Protein AF-A0A1Q6T6I7-F1 (afdb_monomer_lite)

Radius of gyration: 31.26 Å; chains: 1; bounding box: 84×66×82 Å

Foldseek 3Di:
DQPQDPCSVVLVLLLVQLQVVQVVDPPDDPVVSVVLNVVCRPQVQQDFDDLVSLVSSVVSQCCCCPPVVHHSVLCRVLNVDCSPDPDGSNVRVVVRSPDDVVVVVVVVVVVVPPDDDDDDDPVVVVVVVPDDPDDQDEPDDDDCPPPPPVVCCVVFDDDDDDDDDDDDDGDEADQEQYEAQEEAQDLAEHPHEYENDLYEDQEEYEHHLYEALEEYAPHLYEAQYAYYQENYHDLAEYHLDNYEYNHAEHENEYPDDDCVSNDPLQDHEYENHLYAYNHEYEYHLAEDGQEYAPDNYEHEEAYAQYNYADHQEYHYDDYHYDVVRYDPQLRRLVRVLVNCVNHPPVRRNVVSVVVNVVSVVVDPPPFDDDPVSFKDFLVNLCVLQVHDSVVVVVCCVVPVPQWPWDDDDPGIITTNVSSVVSCVVPPRDDD

Sequence (431 aa):
MIQDTPYHREILILQSILTKLAAQNPNEDLNLTYKLSQKLVSNAFSDYFEDYEKQKIKEAVTYLKDKEQLELPNIQNDLIQMLNSVAPAKDYFERNIINREHRKRRIDFIEQKFAKTPKMTNSELMAIAKEQKNTPIQITDKDFTDVFLENIKLLFGKSKYRENHNEYQYRDIIFANCIFNNLNLSNMHFNSNVSFKECLFKGNTDFRNSVFKQNVSFNRSNFNGTTHFEDTNFLKNANFEYIKTSGYAFLFNQHKLDNSQNDDCFRYLWSFKGAEFNSNVAFFKRIFPERVNFSYVKFNNTFYFTDCKFPLKIEAKCFDFSPANIPDFETSIRTLRVALEQCYCNYAKDELLIWENKAHELSTKTIIDDEKGELLSPRATAAILGYSEASLRTMRCQYPDKIKFVKRGNRVYYYKSSIDEFIKLTPPKKK

Secondary structure (DSSP, 8-state):
--TT-TTHHHHHHHHHHHHHHHHH-TTS-HHHHHHHHHHHHHHTT-SPPPHHHHHHHHHHHHHHHHTS----TTTHHHHHHHTT-SS-THHHHHHHHTTSHHHHHHHHHHHTTSS------HHHHHHHTTT------EE----HHHHHHHHHHHHSS-----SSSS--PPPPEE--S-EESSEE-TT-EE-S-EE-TT-EE-S-EE-TT-EESS-EE-TT-EE-S-EE-TT-EE-S-EE-TT-EE-SSEEE---SS---TT---TTS-EEE-TT-EE-SEEEEESPBPPSEEE-TT-EE-S-EEEES-B--S--B----EE-GGG-TTHHHHHHHHHHHTTTSS-HHHHHHHHHHHHHHHHT--TTSB-STTS-EE-HHHHHHHHT--HHHHHHHHHH-TTTS-EEEETTEEEEEHHHHHHHHHHSPPPP-

pLDDT: mean 70.68, std 18.92, range [27.27, 98.5]

Structure (mmCIF, N/CA/C/O backbone):
data_AF-A0A1Q6T6I7-F1
#
_entry.id   AF-A0A1Q6T6I7-F1
#
loop_
_atom_site.group_PDB
_atom_site.id
_atom_site.type_symbol
_atom_site.label_atom_id
_atom_site.label_alt_id
_atom_site.label_comp_id
_atom_site.label_asym_id
_atom_site.label_entity_id
_atom_site.label_seq_id
_atom_site.pdbx_PDB_ins_code
_atom_site.Cartn_x
_atom_site.Cartn_y
_atom_site.Cartn_z
_atom_site.occupancy
_atom_site.B_iso_or_equiv
_atom_site.auth_seq_id
_atom_site.auth_comp_id
_atom_site.auth_asym_id
_atom_site.auth_atom_id
_atom_site.pdbx_PDB_model_num
ATOM 1 N N . MET A 1 1 ? 32.527 13.537 30.471 1.00 47.47 1 MET A N 1
ATOM 2 C CA . MET A 1 1 ? 31.742 13.801 29.246 1.00 47.47 1 MET A CA 1
ATOM 3 C C . MET A 1 1 ? 30.371 13.153 29.424 1.00 47.47 1 MET A C 1
ATOM 5 O O . MET A 1 1 ? 30.275 11.957 29.219 1.00 47.47 1 MET A O 1
ATOM 9 N N . ILE A 1 2 ? 29.360 13.876 29.929 1.00 43.56 2 ILE A N 1
ATOM 10 C CA . ILE A 1 2 ? 28.045 13.280 30.297 1.00 43.56 2 ILE A CA 1
ATOM 11 C C . ILE A 1 2 ? 26.856 14.079 29.698 1.00 43.56 2 ILE A C 1
ATOM 13 O O . ILE A 1 2 ? 25.705 13.659 29.780 1.00 43.56 2 ILE A O 1
ATOM 17 N N . GLN A 1 3 ? 27.113 15.220 29.044 1.00 41.69 3 GLN A N 1
ATOM 18 C CA . GLN A 1 3 ? 26.079 16.204 28.681 1.00 41.69 3 GLN A CA 1
ATOM 19 C C . GLN A 1 3 ? 25.081 15.767 27.586 1.00 41.69 3 GLN A C 1
ATOM 21 O O . GLN A 1 3 ? 24.059 16.430 27.43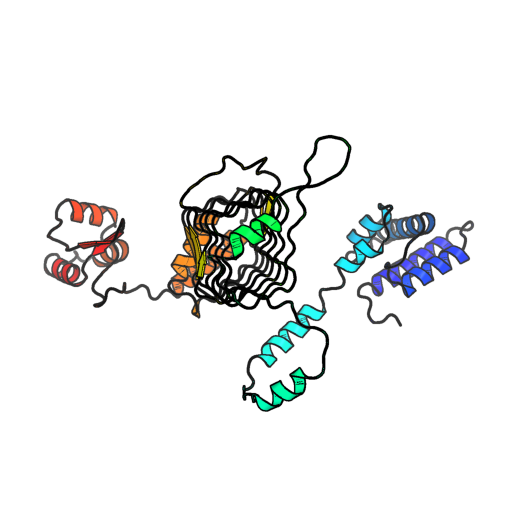9 1.00 41.69 3 GLN A O 1
ATOM 26 N N . ASP A 1 4 ? 25.312 14.650 26.885 1.00 52.62 4 ASP A N 1
ATOM 27 C CA . ASP A 1 4 ? 24.504 14.228 25.725 1.00 52.62 4 ASP A CA 1
ATOM 28 C C . ASP A 1 4 ? 23.615 12.984 25.952 1.00 52.62 4 ASP A C 1
ATOM 30 O O . ASP A 1 4 ? 22.979 12.499 25.015 1.00 52.62 4 ASP A O 1
ATOM 34 N N . THR A 1 5 ? 23.511 12.457 27.181 1.00 54.19 5 THR A N 1
ATOM 35 C CA . THR A 1 5 ? 22.606 11.319 27.460 1.00 54.19 5 THR A CA 1
ATOM 36 C C . THR A 1 5 ? 21.197 11.799 27.850 1.00 54.19 5 THR A C 1
ATOM 38 O O . THR A 1 5 ? 21.055 12.625 28.755 1.00 54.19 5 THR A O 1
ATOM 41 N N . PRO A 1 6 ? 20.109 11.289 27.230 1.00 53.41 6 PRO A N 1
ATOM 42 C CA . PRO A 1 6 ? 18.748 11.742 27.540 1.00 53.41 6 PRO A CA 1
ATOM 43 C C . PRO A 1 6 ? 18.247 11.289 28.920 1.00 53.41 6 PRO A C 1
ATOM 45 O O . PRO A 1 6 ? 17.226 11.800 29.372 1.00 53.41 6 PRO A O 1
ATOM 48 N N . TYR A 1 7 ? 18.967 10.371 29.572 1.00 62.09 7 TYR A N 1
ATOM 49 C CA . TYR A 1 7 ? 18.653 9.781 30.878 1.00 62.09 7 TYR A CA 1
ATOM 50 C C . TYR A 1 7 ? 19.562 10.292 32.005 1.00 62.09 7 TYR A C 1
ATOM 52 O O . TYR A 1 7 ? 19.626 9.686 33.072 1.00 62.09 7 TYR A O 1
ATOM 60 N N . HIS A 1 8 ? 20.315 11.375 31.776 1.00 70.25 8 HIS A N 1
ATOM 61 C CA . HIS A 1 8 ? 21.316 11.868 32.726 1.00 70.25 8 HIS A CA 1
ATOM 62 C C . HIS A 1 8 ? 20.745 12.090 34.138 1.00 70.25 8 HIS A C 1
ATOM 64 O O . HIS A 1 8 ? 21.381 11.725 35.127 1.00 70.25 8 HIS A O 1
ATOM 70 N N . ARG A 1 9 ? 19.525 12.635 34.237 1.00 74.12 9 ARG A N 1
ATOM 71 C CA . ARG A 1 9 ? 18.838 12.875 35.514 1.00 74.12 9 ARG A CA 1
ATOM 72 C C . ARG A 1 9 ? 18.510 11.562 36.225 1.00 74.12 9 ARG A C 1
ATOM 74 O O . ARG A 1 9 ? 18.773 11.431 37.414 1.00 74.12 9 ARG A O 1
ATOM 81 N N . GLU A 1 10 ? 17.946 10.601 35.508 1.00 76.38 10 GLU A N 1
ATOM 82 C CA . GLU A 1 10 ? 17.541 9.299 36.029 1.00 76.38 10 GLU A CA 1
ATOM 83 C C . GLU A 1 10 ? 18.752 8.442 36.439 1.00 76.38 10 GLU A C 1
ATOM 85 O O . GLU A 1 10 ? 18.707 7.778 37.474 1.00 76.38 10 GLU A O 1
ATOM 90 N N . ILE A 1 11 ? 19.864 8.530 35.696 1.00 76.88 11 ILE A N 1
ATOM 91 C CA . ILE A 1 11 ? 21.156 7.922 36.056 1.00 76.88 11 ILE A CA 1
ATOM 92 C C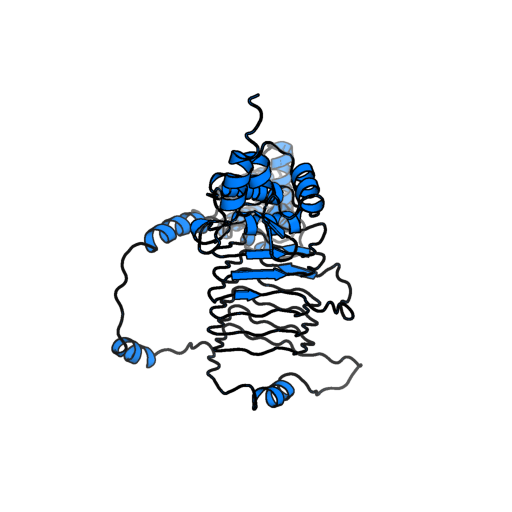 . ILE A 1 11 ? 21.675 8.504 37.378 1.00 76.88 11 ILE A C 1
ATOM 94 O O . ILE A 1 11 ? 22.024 7.740 38.274 1.00 76.88 11 ILE A O 1
ATOM 98 N N . LEU A 1 12 ? 21.678 9.834 37.541 1.00 77.62 12 LEU A N 1
ATOM 99 C CA . LEU A 1 12 ? 22.108 10.485 38.789 1.00 77.62 12 LEU A CA 1
ATOM 100 C C . LEU A 1 12 ? 21.209 10.124 39.985 1.00 77.62 12 LEU A C 1
ATOM 102 O O . LEU A 1 12 ? 21.709 9.932 41.094 1.00 77.62 12 LEU A O 1
ATOM 106 N N . ILE A 1 13 ? 19.895 9.994 39.771 1.00 79.81 13 ILE A N 1
ATOM 107 C CA . ILE A 1 13 ? 18.951 9.549 40.808 1.00 79.81 13 ILE A CA 1
ATOM 108 C C . ILE A 1 13 ? 19.280 8.114 41.245 1.00 79.81 13 ILE A C 1
ATOM 110 O O . ILE A 1 13 ? 19.451 7.865 42.438 1.00 79.81 13 ILE A O 1
ATOM 114 N N . LEU A 1 14 ? 19.444 7.180 40.301 1.00 80.31 14 LEU A N 1
ATOM 115 C CA . LEU A 1 14 ? 19.820 5.796 40.613 1.00 80.31 14 LEU A CA 1
ATOM 116 C C . LEU A 1 14 ? 21.190 5.710 41.297 1.00 80.31 14 LEU A C 1
ATOM 118 O O . LEU A 1 14 ? 21.339 4.972 42.269 1.00 80.31 14 LEU A O 1
ATOM 122 N N . GLN A 1 15 ? 22.165 6.507 40.857 1.00 84.00 15 GLN A N 1
ATOM 123 C CA . GLN A 1 15 ? 23.490 6.594 41.471 1.00 84.00 15 GLN A CA 1
ATOM 124 C C . GLN A 1 15 ? 23.418 7.043 42.940 1.00 84.00 15 GLN A C 1
ATOM 126 O O . GLN A 1 15 ? 24.062 6.452 43.813 1.00 84.00 15 GLN A O 1
ATOM 131 N N . SER A 1 16 ? 22.602 8.063 43.224 1.00 81.25 16 SER A N 1
ATOM 132 C CA . SER A 1 16 ? 22.376 8.570 44.579 1.00 81.25 16 SER A CA 1
ATOM 133 C C . SER A 1 16 ? 21.727 7.510 45.473 1.00 81.25 16 SER A C 1
ATOM 135 O O . SER A 1 16 ? 22.194 7.284 46.590 1.00 81.25 16 SER A O 1
ATOM 137 N N . ILE A 1 17 ? 20.715 6.795 44.970 1.00 84.44 17 ILE A N 1
ATOM 138 C CA . ILE A 1 17 ? 19.998 5.766 45.739 1.00 84.44 17 ILE A CA 1
ATOM 139 C C . ILE A 1 17 ? 20.845 4.514 45.974 1.00 84.44 17 ILE A C 1
ATOM 141 O O . ILE A 1 17 ? 20.860 4.019 47.096 1.00 84.44 17 ILE A O 1
ATOM 145 N N . LEU A 1 18 ? 21.605 4.035 44.983 1.00 85.25 18 LEU A N 1
ATOM 146 C CA . LEU A 1 18 ? 22.561 2.935 45.176 1.00 85.25 18 LEU A CA 1
ATOM 147 C C . LEU A 1 18 ? 23.579 3.273 46.275 1.00 85.25 18 LEU A C 1
ATOM 149 O O . LEU A 1 18 ? 23.827 2.462 47.165 1.00 85.25 18 LEU A O 1
ATOM 153 N N . THR A 1 19 ? 24.101 4.503 46.269 1.00 82.25 19 THR A N 1
ATOM 154 C CA . THR A 1 19 ? 25.025 4.989 47.306 1.00 82.25 19 THR A CA 1
ATOM 155 C C . THR A 1 19 ? 24.344 5.083 48.681 1.00 82.25 19 THR A C 1
ATOM 157 O O . THR A 1 19 ? 24.924 4.669 49.684 1.00 82.25 19 THR A O 1
ATOM 160 N N . LYS A 1 20 ? 23.094 5.570 48.740 1.00 82.44 20 LYS A N 1
ATOM 161 C CA . LYS A 1 20 ? 22.277 5.662 49.966 1.00 82.44 20 LYS A CA 1
ATOM 162 C C . LYS A 1 20 ? 21.988 4.284 50.570 1.00 82.44 20 LYS A C 1
ATOM 164 O O . LYS A 1 20 ? 22.133 4.119 51.776 1.00 82.44 20 LYS A O 1
ATOM 169 N N . LEU A 1 21 ? 21.611 3.304 49.747 1.00 83.94 21 LEU A N 1
ATOM 170 C CA . LEU A 1 21 ? 21.315 1.937 50.184 1.00 83.94 21 LEU A CA 1
ATOM 171 C C . LEU A 1 21 ? 22.571 1.212 50.676 1.00 83.94 21 LEU A C 1
ATOM 173 O O . LEU A 1 21 ? 22.536 0.597 51.739 1.00 83.94 21 LEU A O 1
ATOM 177 N N . ALA A 1 22 ? 23.698 1.348 49.972 1.00 84.00 22 ALA A N 1
ATOM 178 C CA . ALA A 1 22 ? 24.961 0.759 50.410 1.00 84.00 22 ALA A CA 1
ATOM 179 C C . ALA A 1 22 ? 25.474 1.363 51.727 1.00 84.00 22 ALA A C 1
ATOM 181 O O . ALA A 1 22 ? 25.947 0.634 52.590 1.00 84.00 22 ALA A O 1
ATOM 182 N N . ALA A 1 23 ? 25.299 2.672 51.942 1.00 80.75 23 ALA A N 1
ATOM 183 C CA . ALA A 1 23 ? 25.615 3.312 53.222 1.00 80.75 23 ALA A CA 1
ATOM 184 C C . ALA A 1 23 ? 24.693 2.876 54.384 1.00 80.75 23 ALA A C 1
ATOM 186 O O . ALA A 1 23 ? 25.037 3.084 55.546 1.00 80.75 23 ALA A O 1
ATOM 187 N N . GLN A 1 24 ? 23.526 2.291 54.091 1.00 80.81 24 GLN A N 1
ATOM 188 C CA . GLN A 1 24 ? 22.565 1.792 55.085 1.00 80.81 24 GLN A CA 1
ATOM 189 C C . GLN A 1 24 ? 22.722 0.294 55.390 1.00 80.81 24 GLN A C 1
ATOM 191 O O . GLN A 1 24 ? 22.179 -0.175 56.391 1.00 80.81 24 GLN A O 1
ATOM 196 N N . ASN A 1 25 ? 23.460 -0.457 54.566 1.00 80.88 25 ASN A N 1
ATOM 197 C CA . ASN A 1 25 ? 23.706 -1.883 54.757 1.00 80.88 25 ASN A CA 1
ATOM 198 C C . ASN A 1 25 ? 25.154 -2.126 55.237 1.00 80.88 25 ASN A C 1
ATOM 200 O O . ASN A 1 25 ? 26.077 -2.073 54.426 1.00 80.88 25 ASN A O 1
ATOM 204 N N . PRO A 1 26 ? 25.389 -2.448 56.526 1.00 74.19 26 PRO A N 1
ATOM 205 C CA . PRO A 1 26 ? 26.742 -2.624 57.068 1.00 74.19 26 PRO A CA 1
ATOM 206 C C . PRO A 1 26 ? 27.495 -3.845 56.509 1.00 74.19 26 PRO A C 1
ATOM 208 O O . PRO A 1 26 ? 28.689 -3.979 56.762 1.00 74.19 26 PRO A O 1
ATOM 211 N N . ASN A 1 27 ? 26.819 -4.719 55.753 1.00 76.31 27 ASN A N 1
ATOM 212 C CA . ASN A 1 27 ? 27.408 -5.884 55.088 1.00 76.31 27 ASN A CA 1
ATOM 213 C C . ASN A 1 27 ? 27.627 -5.669 53.572 1.00 76.31 27 ASN A C 1
ATOM 215 O O . ASN A 1 27 ? 27.890 -6.633 52.856 1.00 76.31 27 ASN A O 1
ATOM 219 N N . GLU A 1 28 ? 27.458 -4.447 53.053 1.00 79.50 28 GLU A N 1
ATOM 220 C CA . GLU A 1 28 ? 27.603 -4.156 51.620 1.00 79.50 28 GLU A CA 1
ATOM 221 C C . GLU A 1 28 ? 29.068 -3.935 51.212 1.00 79.50 28 GLU A C 1
ATOM 223 O O . GLU A 1 28 ? 29.815 -3.209 51.872 1.00 79.50 28 GLU A O 1
ATOM 228 N N . ASP A 1 29 ? 29.468 -4.478 50.059 1.00 82.00 29 ASP A N 1
ATOM 229 C CA . ASP A 1 29 ? 30.732 -4.098 49.431 1.00 82.00 29 ASP A CA 1
ATOM 230 C C . ASP A 1 29 ? 30.587 -2.714 48.764 1.00 82.00 29 ASP A C 1
ATOM 232 O O . ASP A 1 29 ? 30.063 -2.545 47.653 1.00 82.00 29 ASP A O 1
ATOM 236 N N . LEU A 1 30 ? 31.080 -1.697 49.473 1.00 80.25 30 LEU A N 1
ATOM 237 C CA . LEU A 1 30 ? 31.126 -0.309 49.013 1.00 80.25 30 LEU A CA 1
ATOM 238 C C . LEU A 1 30 ? 31.952 -0.134 47.725 1.00 80.25 30 LEU A C 1
ATOM 240 O O . LEU A 1 30 ? 31.654 0.760 46.935 1.00 80.25 30 LEU A O 1
ATOM 244 N N . ASN A 1 31 ? 32.962 -0.973 47.476 1.00 79.81 31 ASN A N 1
ATOM 245 C CA . ASN A 1 31 ? 33.810 -0.910 46.284 1.00 79.81 31 ASN A CA 1
ATOM 246 C C . ASN A 1 31 ? 33.078 -1.480 45.056 1.00 79.81 31 ASN A C 1
ATOM 248 O O . ASN A 1 31 ? 33.114 -0.874 43.984 1.00 79.81 31 ASN A O 1
ATOM 252 N N . LEU A 1 32 ? 32.345 -2.589 45.208 1.00 81.81 32 LEU A N 1
ATOM 253 C CA . LEU A 1 32 ? 31.459 -3.102 44.154 1.00 81.81 32 LEU A CA 1
ATOM 254 C C . LEU A 1 32 ? 30.327 -2.116 43.839 1.00 81.81 32 LEU A C 1
ATOM 256 O O . LEU A 1 32 ? 30.095 -1.811 42.667 1.00 81.81 32 LEU A O 1
ATOM 260 N N . THR A 1 33 ? 29.689 -1.532 44.858 1.00 80.94 33 THR A N 1
ATOM 261 C CA . THR A 1 33 ? 28.656 -0.505 44.635 1.00 80.94 33 THR A CA 1
ATOM 262 C C . THR A 1 33 ? 29.233 0.742 43.956 1.00 80.94 33 THR A C 1
ATOM 264 O O . THR A 1 33 ? 28.614 1.295 43.046 1.00 80.94 33 THR A O 1
ATOM 267 N N . TYR A 1 34 ? 30.440 1.179 44.335 1.00 81.56 34 TYR A N 1
ATOM 268 C CA . TYR A 1 34 ? 31.117 2.303 43.687 1.00 81.56 34 TYR A CA 1
ATOM 269 C C . TYR A 1 34 ? 31.452 2.012 42.215 1.00 81.56 34 TYR A C 1
ATOM 271 O O . TYR A 1 34 ? 31.227 2.866 41.357 1.00 81.56 34 TYR A O 1
ATOM 279 N N . LYS A 1 35 ? 31.914 0.799 41.884 1.00 83.38 35 LYS A N 1
ATOM 280 C CA . LYS A 1 35 ? 32.137 0.375 40.490 1.00 83.38 35 LYS A CA 1
ATOM 281 C C . LYS A 1 35 ? 30.844 0.389 39.673 1.00 83.38 35 LYS A C 1
ATOM 283 O O . LYS A 1 35 ? 30.839 0.956 38.584 1.00 83.38 35 LYS A O 1
ATOM 288 N N . LEU A 1 36 ? 29.747 -0.147 40.213 1.00 83.81 36 LEU A N 1
ATOM 289 C CA . LEU A 1 36 ? 28.425 -0.105 39.577 1.00 83.81 36 LEU A CA 1
ATOM 290 C C . LEU A 1 36 ? 27.945 1.341 39.352 1.00 83.81 36 LEU A C 1
ATOM 292 O O . LEU A 1 36 ? 27.505 1.697 38.261 1.00 83.81 36 LEU A O 1
ATOM 296 N N . SER A 1 37 ? 28.102 2.194 40.365 1.00 81.12 37 SER A N 1
ATOM 297 C CA . SER A 1 37 ? 27.823 3.635 40.315 1.00 81.12 37 SER A CA 1
ATOM 298 C C . SER A 1 37 ? 28.591 4.341 39.186 1.00 81.12 37 SER A C 1
ATOM 300 O O . SER A 1 37 ? 27.996 5.105 38.427 1.00 81.12 37 SER A O 1
ATOM 302 N N . GLN A 1 38 ? 29.882 4.039 39.002 1.00 80.56 38 GLN A N 1
ATOM 303 C CA . GLN A 1 38 ? 30.674 4.576 37.886 1.00 80.56 38 GLN A CA 1
ATOM 304 C C . GLN A 1 38 ? 30.249 3.998 36.526 1.00 80.56 38 GLN A C 1
ATOM 306 O O . GLN A 1 38 ? 30.130 4.748 35.561 1.00 80.56 38 GLN A O 1
ATOM 311 N N . LYS A 1 39 ? 29.956 2.694 36.449 1.00 79.69 39 LYS A N 1
ATOM 312 C CA . LYS A 1 39 ? 29.535 1.982 35.227 1.00 79.69 39 LYS A CA 1
ATOM 313 C C . LYS A 1 39 ? 28.211 2.504 34.653 1.00 79.69 39 LYS A C 1
ATOM 315 O O . LYS A 1 39 ? 28.061 2.637 33.438 1.00 79.69 39 LYS A O 1
ATOM 320 N N . LEU A 1 40 ? 27.269 2.867 35.527 1.00 76.88 40 LEU A N 1
ATOM 321 C CA . LEU A 1 40 ? 26.023 3.543 35.148 1.00 76.88 40 LEU A CA 1
ATOM 322 C C . LEU A 1 40 ? 26.276 4.911 34.494 1.00 76.88 40 LEU A C 1
ATOM 324 O O . LEU A 1 40 ? 25.588 5.272 33.539 1.00 76.88 40 LEU A O 1
ATOM 328 N N . VAL A 1 41 ? 27.271 5.655 34.985 1.00 72.75 41 VAL A N 1
ATOM 329 C CA . VAL A 1 41 ? 27.615 6.999 34.497 1.00 72.75 41 VAL A CA 1
ATOM 330 C C . VAL A 1 41 ? 28.477 6.961 33.233 1.00 72.75 41 VAL A C 1
ATOM 332 O O . VAL A 1 41 ? 28.274 7.795 32.352 1.00 72.75 41 VAL A O 1
ATOM 335 N N . SER A 1 42 ? 29.417 6.018 33.115 1.00 69.06 42 SER A N 1
ATOM 336 C CA . SER A 1 42 ? 30.330 5.939 31.967 1.00 69.06 42 SER A CA 1
ATOM 337 C C . SER A 1 42 ? 29.618 5.531 30.683 1.00 69.06 42 SER A C 1
ATOM 339 O O . SER A 1 42 ? 29.877 6.122 29.638 1.00 69.06 42 SER A O 1
ATOM 341 N N . ASN A 1 43 ? 28.719 4.544 30.769 1.00 64.25 43 ASN A N 1
ATOM 342 C CA . ASN A 1 43 ? 28.167 3.862 29.598 1.00 64.25 43 ASN A CA 1
ATOM 343 C C . ASN A 1 43 ? 26.629 3.890 29.519 1.00 64.25 43 ASN A C 1
ATOM 345 O O . ASN A 1 43 ? 26.071 3.276 28.614 1.00 64.25 43 ASN A O 1
ATOM 349 N N . ALA A 1 44 ? 25.928 4.609 30.407 1.00 64.06 44 ALA A N 1
ATOM 350 C CA . ALA A 1 44 ? 24.499 4.944 30.275 1.00 64.06 44 ALA A CA 1
ATOM 351 C C . ALA A 1 44 ? 23.582 3.755 29.891 1.00 64.06 44 ALA A C 1
ATOM 353 O O . ALA A 1 44 ? 22.764 3.851 28.977 1.00 64.06 44 ALA A O 1
ATOM 354 N N . PHE A 1 45 ? 23.745 2.629 30.595 1.00 63.94 45 PHE A N 1
ATOM 355 C CA . PHE A 1 45 ? 23.065 1.338 30.375 1.00 63.94 45 PHE A CA 1
ATOM 356 C C . PHE A 1 45 ? 23.396 0.570 29.074 1.00 63.94 45 PHE A C 1
ATOM 358 O O . PHE A 1 45 ? 22.763 -0.446 28.799 1.00 63.94 45 PHE A O 1
ATOM 365 N N . SER A 1 46 ? 24.393 0.987 28.288 1.00 56.81 46 SER A N 1
ATOM 366 C CA . SER A 1 46 ? 24.809 0.276 27.060 1.00 56.81 46 SER A CA 1
ATOM 367 C C . SER A 1 46 ? 25.742 -0.928 27.286 1.00 56.81 46 SER A C 1
ATOM 369 O O . SER A 1 46 ? 25.955 -1.717 26.364 1.00 56.81 46 SER A O 1
ATOM 371 N N . ASP A 1 47 ? 26.252 -1.101 28.509 1.00 59.81 47 ASP A N 1
ATOM 372 C CA . ASP A 1 47 ? 27.153 -2.190 28.908 1.00 59.81 47 ASP A CA 1
ATOM 373 C C . ASP A 1 47 ? 26.422 -3.433 29.447 1.00 59.81 47 ASP A C 1
ATOM 375 O O . ASP A 1 47 ? 25.257 -3.397 29.848 1.00 59.81 47 ASP A O 1
ATOM 379 N N . TYR A 1 48 ? 27.145 -4.555 29.504 1.00 66.94 48 TYR A N 1
ATOM 380 C CA . TYR A 1 48 ? 26.690 -5.771 30.179 1.00 66.94 48 TYR A CA 1
ATOM 381 C C . TYR A 1 48 ? 26.697 -5.599 31.705 1.00 66.94 48 TYR A C 1
ATOM 383 O O . TYR A 1 48 ? 27.734 -5.265 32.282 1.00 66.94 48 TYR A O 1
ATOM 391 N N . PHE A 1 49 ? 25.569 -5.889 32.359 1.00 74.62 49 PHE A N 1
ATOM 392 C CA . PHE A 1 49 ? 25.465 -5.957 33.818 1.00 74.62 49 PHE A CA 1
ATOM 393 C C . PHE A 1 49 ? 25.421 -7.409 34.293 1.00 74.62 49 PHE A C 1
ATOM 395 O O . PHE A 1 49 ? 24.643 -8.212 33.773 1.00 74.62 49 PHE A O 1
ATOM 402 N N . GLU A 1 50 ? 26.230 -7.722 35.299 1.00 78.12 50 GLU A N 1
ATOM 403 C CA . GLU A 1 50 ? 26.219 -9.001 36.007 1.00 78.12 50 GLU A CA 1
ATOM 404 C C . GLU A 1 50 ? 24.958 -9.132 36.874 1.00 78.12 50 GLU A C 1
ATOM 406 O O . GLU A 1 50 ? 24.315 -8.140 37.223 1.00 78.12 50 GLU A O 1
ATOM 411 N N . ASP A 1 51 ? 24.581 -10.354 37.252 1.00 74.38 51 ASP A N 1
ATOM 412 C CA . ASP A 1 51 ? 23.303 -10.581 37.942 1.00 74.38 51 ASP A CA 1
ATOM 413 C C . ASP A 1 51 ? 23.240 -9.916 39.330 1.00 74.38 51 ASP A C 1
ATOM 415 O O . ASP A 1 51 ? 22.186 -9.411 39.720 1.00 74.38 51 ASP A O 1
ATOM 419 N N . TYR A 1 52 ? 24.378 -9.795 40.027 1.00 80.38 52 TYR A N 1
ATOM 420 C CA . TYR A 1 52 ? 24.498 -8.993 41.253 1.00 80.38 52 TYR A CA 1
ATOM 421 C C . TYR A 1 52 ? 24.243 -7.495 40.993 1.00 80.38 52 TYR A C 1
ATOM 423 O O . TYR A 1 52 ? 23.500 -6.850 41.734 1.00 80.38 52 TYR A O 1
ATOM 431 N N . GLU A 1 53 ? 24.785 -6.939 39.905 1.00 82.75 53 GLU A N 1
ATOM 432 C CA . GLU A 1 53 ? 24.563 -5.538 39.527 1.00 82.75 53 GLU A CA 1
ATOM 433 C C . GLU A 1 53 ? 23.096 -5.283 39.151 1.00 82.75 53 GLU A C 1
ATOM 435 O O . GLU A 1 53 ? 22.502 -4.297 39.594 1.00 82.75 53 GLU A O 1
ATOM 440 N N . LYS A 1 54 ? 22.476 -6.201 38.392 1.00 80.25 54 LYS A N 1
ATOM 441 C CA . LYS A 1 54 ? 21.036 -6.165 38.092 1.00 80.25 54 LYS A CA 1
ATOM 442 C C . LYS A 1 54 ? 20.208 -6.212 39.377 1.00 80.25 54 LYS A C 1
ATOM 444 O O . LYS A 1 54 ? 19.277 -5.421 39.522 1.00 80.25 54 LYS A O 1
ATOM 449 N N . GLN A 1 55 ? 20.546 -7.088 40.325 1.00 81.19 55 GLN A N 1
ATOM 450 C CA . GLN A 1 55 ? 19.846 -7.168 41.607 1.00 81.19 55 GLN A CA 1
ATOM 451 C C . GLN A 1 55 ? 19.935 -5.843 42.381 1.00 81.19 55 GLN A C 1
ATOM 453 O O . GLN A 1 55 ? 18.906 -5.343 42.833 1.00 81.19 55 GLN A O 1
ATOM 458 N N . LYS A 1 56 ? 21.115 -5.217 42.458 1.00 83.94 56 LYS A N 1
ATOM 459 C CA . LYS A 1 56 ? 21.293 -3.916 43.130 1.00 83.94 56 LYS A CA 1
ATOM 460 C C . LYS A 1 56 ? 20.504 -2.788 42.459 1.00 83.94 56 LYS A C 1
ATOM 462 O O . LYS A 1 56 ? 19.861 -1.996 43.146 1.00 83.94 56 LYS A O 1
ATOM 467 N N . ILE A 1 57 ? 20.469 -2.743 41.124 1.00 83.94 57 ILE A N 1
ATOM 468 C CA . ILE A 1 57 ? 19.619 -1.792 40.384 1.00 83.94 57 ILE A CA 1
ATOM 469 C C . ILE A 1 57 ? 18.129 -2.053 40.678 1.00 83.94 57 ILE A C 1
ATOM 471 O O . ILE A 1 57 ? 17.370 -1.104 40.869 1.00 83.94 57 ILE A O 1
ATOM 475 N N . LYS A 1 58 ? 17.702 -3.320 40.772 1.00 83.25 58 LYS A N 1
ATOM 476 C CA . LYS A 1 58 ? 16.321 -3.700 41.116 1.00 83.25 58 LYS A CA 1
ATOM 477 C C . LYS A 1 58 ? 15.940 -3.254 42.532 1.00 83.25 58 LYS A C 1
ATOM 479 O O . LYS A 1 58 ? 14.885 -2.652 42.697 1.00 83.25 58 LYS A O 1
ATOM 484 N N . GLU A 1 59 ? 16.816 -3.463 43.516 1.00 83.44 59 GLU A N 1
ATOM 485 C CA . GLU A 1 59 ? 16.657 -2.973 44.896 1.00 83.44 59 GLU A CA 1
ATOM 486 C C . GLU A 1 59 ? 16.496 -1.438 44.932 1.00 83.44 59 GLU A C 1
ATOM 488 O O . GLU A 1 59 ? 15.561 -0.928 45.553 1.00 83.44 59 GLU A O 1
ATOM 493 N N . ALA A 1 60 ? 17.332 -0.697 44.192 1.00 84.06 60 ALA A N 1
ATOM 494 C CA . ALA A 1 60 ? 17.253 0.764 44.095 1.00 84.06 60 ALA A CA 1
ATOM 495 C C . ALA A 1 60 ? 15.957 1.272 43.431 1.00 84.06 60 ALA A C 1
ATOM 497 O O . ALA A 1 60 ? 15.344 2.221 43.923 1.00 84.06 60 ALA A O 1
ATOM 498 N N . VAL A 1 61 ? 15.508 0.636 42.342 1.00 82.50 61 VAL A N 1
ATOM 499 C CA . VAL A 1 61 ? 14.246 0.979 41.655 1.00 82.50 61 VAL A CA 1
ATOM 500 C C . VAL A 1 61 ? 13.031 0.683 42.540 1.00 82.50 61 VAL A C 1
ATOM 502 O O . VAL A 1 61 ? 12.111 1.499 42.607 1.00 82.50 61 VAL A O 1
ATOM 505 N N . THR A 1 62 ? 13.026 -0.444 43.258 1.00 80.94 62 THR A N 1
ATOM 506 C CA . THR A 1 62 ? 11.957 -0.779 44.210 1.00 80.94 62 THR A CA 1
ATOM 507 C C . THR A 1 62 ? 11.916 0.215 45.372 1.00 80.94 62 THR A C 1
ATOM 509 O O . THR A 1 62 ? 10.842 0.702 45.713 1.00 80.94 62 THR A O 1
ATOM 512 N N . TYR A 1 63 ? 13.069 0.602 45.931 1.00 82.69 63 TYR A N 1
ATOM 513 C CA . TYR A 1 63 ? 13.135 1.626 46.978 1.00 82.69 63 TYR A CA 1
ATOM 514 C C . TYR A 1 63 ? 12.597 2.987 46.504 1.00 82.69 63 TYR A C 1
ATOM 516 O O . TYR A 1 63 ? 11.794 3.610 47.199 1.00 82.69 63 TYR A O 1
ATOM 524 N N . LEU A 1 64 ? 12.987 3.432 45.304 1.00 80.38 64 LEU A N 1
ATOM 525 C CA . LEU A 1 64 ? 12.485 4.671 44.701 1.00 80.38 64 LEU A CA 1
ATOM 526 C C . LEU A 1 64 ? 10.959 4.682 44.579 1.00 80.38 64 LEU A C 1
ATOM 528 O O . LEU A 1 64 ? 10.314 5.654 44.973 1.00 80.38 64 LEU A O 1
ATOM 532 N N . LYS A 1 65 ? 10.382 3.581 44.094 1.00 78.25 65 LYS A N 1
ATOM 533 C CA . LYS A 1 65 ? 8.936 3.451 43.925 1.00 78.25 65 LYS A CA 1
ATOM 534 C C . LYS A 1 65 ? 8.189 3.380 45.261 1.00 78.25 65 LYS A C 1
ATOM 536 O O . LYS A 1 65 ? 7.228 4.118 45.463 1.00 78.25 65 LYS A O 1
ATOM 541 N N . ASP A 1 66 ? 8.634 2.518 46.172 1.00 81.62 66 ASP A N 1
ATOM 542 C CA . ASP A 1 66 ? 7.854 2.138 47.356 1.00 81.62 66 ASP A CA 1
ATOM 543 C C . ASP A 1 66 ? 8.129 3.024 48.586 1.00 81.62 66 ASP A C 1
ATOM 545 O O . ASP A 1 66 ? 7.317 3.056 49.515 1.00 81.62 66 ASP A O 1
ATOM 549 N N . LYS A 1 67 ? 9.272 3.728 48.631 1.00 82.12 67 LYS A N 1
ATOM 550 C CA . LYS A 1 67 ? 9.668 4.602 49.756 1.00 82.12 67 LYS A CA 1
ATOM 551 C C . LYS A 1 67 ? 9.732 6.080 49.392 1.00 82.12 67 LYS A C 1
ATOM 553 O O . LYS A 1 67 ? 9.256 6.893 50.176 1.00 82.12 67 LYS A O 1
ATOM 558 N N . GLU A 1 68 ? 10.277 6.423 48.227 1.00 78.75 68 GLU A N 1
ATOM 559 C CA . GLU A 1 68 ? 10.404 7.822 47.777 1.00 78.75 68 GLU A CA 1
ATOM 560 C C . GLU A 1 68 ? 9.217 8.273 46.893 1.00 78.75 68 GLU A C 1
ATOM 562 O O . GLU A 1 68 ? 9.142 9.440 46.518 1.00 78.75 68 GLU A O 1
ATOM 567 N N . GLN A 1 69 ? 8.292 7.360 46.550 1.00 77.31 69 GLN A N 1
ATOM 568 C CA . GLN A 1 69 ? 7.161 7.575 45.624 1.00 77.31 69 GLN A CA 1
ATOM 569 C C . GLN A 1 69 ? 7.574 8.177 44.266 1.00 77.31 69 GLN A C 1
ATOM 571 O O . GLN A 1 69 ? 6.791 8.860 43.603 1.00 77.31 69 GLN A O 1
ATOM 576 N N . LEU A 1 70 ? 8.815 7.925 43.842 1.00 71.56 70 LEU A N 1
ATOM 577 C CA . LEU A 1 70 ? 9.424 8.544 42.674 1.00 71.56 70 LEU A CA 1
ATOM 578 C C . LEU A 1 70 ? 9.622 7.509 41.568 1.00 71.56 70 LEU A C 1
ATOM 580 O O . LEU A 1 70 ? 10.493 6.645 41.634 1.00 71.56 70 LEU A O 1
ATOM 584 N N . GLU A 1 71 ? 8.806 7.621 40.526 1.00 67.38 71 GLU A N 1
ATOM 585 C CA . GLU A 1 71 ? 8.935 6.811 39.317 1.00 67.38 71 GLU A CA 1
ATOM 586 C C . GLU A 1 71 ? 10.008 7.375 38.368 1.00 67.38 71 GLU A C 1
ATOM 588 O O . GLU A 1 71 ? 10.319 8.570 38.375 1.00 67.38 71 GLU A O 1
ATOM 593 N N . LEU A 1 72 ? 10.565 6.511 37.515 1.00 69.88 72 LEU A N 1
ATOM 594 C CA . LEU A 1 72 ? 11.592 6.847 36.520 1.00 69.88 72 LEU A CA 1
ATOM 595 C C . LEU A 1 72 ? 11.018 6.694 35.097 1.00 69.88 72 LEU A C 1
ATOM 597 O O . LEU A 1 72 ? 11.540 5.904 34.305 1.00 69.88 72 LEU A O 1
ATOM 601 N N . PRO A 1 73 ? 9.933 7.412 34.740 1.00 55.94 73 PRO A N 1
ATOM 602 C CA . PRO A 1 73 ? 9.052 7.066 33.618 1.00 55.94 73 PRO A CA 1
ATOM 603 C C . PRO A 1 73 ? 9.759 6.993 32.258 1.00 55.94 73 PRO A C 1
ATOM 605 O O . PRO A 1 73 ? 9.355 6.209 31.404 1.00 55.94 73 PRO A O 1
ATOM 608 N N . ASN A 1 74 ? 10.837 7.760 32.071 1.00 56.50 74 ASN A N 1
ATOM 609 C CA . ASN A 1 74 ? 11.613 7.795 30.829 1.00 56.50 74 ASN A CA 1
ATOM 610 C C . ASN A 1 74 ? 12.484 6.546 30.599 1.00 56.50 74 ASN A C 1
ATOM 612 O O . ASN A 1 74 ? 12.919 6.331 29.473 1.00 56.50 74 ASN A O 1
ATOM 616 N N . ILE A 1 75 ? 12.740 5.741 31.639 1.00 61.41 75 ILE A N 1
ATOM 617 C CA . ILE A 1 75 ? 13.524 4.494 31.564 1.00 61.41 75 ILE A CA 1
ATOM 618 C C . ILE A 1 75 ? 12.814 3.280 32.180 1.00 61.41 75 ILE A C 1
ATOM 620 O O . ILE A 1 75 ? 13.338 2.173 32.119 1.00 61.41 75 ILE A O 1
ATOM 624 N N . GLN A 1 76 ? 11.624 3.448 32.763 1.00 65.19 76 GLN A N 1
ATOM 625 C CA . GLN A 1 76 ? 10.967 2.422 33.582 1.00 65.19 76 GLN A CA 1
ATOM 626 C C . GLN A 1 76 ? 10.676 1.125 32.812 1.00 65.19 76 GLN A C 1
ATOM 628 O O . GLN A 1 76 ? 10.956 0.039 33.315 1.00 65.19 76 GLN A O 1
ATOM 633 N N . ASN A 1 77 ? 10.174 1.223 31.578 1.00 60.22 77 ASN A N 1
ATOM 634 C CA . ASN A 1 77 ? 9.884 0.049 30.746 1.00 60.22 77 ASN A CA 1
ATOM 635 C C . ASN A 1 77 ? 11.162 -0.678 30.299 1.00 60.22 77 ASN A C 1
ATOM 637 O O . ASN A 1 77 ? 11.206 -1.908 30.321 1.00 60.22 77 ASN A O 1
ATOM 641 N N . ASP A 1 78 ? 12.204 0.075 29.949 1.00 62.00 78 ASP A N 1
ATOM 642 C CA . ASP A 1 78 ? 13.477 -0.464 29.464 1.00 62.00 78 ASP A CA 1
ATOM 643 C C . ASP A 1 78 ? 14.271 -1.107 30.619 1.00 62.00 78 ASP A C 1
ATOM 645 O O . ASP A 1 78 ? 14.796 -2.211 30.471 1.00 62.00 78 ASP A O 1
ATOM 649 N N . LEU A 1 79 ? 14.250 -0.498 31.816 1.00 67.38 79 LEU A N 1
ATOM 650 C CA . LEU A 1 79 ? 14.746 -1.094 33.064 1.00 67.38 79 LEU A CA 1
ATOM 651 C C . LEU A 1 79 ? 14.009 -2.393 33.404 1.00 67.38 79 LEU A C 1
ATOM 653 O O . LEU A 1 79 ? 14.651 -3.389 33.724 1.00 67.38 79 LEU A O 1
ATOM 657 N N . ILE A 1 80 ? 12.673 -2.416 33.331 1.00 65.19 80 ILE A N 1
ATOM 658 C CA . ILE A 1 80 ? 11.881 -3.623 33.622 1.00 65.19 80 ILE A CA 1
ATOM 659 C C . ILE A 1 80 ? 12.219 -4.755 32.641 1.00 65.19 80 ILE A C 1
ATOM 661 O O . ILE A 1 80 ? 12.256 -5.916 33.050 1.00 65.19 80 ILE A O 1
ATOM 665 N N . GLN A 1 81 ? 12.503 -4.452 31.372 1.00 61.97 81 GLN A N 1
ATOM 666 C CA . GLN A 1 81 ? 12.937 -5.465 30.405 1.00 61.97 81 GLN A CA 1
ATOM 667 C C . GLN A 1 81 ? 14.381 -5.924 30.664 1.00 61.97 81 GLN A C 1
ATOM 669 O O . GLN A 1 81 ? 14.625 -7.128 30.713 1.00 61.97 81 GLN A O 1
ATOM 674 N N . MET A 1 82 ? 15.312 -5.002 30.929 1.00 69.06 82 MET A N 1
ATOM 675 C CA . MET A 1 82 ? 16.708 -5.311 31.273 1.00 69.06 82 MET A CA 1
ATOM 676 C C . MET A 1 82 ? 16.827 -6.188 32.533 1.00 69.06 82 MET A C 1
ATOM 678 O O . MET A 1 82 ? 17.553 -7.179 32.539 1.00 69.06 82 MET A O 1
ATOM 682 N N . LEU A 1 83 ? 16.102 -5.844 33.602 1.00 65.75 83 LEU A N 1
ATOM 683 C CA . LEU A 1 83 ? 16.184 -6.508 34.911 1.00 65.75 83 LEU A CA 1
ATOM 684 C C . LEU A 1 83 ? 15.555 -7.907 34.949 1.00 65.75 83 LEU A C 1
ATOM 686 O O . LEU A 1 83 ? 15.771 -8.641 35.912 1.00 65.75 83 LEU A O 1
ATOM 690 N N . ASN A 1 84 ? 14.764 -8.269 33.937 1.00 62.94 84 ASN A N 1
ATOM 691 C CA . ASN A 1 84 ? 14.119 -9.579 33.826 1.00 62.94 84 ASN A CA 1
ATOM 692 C C . ASN A 1 84 ? 14.620 -10.375 32.600 1.00 62.94 84 ASN A C 1
ATOM 694 O O . ASN A 1 84 ? 14.007 -11.374 32.229 1.00 62.94 84 ASN A O 1
ATOM 698 N N . SER A 1 85 ? 15.722 -9.942 31.971 1.00 57.25 85 SER A N 1
ATOM 699 C CA . SER A 1 85 ? 16.311 -10.562 30.779 1.00 57.25 85 SER A CA 1
ATOM 700 C C . SER A 1 85 ? 17.722 -11.103 31.034 1.00 57.25 85 SER A C 1
ATOM 702 O O . SER A 1 85 ? 18.539 -10.514 31.751 1.00 57.25 85 SER A O 1
ATOM 704 N N . VAL A 1 86 ? 18.019 -12.237 30.396 1.00 52.94 86 VAL A N 1
ATOM 705 C CA . VAL A 1 86 ? 19.365 -12.836 30.343 1.00 52.94 86 VAL A CA 1
ATOM 706 C C . VAL A 1 86 ? 20.226 -12.156 29.260 1.00 52.94 86 VAL A C 1
ATOM 708 O O . VAL A 1 86 ? 21.450 -12.211 29.319 1.00 52.94 86 VAL A O 1
ATOM 711 N N . ALA A 1 87 ? 19.605 -11.477 28.287 1.00 47.06 87 ALA A N 1
ATOM 712 C CA . ALA A 1 87 ? 20.301 -10.787 27.200 1.00 47.06 87 ALA A CA 1
ATOM 713 C C . ALA A 1 87 ? 20.885 -9.418 27.637 1.00 47.06 87 ALA A C 1
ATOM 715 O O . ALA A 1 87 ? 20.381 -8.817 28.591 1.00 47.06 87 ALA A O 1
ATOM 716 N N . PRO A 1 88 ? 21.927 -8.894 26.955 1.00 47.72 88 PRO A N 1
ATOM 717 C CA . PRO A 1 88 ? 22.575 -7.630 27.323 1.00 47.72 88 PRO A CA 1
ATOM 718 C C . PRO A 1 88 ? 21.651 -6.401 27.250 1.00 47.72 88 PRO A C 1
ATOM 720 O O . PRO A 1 88 ? 20.788 -6.303 26.380 1.00 47.72 88 PRO A O 1
ATOM 723 N N . ALA A 1 89 ? 21.891 -5.413 28.120 1.00 49.97 89 ALA A N 1
ATOM 724 C CA . ALA A 1 89 ? 21.065 -4.204 28.261 1.00 49.97 89 ALA A CA 1
ATOM 725 C C . ALA A 1 89 ? 20.979 -3.325 26.992 1.00 49.97 89 ALA A C 1
ATOM 727 O O . ALA A 1 89 ? 19.988 -2.619 26.781 1.00 49.97 89 ALA A O 1
ATOM 728 N N . LYS A 1 90 ? 21.998 -3.407 26.130 1.00 44.22 90 LYS A N 1
ATOM 729 C CA . LYS A 1 90 ? 22.174 -2.595 24.920 1.00 44.22 90 LYS A CA 1
ATOM 730 C C . LYS A 1 90 ? 20.972 -2.613 23.960 1.00 44.22 90 LYS A C 1
ATOM 732 O O . LYS A 1 90 ? 20.556 -1.557 23.490 1.00 44.22 90 LYS A O 1
ATOM 737 N N . ASP A 1 91 ? 20.357 -3.778 23.743 1.00 42.94 91 ASP A N 1
ATOM 738 C CA . ASP A 1 91 ? 19.236 -3.964 22.798 1.00 42.94 91 ASP A CA 1
ATOM 739 C C . ASP A 1 91 ? 17.923 -3.267 23.216 1.00 42.94 91 ASP A C 1
ATOM 741 O O . ASP A 1 91 ? 16.992 -3.131 22.404 1.00 42.94 91 ASP A O 1
ATOM 745 N N . TYR A 1 92 ? 17.833 -2.847 24.482 1.00 51.41 92 TYR A N 1
ATOM 746 C CA . TYR A 1 92 ? 16.646 -2.230 25.069 1.00 51.41 92 TYR A CA 1
ATOM 747 C C . TYR A 1 92 ? 16.735 -0.698 25.022 1.00 51.41 92 TYR A C 1
ATOM 749 O O . TYR A 1 92 ? 15.863 -0.052 24.439 1.00 51.41 92 TYR A O 1
ATOM 757 N N . PHE A 1 93 ? 17.823 -0.111 25.534 1.00 47.25 93 PHE A N 1
ATOM 758 C CA . PHE A 1 93 ? 17.960 1.347 25.652 1.00 47.25 93 PHE A CA 1
ATOM 759 C C . PHE A 1 93 ? 18.279 2.077 24.335 1.00 47.25 93 PHE A C 1
ATOM 761 O O . PHE A 1 93 ? 17.910 3.247 24.187 1.00 47.25 93 PHE A O 1
ATOM 768 N N . GLU A 1 94 ? 18.879 1.412 23.338 1.00 45.81 94 GLU A N 1
ATOM 769 C CA . GLU A 1 94 ? 19.148 2.027 22.024 1.00 45.81 94 GLU A CA 1
ATOM 770 C C . GLU A 1 94 ? 17.864 2.390 21.244 1.00 45.81 94 GLU A C 1
ATOM 772 O O . GLU A 1 94 ? 17.899 3.227 20.338 1.00 45.81 94 GLU A O 1
ATOM 777 N N . ARG A 1 95 ? 16.697 1.841 21.618 1.00 44.56 95 ARG A N 1
ATOM 778 C CA . ARG A 1 95 ? 15.421 2.090 20.919 1.00 44.56 95 ARG A CA 1
ATOM 779 C C . ARG A 1 95 ? 14.815 3.471 21.177 1.00 44.56 95 ARG A C 1
ATOM 781 O O . ARG A 1 95 ? 14.050 3.946 20.340 1.00 44.56 95 ARG A O 1
ATOM 788 N N . ASN A 1 96 ? 15.151 4.120 22.295 1.00 43.78 96 ASN A N 1
ATOM 789 C CA . ASN A 1 96 ? 14.462 5.331 22.767 1.00 43.78 96 ASN A CA 1
ATOM 790 C C . ASN A 1 96 ? 15.281 6.636 22.653 1.00 43.78 96 ASN A C 1
ATOM 792 O O . ASN A 1 96 ? 14.743 7.721 22.876 1.00 43.78 96 ASN A O 1
ATOM 796 N N . ILE A 1 97 ? 16.548 6.577 22.221 1.00 43.00 97 ILE A N 1
ATOM 797 C CA . ILE A 1 97 ? 17.397 7.776 22.041 1.00 43.00 97 ILE A CA 1
ATOM 798 C C . ILE A 1 97 ? 17.189 8.442 20.661 1.00 43.00 97 ILE A C 1
ATOM 800 O O . ILE A 1 97 ? 17.280 9.666 20.527 1.00 43.00 97 ILE A O 1
ATOM 804 N N . ILE A 1 98 ? 16.832 7.673 19.624 1.00 36.97 98 ILE A N 1
ATOM 805 C CA . ILE A 1 98 ? 16.764 8.142 18.224 1.00 36.97 98 ILE A CA 1
ATOM 806 C C . ILE A 1 98 ? 15.427 8.848 17.910 1.00 36.97 98 ILE A C 1
ATOM 808 O O . ILE A 1 98 ? 14.693 8.462 17.002 1.00 36.97 98 ILE A O 1
ATOM 812 N N . ASN A 1 99 ? 15.081 9.907 18.654 1.00 46.91 99 ASN A N 1
ATOM 813 C CA . ASN A 1 99 ? 13.902 10.729 18.331 1.00 46.91 99 ASN A CA 1
ATOM 814 C C . ASN A 1 99 ? 14.010 12.232 18.669 1.00 46.91 99 ASN A C 1
ATOM 816 O O . ASN A 1 99 ? 12.998 12.908 18.856 1.00 46.91 99 ASN A O 1
ATOM 820 N N . ARG A 1 100 ? 15.229 12.793 18.740 1.00 40.09 100 ARG A N 1
ATOM 821 C CA . ARG A 1 100 ? 15.434 14.251 18.927 1.00 40.09 100 ARG A CA 1
ATOM 822 C C . ARG A 1 100 ? 16.024 14.982 17.714 1.00 40.09 100 ARG A C 1
ATOM 824 O O . ARG A 1 100 ? 15.635 16.121 17.468 1.00 40.09 100 ARG A O 1
ATOM 831 N N . GLU A 1 101 ? 16.828 14.330 16.868 1.00 39.41 101 GLU A N 1
ATOM 832 C CA . GLU A 1 101 ? 17.302 14.946 15.611 1.00 39.41 101 GLU A CA 1
ATOM 833 C C . GLU A 1 101 ? 16.173 15.212 14.600 1.00 39.41 101 GLU A C 1
ATOM 835 O O . GLU A 1 101 ? 16.221 16.188 13.847 1.00 39.41 101 GLU A O 1
ATOM 840 N N . HIS A 1 102 ? 15.130 14.372 14.594 1.00 44.22 102 HIS A N 1
ATOM 841 C CA . HIS A 1 102 ? 14.037 14.449 13.621 1.00 44.22 102 HIS A CA 1
ATOM 842 C C . HIS A 1 102 ? 13.287 15.785 13.634 1.00 44.22 102 HIS A C 1
ATOM 844 O O . HIS A 1 102 ? 12.777 16.185 12.591 1.00 44.22 102 HIS A O 1
ATOM 850 N N . ARG A 1 103 ? 13.225 16.488 14.775 1.00 41.16 103 ARG A N 1
ATOM 851 C CA . ARG A 1 103 ? 12.484 17.754 14.896 1.00 41.16 103 ARG A CA 1
ATOM 852 C C . ARG A 1 103 ? 13.280 18.965 14.400 1.00 41.16 103 ARG A C 1
ATOM 854 O O . ARG A 1 103 ? 12.671 19.878 13.858 1.00 41.16 103 ARG A O 1
ATOM 861 N N . LYS A 1 104 ? 14.615 18.945 14.521 1.00 40.19 104 LYS A N 1
ATOM 862 C CA . LYS A 1 104 ? 15.498 20.002 13.992 1.00 40.19 104 LYS A CA 1
ATOM 863 C C . LYS A 1 104 ? 15.695 19.842 12.480 1.00 40.19 104 LYS A C 1
ATOM 865 O O . LYS A 1 104 ? 15.345 20.746 11.730 1.00 40.19 104 LYS A O 1
ATOM 870 N N . ARG A 1 105 ? 16.022 18.622 12.024 1.00 46.66 105 ARG A N 1
ATOM 871 C CA . ARG A 1 105 ? 16.130 18.284 10.589 1.00 46.66 105 ARG A CA 1
ATOM 872 C C . ARG A 1 105 ? 14.851 18.559 9.787 1.00 46.66 105 ARG A C 1
ATOM 874 O O . ARG A 1 105 ? 14.933 18.760 8.582 1.00 46.66 105 ARG A O 1
ATOM 881 N N . ARG A 1 106 ? 13.663 18.558 10.413 1.00 41.44 106 ARG A N 1
ATOM 882 C CA . ARG A 1 106 ? 12.393 18.899 9.739 1.00 41.44 106 ARG A CA 1
ATOM 883 C C . ARG A 1 106 ? 12.296 20.387 9.385 1.00 41.44 106 ARG A C 1
ATOM 885 O O . ARG A 1 106 ? 11.640 20.699 8.402 1.00 41.44 106 ARG A O 1
ATOM 892 N N . ILE A 1 107 ? 12.927 21.266 10.166 1.00 41.78 107 ILE A N 1
ATOM 893 C CA . ILE A 1 107 ? 12.967 22.716 9.929 1.00 41.78 107 ILE A CA 1
ATOM 894 C C . ILE A 1 107 ? 14.009 23.009 8.840 1.00 41.78 107 ILE A C 1
ATOM 896 O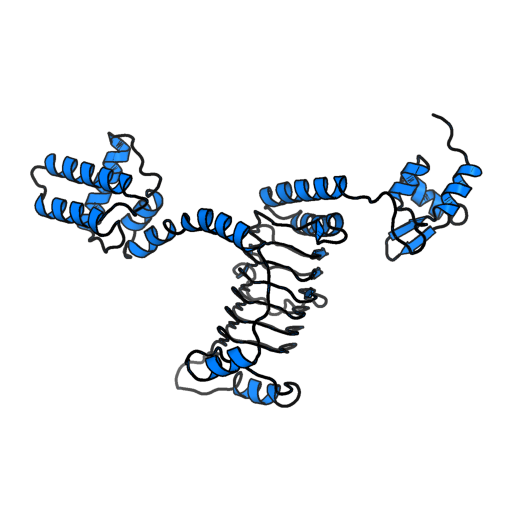 O . ILE A 1 107 ? 13.663 23.595 7.818 1.00 41.78 107 ILE A O 1
ATOM 900 N N . ASP A 1 108 ? 15.216 22.444 8.964 1.00 44.88 108 ASP A N 1
ATOM 901 C CA . ASP A 1 108 ? 16.281 22.565 7.951 1.00 44.88 108 ASP A CA 1
ATOM 902 C C . ASP A 1 108 ? 15.836 22.032 6.561 1.00 44.88 108 ASP A C 1
ATOM 904 O O . ASP A 1 108 ? 16.156 22.601 5.517 1.00 44.88 108 ASP A O 1
ATOM 908 N N . PHE A 1 109 ? 15.031 20.959 6.534 1.00 44.09 109 PHE A N 1
ATOM 909 C CA . PHE A 1 109 ? 14.435 20.375 5.318 1.00 44.09 109 PHE A CA 1
ATOM 910 C C . PHE A 1 109 ? 13.372 21.265 4.647 1.00 44.09 109 PHE A C 1
ATOM 912 O O . PHE A 1 109 ? 13.136 21.134 3.444 1.00 44.09 109 PHE A O 1
ATOM 919 N N . ILE A 1 110 ? 12.712 22.150 5.401 1.00 40.31 110 ILE A N 1
ATOM 920 C CA . ILE A 1 110 ? 11.709 23.083 4.865 1.00 40.31 110 ILE A CA 1
ATOM 921 C C . ILE A 1 110 ? 12.402 24.272 4.186 1.00 40.31 110 ILE A C 1
ATOM 923 O O . ILE A 1 110 ? 11.974 24.684 3.107 1.00 40.31 110 ILE A O 1
ATOM 927 N N . GLU A 1 111 ? 13.511 24.761 4.744 1.00 39.28 111 GLU A N 1
ATOM 928 C CA . GLU A 1 111 ? 14.270 25.884 4.174 1.00 39.28 111 GLU A CA 1
ATOM 929 C C . GLU A 1 111 ? 15.100 25.480 2.940 1.00 39.28 111 GLU A C 1
ATOM 931 O O . GLU A 1 111 ? 15.157 26.228 1.962 1.00 39.28 111 GLU A O 1
ATOM 936 N N . GLN A 1 112 ? 15.652 24.258 2.896 1.00 43.34 112 GLN A N 1
ATOM 937 C CA . GLN A 1 112 ? 16.409 23.765 1.730 1.00 43.34 112 GLN A CA 1
ATOM 938 C C . GLN A 1 112 ? 15.585 23.596 0.438 1.00 43.34 112 GLN A C 1
ATOM 940 O O . GLN A 1 112 ? 16.167 23.438 -0.636 1.00 43.34 112 GLN A O 1
ATOM 945 N N . LYS A 1 113 ? 14.244 23.619 0.491 1.00 45.06 113 LYS A N 1
ATOM 946 C CA . LYS A 1 113 ? 13.401 23.330 -0.685 1.00 45.06 113 LYS A CA 1
ATOM 947 C C . LYS A 1 113 ? 13.086 24.520 -1.601 1.00 45.06 113 LYS A C 1
ATOM 949 O O . LYS A 1 113 ? 12.488 24.296 -2.652 1.00 45.06 113 LYS A O 1
ATOM 954 N N . PHE A 1 114 ? 13.475 25.749 -1.246 1.00 41.94 114 PHE A N 1
ATOM 955 C CA . PHE A 1 114 ? 13.010 26.967 -1.934 1.00 41.94 114 PHE A CA 1
ATOM 956 C C . PHE A 1 114 ? 14.110 27.936 -2.419 1.00 41.94 114 PHE A C 1
ATOM 958 O O . PHE A 1 114 ? 13.835 29.111 -2.655 1.00 41.94 114 PHE A O 1
ATOM 965 N N . ALA A 1 115 ? 15.341 27.460 -2.659 1.00 31.64 115 ALA A N 1
ATOM 966 C CA . ALA A 1 115 ? 16.432 28.296 -3.181 1.00 31.64 115 ALA A CA 1
ATOM 967 C C . ALA A 1 115 ? 17.186 27.692 -4.391 1.00 31.64 115 ALA A C 1
ATOM 969 O O . ALA A 1 115 ? 18.223 27.060 -4.243 1.00 31.64 115 ALA A O 1
ATOM 970 N N . LYS A 1 116 ? 16.680 28.010 -5.595 1.00 33.38 116 LYS A N 1
ATOM 971 C CA . LYS A 1 116 ? 17.390 28.134 -6.895 1.00 33.38 116 LYS A CA 1
ATOM 972 C C . LYS A 1 116 ? 18.230 26.952 -7.422 1.00 33.38 116 LYS A C 1
ATOM 974 O O . LYS A 1 116 ? 19.359 26.720 -7.010 1.00 33.38 116 LYS A O 1
ATOM 979 N N . THR A 1 117 ? 17.758 26.366 -8.523 1.00 27.27 117 THR A N 1
ATOM 980 C CA . THR A 1 117 ? 18.546 25.514 -9.432 1.00 27.27 117 THR A CA 1
ATOM 981 C C . THR A 1 117 ? 19.365 26.345 -10.433 1.00 27.27 117 THR A C 1
ATOM 983 O O . THR A 1 117 ? 18.792 27.162 -11.156 1.00 27.27 117 THR A O 1
ATOM 986 N N . PRO A 1 118 ? 20.668 26.059 -10.585 1.00 32.84 118 PRO A N 1
ATOM 987 C CA . PRO A 1 118 ? 21.337 26.054 -11.889 1.00 32.84 118 PRO A CA 1
ATOM 988 C C . PRO A 1 118 ? 21.962 24.674 -12.194 1.00 32.84 118 PRO A C 1
ATOM 990 O O . PRO A 1 118 ? 22.186 23.864 -11.298 1.00 32.84 118 PRO A O 1
ATOM 993 N N . LYS A 1 119 ? 22.199 24.371 -13.478 1.00 34.59 119 LYS A N 1
ATOM 994 C CA . LYS A 1 119 ? 22.684 23.054 -13.947 1.00 34.59 119 LYS A CA 1
ATOM 995 C C . LYS A 1 119 ? 24.210 22.906 -13.829 1.00 34.59 119 LYS A C 1
ATOM 997 O O . LYS A 1 119 ? 24.928 23.868 -14.073 1.00 34.59 119 LYS A O 1
ATOM 1002 N N . MET A 1 120 ? 24.672 21.675 -13.593 1.00 31.55 120 MET A N 1
ATOM 1003 C CA . MET A 1 120 ? 26.059 21.230 -13.814 1.00 31.55 120 MET A CA 1
ATOM 1004 C C . MET A 1 120 ? 26.209 20.628 -15.227 1.00 31.55 120 MET A C 1
ATOM 1006 O O . MET A 1 120 ? 25.215 20.182 -15.809 1.00 31.55 120 MET A O 1
ATOM 1010 N N . THR A 1 121 ? 27.416 20.623 -15.798 1.00 44.38 121 THR A N 1
ATOM 1011 C CA . THR A 1 121 ? 27.669 20.246 -17.203 1.00 44.38 121 THR A CA 1
ATOM 1012 C C . THR A 1 121 ? 28.378 18.894 -17.371 1.00 44.38 121 THR A C 1
ATOM 1014 O O . THR A 1 121 ? 29.108 18.430 -16.497 1.00 44.38 121 THR A O 1
ATOM 1017 N N . ASN A 1 122 ? 28.187 18.239 -18.527 1.00 38.69 122 ASN A N 1
ATOM 1018 C CA . ASN A 1 122 ? 28.713 16.886 -18.794 1.00 38.69 122 ASN A CA 1
ATOM 1019 C C . ASN A 1 122 ? 30.250 16.768 -18.727 1.00 38.69 122 ASN A C 1
ATOM 1021 O O . ASN A 1 122 ? 30.764 15.672 -18.519 1.00 38.69 122 ASN A O 1
ATOM 1025 N N . SER A 1 123 ? 30.987 17.869 -18.880 1.00 42.97 123 SER A N 1
ATOM 1026 C CA . SER A 1 123 ? 32.446 17.920 -18.713 1.00 42.97 123 SER A CA 1
ATOM 1027 C C . SER A 1 123 ? 32.894 17.657 -17.272 1.00 42.97 123 SER A C 1
ATOM 1029 O O . SER A 1 123 ? 33.912 17.006 -17.059 1.00 42.97 123 SER A O 1
ATOM 1031 N N . GLU A 1 124 ? 32.119 18.102 -16.281 1.00 40.66 124 GLU A N 1
ATOM 1032 C CA . GLU A 1 124 ? 32.437 17.930 -14.856 1.00 40.66 124 GLU A CA 1
ATOM 1033 C C . GLU A 1 124 ? 32.171 16.478 -14.411 1.00 40.66 124 GLU A C 1
ATOM 1035 O O . GLU A 1 124 ? 32.954 15.888 -13.666 1.00 40.66 124 GLU A O 1
ATOM 1040 N N . LEU A 1 125 ? 31.132 15.846 -14.973 1.00 36.53 125 LEU A N 1
ATOM 1041 C CA . LEU A 1 125 ? 30.840 14.416 -14.798 1.00 36.53 125 LEU A CA 1
ATOM 1042 C C . LEU A 1 125 ? 31.963 13.503 -15.327 1.00 36.53 125 LEU A C 1
ATOM 1044 O O . LEU A 1 125 ? 32.262 12.481 -14.708 1.00 36.53 125 LEU A O 1
ATOM 1048 N N . MET A 1 126 ? 32.613 13.874 -16.436 1.00 36.91 126 MET A N 1
ATOM 1049 C CA . MET A 1 126 ? 33.713 13.094 -17.026 1.00 36.91 126 MET A CA 1
ATOM 1050 C C . MET A 1 126 ? 34.995 13.100 -16.177 1.00 36.91 126 MET A C 1
ATOM 1052 O O . MET A 1 126 ? 35.790 12.166 -16.280 1.00 36.91 126 MET A O 1
ATOM 1056 N N . ALA A 1 127 ? 35.197 14.111 -15.325 1.00 39.59 127 ALA A N 1
ATOM 1057 C CA . ALA A 1 127 ? 36.315 14.141 -14.380 1.00 39.59 127 ALA A CA 1
ATOM 1058 C C . ALA A 1 127 ? 36.075 13.194 -13.189 1.00 39.59 127 ALA A C 1
ATOM 1060 O O . ALA A 1 127 ? 36.951 12.409 -12.831 1.00 39.59 127 ALA A O 1
ATOM 1061 N N . ILE A 1 128 ? 34.859 13.205 -12.629 1.00 36.53 128 ILE A N 1
ATOM 1062 C CA . ILE A 1 128 ? 34.468 12.376 -11.473 1.00 36.53 128 ILE A CA 1
ATOM 1063 C C . ILE A 1 128 ? 34.486 10.876 -11.821 1.00 36.53 128 ILE A C 1
ATOM 1065 O O . ILE A 1 128 ? 34.862 10.043 -10.996 1.00 36.53 128 ILE A O 1
ATOM 1069 N N . ALA A 1 129 ? 34.138 10.521 -13.062 1.00 35.31 129 ALA A N 1
ATOM 1070 C CA . ALA A 1 129 ? 34.080 9.138 -13.538 1.00 35.31 129 ALA A CA 1
ATOM 1071 C C . ALA A 1 129 ? 35.425 8.375 -13.508 1.00 35.31 129 ALA A C 1
ATOM 1073 O O . ALA A 1 129 ? 35.430 7.162 -13.714 1.00 35.31 129 ALA A O 1
ATOM 1074 N N . LYS A 1 130 ? 36.560 9.048 -13.261 1.00 37.75 130 LYS A N 1
ATOM 1075 C CA . LYS A 1 130 ? 37.892 8.422 -13.260 1.00 37.75 130 LYS A CA 1
ATOM 1076 C C . LYS A 1 130 ? 38.382 7.879 -11.912 1.00 37.75 130 LYS A C 1
ATOM 1078 O O . LYS A 1 130 ? 39.368 7.147 -11.939 1.00 37.75 130 LYS A O 1
ATOM 1083 N N . GLU A 1 131 ? 37.753 8.191 -10.769 1.00 44.16 131 GLU A N 1
ATOM 1084 C CA . GLU A 1 131 ? 38.455 8.041 -9.473 1.00 44.16 131 GLU A CA 1
ATOM 1085 C C . GLU A 1 131 ? 37.834 7.203 -8.338 1.00 44.16 131 GLU A C 1
ATOM 1087 O O . GLU A 1 131 ? 38.579 6.894 -7.408 1.00 44.16 131 GLU A O 1
ATOM 1092 N N . GLN A 1 132 ? 36.557 6.775 -8.341 1.00 37.44 132 GLN A N 1
ATOM 1093 C CA . GLN A 1 132 ? 35.995 6.101 -7.143 1.00 37.44 132 GLN A CA 1
ATOM 1094 C C . GLN A 1 132 ? 35.312 4.734 -7.327 1.00 37.44 132 GLN A C 1
ATOM 1096 O O . GLN A 1 132 ? 34.323 4.556 -8.037 1.00 37.44 132 GLN A O 1
ATOM 1101 N N . LYS A 1 133 ? 35.825 3.772 -6.544 1.00 49.25 133 LYS A N 1
ATOM 1102 C CA . LYS A 1 133 ? 35.254 2.452 -6.250 1.00 49.25 133 LYS A CA 1
ATOM 1103 C C . LYS A 1 133 ? 34.058 2.580 -5.292 1.00 49.25 133 LYS A C 1
ATOM 1105 O O . LYS A 1 133 ? 34.264 2.605 -4.084 1.00 49.25 133 LYS A O 1
ATOM 1110 N N . ASN A 1 134 ? 32.836 2.644 -5.820 1.00 40.75 134 ASN A N 1
ATOM 1111 C CA . ASN A 1 134 ? 31.594 2.178 -5.171 1.00 40.75 134 ASN A CA 1
ATOM 1112 C C . ASN A 1 134 ? 30.410 2.446 -6.111 1.00 40.75 134 ASN A C 1
ATOM 1114 O O . ASN A 1 134 ? 29.681 3.426 -5.973 1.00 40.75 134 ASN A O 1
ATOM 1118 N N . THR A 1 135 ? 30.234 1.583 -7.109 1.00 32.91 135 THR A N 1
ATOM 1119 C CA . THR A 1 135 ? 29.116 1.670 -8.052 1.00 32.91 135 THR A CA 1
ATOM 1120 C C . THR A 1 135 ? 27.987 0.724 -7.626 1.00 32.91 135 THR A C 1
ATOM 1122 O O . THR A 1 135 ? 28.249 -0.457 -7.388 1.00 32.91 135 THR A O 1
ATOM 1125 N N . PRO A 1 136 ? 26.721 1.185 -7.538 1.00 34.78 136 PRO A N 1
ATOM 1126 C CA . PRO A 1 136 ? 25.592 0.266 -7.433 1.00 34.78 136 PRO A CA 1
ATOM 1127 C C . PRO A 1 136 ? 25.561 -0.625 -8.679 1.00 34.78 136 PRO A C 1
ATOM 1129 O O . PRO A 1 136 ? 25.870 -0.158 -9.780 1.00 34.78 136 PRO A O 1
ATOM 1132 N N . ILE A 1 137 ? 25.180 -1.896 -8.520 1.00 34.53 137 ILE A N 1
ATOM 1133 C CA . ILE A 1 137 ? 25.111 -2.844 -9.637 1.00 34.53 137 ILE A CA 1
ATOM 1134 C C . ILE A 1 137 ? 23.984 -2.396 -10.576 1.00 34.53 137 ILE A C 1
ATOM 1136 O O . ILE A 1 137 ? 22.799 -2.629 -10.323 1.00 34.53 137 ILE A O 1
ATOM 1140 N N . GLN A 1 138 ? 24.368 -1.711 -11.652 1.00 31.17 138 GLN A N 1
ATOM 1141 C CA . GLN A 1 138 ? 23.471 -1.337 -12.734 1.00 31.17 138 GLN A CA 1
ATOM 1142 C C . GLN A 1 138 ? 23.276 -2.546 -13.645 1.00 31.17 138 GLN A C 1
ATOM 1144 O O . GLN A 1 138 ? 24.211 -2.987 -14.311 1.00 31.17 138 GLN A O 1
ATOM 1149 N N . ILE A 1 139 ? 22.052 -3.066 -13.693 1.00 42.00 139 ILE A N 1
ATOM 1150 C CA . ILE A 1 139 ? 21.661 -4.073 -14.679 1.00 42.00 139 ILE A CA 1
ATOM 1151 C C . ILE A 1 139 ? 21.139 -3.304 -15.898 1.00 42.00 139 ILE A C 1
ATOM 1153 O O . ILE A 1 139 ? 19.939 -3.092 -16.061 1.00 42.00 139 ILE A O 1
ATOM 1157 N N . THR A 1 140 ? 22.068 -2.800 -16.713 1.00 30.52 140 THR A N 1
ATOM 1158 C CA . THR A 1 140 ? 21.758 -2.063 -17.945 1.00 30.52 140 THR A CA 1
ATOM 1159 C C . THR A 1 140 ? 21.388 -3.016 -19.077 1.00 30.52 140 THR A C 1
ATOM 1161 O O . THR A 1 140 ? 22.253 -3.696 -19.626 1.00 30.52 140 THR A O 1
ATOM 1164 N N . ASP A 1 141 ? 20.096 -3.023 -19.394 1.00 32.28 141 ASP A N 1
ATOM 1165 C CA . ASP A 1 141 ? 19.464 -3.324 -20.683 1.00 32.28 141 ASP A CA 1
ATOM 1166 C C . ASP A 1 141 ? 20.145 -4.358 -21.599 1.00 32.28 141 ASP A C 1
ATOM 1168 O O . ASP A 1 141 ? 20.997 -4.050 -22.434 1.00 32.28 141 ASP A O 1
ATOM 1172 N N . LYS A 1 142 ? 19.599 -5.575 -21.572 1.00 33.19 142 LYS A N 1
ATOM 1173 C CA . LYS A 1 142 ? 19.300 -6.306 -22.807 1.00 33.19 142 LYS A CA 1
ATOM 1174 C C . LYS A 1 142 ? 17.836 -6.706 -22.776 1.00 33.19 142 LYS A C 1
ATOM 1176 O O . LYS A 1 142 ? 17.301 -6.942 -21.698 1.00 33.19 142 LYS A O 1
ATOM 1181 N N . ASP A 1 143 ? 17.217 -6.759 -23.951 1.00 37.88 143 ASP A N 1
ATOM 1182 C CA . ASP A 1 143 ? 15.829 -7.180 -24.116 1.00 37.88 143 ASP A CA 1
ATOM 1183 C C . ASP A 1 143 ? 15.593 -8.513 -23.388 1.00 37.88 143 ASP A C 1
ATOM 1185 O O . ASP A 1 143 ? 16.171 -9.553 -23.721 1.00 37.88 143 ASP A O 1
ATOM 1189 N N . PHE A 1 144 ? 14.797 -8.452 -22.322 1.00 41.25 144 PHE A N 1
ATOM 1190 C CA . PHE A 1 144 ? 14.582 -9.580 -21.425 1.00 41.25 144 PHE A CA 1
ATOM 1191 C C . PHE A 1 144 ? 13.560 -10.584 -21.977 1.00 41.25 144 PHE A C 1
ATOM 1193 O O . PHE A 1 144 ? 13.300 -11.602 -21.336 1.00 41.25 144 PHE A O 1
ATOM 1200 N N . THR A 1 145 ? 13.005 -10.337 -23.164 1.00 37.34 145 THR A N 1
ATOM 1201 C CA . THR A 1 145 ? 11.993 -11.204 -23.773 1.00 37.34 145 THR A CA 1
ATOM 1202 C C . THR A 1 145 ? 12.592 -12.550 -24.206 1.00 37.34 145 THR A C 1
ATOM 1204 O O . THR A 1 145 ? 12.030 -13.591 -23.867 1.00 37.34 145 THR A O 1
ATOM 1207 N N . ASP A 1 146 ? 13.779 -12.547 -24.830 1.00 33.62 146 ASP A N 1
ATOM 1208 C CA . ASP A 1 146 ? 14.385 -13.765 -25.404 1.00 33.62 146 ASP A CA 1
ATOM 1209 C C . ASP A 1 146 ? 15.484 -14.407 -24.535 1.00 33.62 146 ASP A C 1
ATOM 1211 O O . ASP A 1 146 ? 15.640 -15.625 -24.527 1.00 33.62 146 ASP A O 1
ATOM 1215 N N . VAL A 1 147 ? 16.258 -13.622 -23.771 1.00 34.09 147 VAL A N 1
ATOM 1216 C CA . VAL A 1 147 ? 17.430 -14.140 -23.019 1.00 34.09 147 VAL A CA 1
ATOM 1217 C C . VAL A 1 147 ? 17.114 -14.454 -21.551 1.00 34.09 147 VAL A C 1
ATOM 1219 O O . VAL A 1 147 ? 17.807 -15.255 -20.910 1.00 34.09 147 VAL A O 1
ATOM 1222 N N . PHE A 1 148 ? 16.089 -13.816 -20.979 1.00 37.12 148 PHE A N 1
ATOM 1223 C CA . PHE A 1 148 ? 15.916 -13.785 -19.526 1.00 37.12 148 PHE A CA 1
ATOM 1224 C C . PHE A 1 148 ? 15.278 -15.059 -18.985 1.00 37.12 148 PHE A C 1
ATOM 1226 O O . PHE A 1 148 ? 15.744 -15.548 -17.967 1.00 37.12 148 PHE A O 1
ATOM 1233 N N . LEU A 1 149 ? 14.283 -15.654 -19.652 1.00 40.12 149 LEU A N 1
ATOM 1234 C CA . LEU A 1 149 ? 13.558 -16.808 -19.100 1.00 40.12 149 LEU A CA 1
ATOM 1235 C C . LEU A 1 149 ? 14.407 -18.084 -18.988 1.00 40.12 149 LEU A C 1
ATOM 1237 O O . LEU A 1 149 ? 14.211 -18.854 -18.047 1.00 40.12 149 LEU A O 1
ATOM 1241 N N . GLU A 1 150 ? 15.365 -18.313 -19.888 1.00 32.56 150 GLU A N 1
ATOM 1242 C CA . GLU A 1 150 ? 16.248 -19.486 -19.809 1.00 32.56 150 GLU A CA 1
ATOM 1243 C C . GLU A 1 150 ? 17.341 -19.309 -18.741 1.00 32.56 150 GLU A C 1
ATOM 1245 O O . GLU A 1 150 ? 17.568 -20.198 -17.918 1.00 32.56 150 GLU A O 1
ATOM 1250 N N . ASN A 1 151 ? 17.935 -18.115 -18.653 1.00 33.34 151 ASN A N 1
ATOM 1251 C CA . ASN A 1 151 ? 18.973 -17.815 -17.664 1.00 33.34 151 ASN A CA 1
ATOM 1252 C C . ASN A 1 151 ? 18.411 -17.542 -16.253 1.00 33.34 151 ASN A C 1
ATOM 1254 O O . ASN A 1 151 ? 19.052 -17.892 -15.263 1.00 33.34 151 ASN A O 1
ATOM 1258 N N . ILE A 1 152 ? 17.185 -17.019 -16.129 1.00 37.28 152 ILE A N 1
ATOM 1259 C CA . ILE A 1 152 ? 16.444 -16.979 -14.858 1.00 37.28 152 ILE A CA 1
ATOM 1260 C C . ILE A 1 152 ? 15.987 -18.375 -14.446 1.00 37.28 152 ILE A C 1
ATOM 1262 O O . ILE A 1 152 ? 16.051 -18.668 -13.261 1.00 37.28 152 ILE A O 1
ATOM 1266 N N . LYS A 1 153 ? 15.627 -19.290 -15.358 1.00 32.75 153 LYS A N 1
ATOM 1267 C CA . LYS A 1 153 ? 15.438 -20.705 -14.975 1.00 32.75 153 LYS A CA 1
ATOM 1268 C C . LYS A 1 153 ? 16.726 -21.338 -14.433 1.00 32.75 153 LYS A C 1
ATOM 1270 O O . LYS A 1 153 ? 16.649 -22.149 -13.515 1.00 32.75 153 LYS A O 1
ATOM 1275 N N . LEU A 1 154 ? 17.897 -20.956 -14.946 1.00 35.25 154 LEU A N 1
ATOM 1276 C CA . LEU A 1 154 ? 19.189 -21.448 -14.450 1.00 35.25 154 LEU A CA 1
ATOM 1277 C C . LEU A 1 154 ? 19.588 -20.844 -13.089 1.00 35.25 154 LEU A C 1
ATOM 1279 O O . LEU A 1 154 ? 20.014 -21.588 -12.208 1.00 35.25 154 LEU A O 1
ATOM 1283 N N . LEU A 1 155 ? 19.389 -19.539 -12.869 1.00 37.28 155 LEU A N 1
ATOM 1284 C CA . LEU A 1 155 ? 19.615 -18.893 -11.563 1.00 37.28 155 LEU A CA 1
ATOM 1285 C C . LEU A 1 155 ? 18.544 -19.250 -10.516 1.00 37.28 155 LEU A C 1
ATOM 1287 O O . LEU A 1 155 ? 18.841 -19.351 -9.327 1.00 37.28 155 LEU A O 1
ATOM 1291 N N . PHE A 1 156 ? 17.304 -19.464 -10.957 1.00 40.25 156 PHE A N 1
ATOM 1292 C CA . PHE A 1 156 ? 16.114 -19.622 -10.121 1.00 40.25 156 PHE A CA 1
ATOM 1293 C C . PHE A 1 156 ? 15.333 -20.905 -10.445 1.00 40.25 156 PHE A C 1
ATOM 1295 O O . PHE A 1 156 ? 14.102 -20.910 -10.468 1.00 40.25 156 PHE A O 1
ATOM 1302 N N . GLY A 1 157 ? 16.041 -22.026 -10.633 1.00 36.28 157 GLY A N 1
ATOM 1303 C CA . GLY A 1 157 ? 15.427 -23.353 -10.531 1.00 36.28 157 GLY A CA 1
ATOM 1304 C C . GLY A 1 157 ? 15.968 -24.479 -11.415 1.00 36.28 157 GLY A C 1
ATOM 1305 O O . GLY A 1 157 ? 15.251 -24.92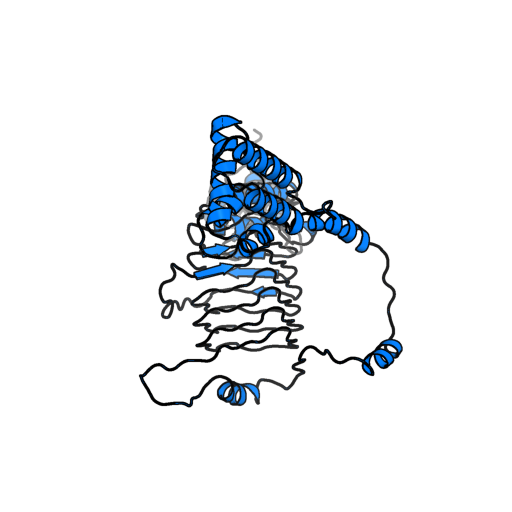4 -12.310 1.00 36.28 157 GLY A O 1
ATOM 1306 N N . LYS A 1 158 ? 17.093 -25.101 -11.009 1.00 30.42 158 LYS A N 1
ATOM 1307 C CA . LYS A 1 158 ? 17.108 -26.531 -10.588 1.00 30.42 158 LYS A CA 1
ATOM 1308 C C . LYS A 1 158 ? 18.448 -27.021 -9.983 1.00 30.42 158 LYS A C 1
ATOM 1310 O O . LYS A 1 158 ? 19.424 -27.212 -10.690 1.00 30.42 158 LYS A O 1
ATOM 1315 N N . SER A 1 159 ? 18.394 -27.367 -8.688 1.00 38.78 159 SER A N 1
ATOM 1316 C CA . SER A 1 15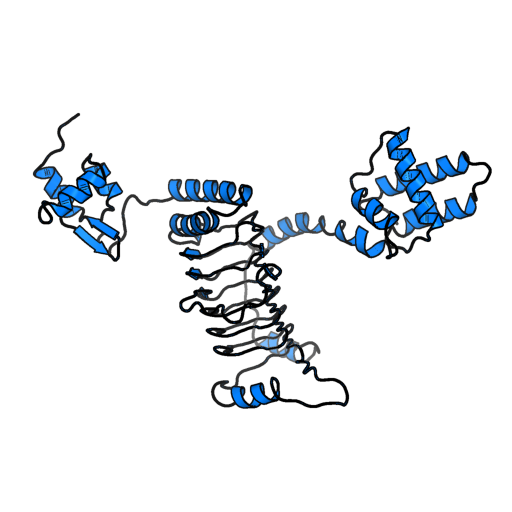9 ? 19.063 -28.491 -7.976 1.00 38.78 159 SER A CA 1
ATOM 1317 C C . SER A 1 159 ? 20.586 -28.763 -8.022 1.00 38.78 159 SER A C 1
ATOM 1319 O O . SER A 1 159 ? 21.137 -28.987 -9.097 1.00 38.78 159 SER A O 1
ATOM 1321 N N . LYS A 1 160 ? 21.151 -29.006 -6.812 1.00 43.78 160 LYS A N 1
ATOM 1322 C CA . LYS A 1 160 ? 22.054 -30.110 -6.327 1.00 43.78 160 LYS A CA 1
ATOM 1323 C C . LYS A 1 160 ? 23.077 -29.570 -5.297 1.00 43.78 160 LYS A C 1
ATOM 1325 O O . LYS A 1 160 ? 23.523 -28.444 -5.464 1.00 43.78 160 LYS A O 1
ATOM 1330 N N . TYR A 1 161 ? 23.535 -30.273 -4.248 1.00 36.97 161 TYR A N 1
ATOM 1331 C CA . TYR A 1 161 ? 23.053 -31.442 -3.462 1.00 36.97 161 TYR A CA 1
ATOM 1332 C C . TYR A 1 161 ? 23.591 -31.259 -1.994 1.00 36.97 161 TYR A C 1
ATOM 1334 O O . TYR A 1 161 ? 24.150 -30.197 -1.729 1.00 36.97 161 TYR A O 1
ATOM 1342 N N . ARG A 1 162 ? 23.420 -32.117 -0.967 1.00 38.16 162 ARG A N 1
ATOM 1343 C CA . ARG A 1 162 ? 23.997 -33.469 -0.777 1.00 38.16 162 ARG A CA 1
ATOM 1344 C C . ARG A 1 162 ? 23.366 -34.209 0.432 1.00 38.16 162 ARG A C 1
ATOM 1346 O O . ARG A 1 162 ? 23.146 -33.594 1.464 1.00 38.16 162 ARG A O 1
ATOM 1353 N N . GLU A 1 163 ? 23.125 -35.514 0.272 1.00 41.66 163 GLU A N 1
ATOM 1354 C CA . GLU A 1 163 ? 23.103 -36.599 1.289 1.00 41.66 163 GLU A CA 1
ATOM 1355 C C . GLU A 1 163 ? 22.729 -36.257 2.754 1.00 41.66 163 GLU A C 1
ATOM 1357 O O . GLU A 1 163 ? 23.585 -36.269 3.636 1.00 41.66 163 GLU A O 1
ATOM 1362 N N . ASN A 1 164 ? 21.435 -36.035 3.032 1.00 44.81 164 ASN A N 1
ATOM 1363 C CA . ASN A 1 164 ? 20.587 -36.895 3.893 1.00 44.81 164 ASN A CA 1
ATOM 1364 C C . ASN A 1 164 ? 19.262 -36.183 4.262 1.00 44.81 164 ASN A C 1
ATOM 1366 O O . ASN A 1 164 ? 19.263 -35.016 4.630 1.00 44.81 164 ASN A O 1
ATOM 1370 N N . HIS A 1 165 ? 18.142 -36.917 4.192 1.00 50.47 165 HIS A N 1
ATOM 1371 C CA . HIS A 1 165 ? 16.765 -36.501 4.549 1.00 50.47 165 HIS A CA 1
ATOM 1372 C C . HIS A 1 165 ? 16.075 -35.411 3.685 1.00 50.47 165 HIS A C 1
ATOM 1374 O O . HIS A 1 165 ? 16.016 -34.244 4.042 1.00 50.47 165 HIS A O 1
ATOM 1380 N N . ASN A 1 166 ? 15.456 -35.862 2.584 1.00 46.31 166 ASN A N 1
ATOM 1381 C CA . ASN A 1 166 ? 14.154 -35.479 1.983 1.00 46.31 166 ASN A CA 1
ATOM 1382 C C . ASN A 1 166 ? 13.615 -34.025 1.874 1.00 46.31 166 ASN A C 1
ATOM 1384 O O . ASN A 1 166 ? 12.555 -33.878 1.266 1.00 46.31 166 ASN A O 1
ATOM 1388 N N . GLU A 1 167 ? 14.272 -32.956 2.332 1.00 48.94 167 GLU A N 1
ATOM 1389 C CA . GLU A 1 167 ? 13.777 -31.578 2.128 1.00 48.94 167 GLU A CA 1
ATOM 1390 C C . GLU A 1 167 ? 14.566 -30.782 1.073 1.00 48.94 167 GLU A C 1
ATOM 1392 O O . GLU A 1 167 ? 15.779 -30.587 1.157 1.00 48.94 167 GLU A O 1
ATOM 1397 N N . TYR A 1 168 ? 13.851 -30.265 0.067 1.00 51.44 168 TYR A N 1
ATOM 1398 C CA . TYR A 1 168 ? 14.404 -29.370 -0.951 1.00 51.44 168 TYR A CA 1
ATOM 1399 C C . TYR A 1 168 ? 14.386 -27.913 -0.465 1.00 51.44 168 TYR A C 1
ATOM 1401 O O . TYR A 1 168 ? 13.344 -27.259 -0.482 1.00 51.44 168 TYR A O 1
ATOM 1409 N N . GLN A 1 169 ? 15.548 -27.369 -0.100 1.00 50.19 169 GLN A N 1
ATOM 1410 C CA . GLN A 1 169 ? 15.677 -25.952 0.254 1.00 50.19 169 GLN A CA 1
ATOM 1411 C C . GLN A 1 169 ? 15.898 -25.070 -0.988 1.00 50.19 169 GLN A C 1
ATOM 1413 O O . GLN A 1 169 ? 16.873 -25.233 -1.728 1.00 50.19 169 GLN A O 1
ATOM 1418 N N . TYR A 1 170 ? 15.006 -24.100 -1.203 1.00 56.34 170 TYR A N 1
ATOM 1419 C CA . TYR A 1 170 ? 15.178 -23.034 -2.194 1.00 56.34 170 TYR A CA 1
ATOM 1420 C C . TYR A 1 170 ? 15.985 -21.883 -1.578 1.00 56.34 170 TYR A C 1
ATOM 1422 O O . TYR A 1 170 ? 15.660 -21.428 -0.484 1.00 56.34 170 TYR A O 1
ATOM 1430 N N . ARG A 1 171 ? 17.014 -21.383 -2.275 1.00 58.00 171 ARG A N 1
ATOM 1431 C CA . ARG A 1 171 ? 17.781 -20.210 -1.817 1.00 58.00 171 ARG A CA 1
ATOM 1432 C C . ARG A 1 171 ? 16.999 -18.918 -2.026 1.00 58.00 171 ARG A C 1
ATOM 1434 O O . ARG A 1 171 ? 16.339 -18.753 -3.053 1.00 58.00 171 ARG A O 1
ATOM 1441 N N . ASP A 1 172 ? 17.122 -18.002 -1.073 1.00 67.94 172 ASP A N 1
ATOM 1442 C CA . ASP A 1 172 ? 16.530 -16.668 -1.148 1.00 67.94 172 ASP A CA 1
ATOM 1443 C C . ASP A 1 172 ? 17.122 -15.826 -2.284 1.00 67.94 172 ASP A C 1
ATOM 1445 O O . ASP A 1 172 ? 18.292 -15.947 -2.652 1.00 67.94 172 ASP A O 1
ATOM 1449 N N . ILE A 1 173 ? 16.274 -14.963 -2.834 1.00 68.31 173 ILE A N 1
ATOM 1450 C CA . ILE A 1 173 ? 16.548 -14.091 -3.969 1.00 68.31 173 ILE A CA 1
ATOM 1451 C C . ILE A 1 173 ? 16.766 -12.683 -3.421 1.00 68.31 173 ILE A C 1
ATOM 1453 O O . ILE A 1 173 ? 15.846 -12.095 -2.855 1.00 68.31 173 ILE A O 1
ATOM 1457 N N . ILE A 1 174 ? 17.973 -12.133 -3.558 1.00 69.38 174 ILE A N 1
ATOM 1458 C CA . ILE A 1 174 ? 18.330 -10.849 -2.941 1.00 69.38 174 ILE A CA 1
ATOM 1459 C C . ILE A 1 174 ? 18.857 -9.878 -3.997 1.00 69.38 174 ILE A C 1
ATOM 1461 O O . ILE A 1 174 ? 19.997 -9.975 -4.444 1.00 69.38 174 ILE A O 1
ATOM 1465 N N . PHE A 1 175 ? 18.024 -8.898 -4.328 1.00 66.06 175 PHE A N 1
ATOM 1466 C CA . PHE A 1 175 ? 18.386 -7.659 -4.999 1.00 66.06 175 PHE A CA 1
ATOM 1467 C C . PHE A 1 175 ? 18.421 -6.556 -3.932 1.00 66.06 175 PHE A C 1
ATOM 1469 O O . PHE A 1 175 ? 17.396 -6.201 -3.350 1.00 66.06 175 PHE A O 1
ATOM 1476 N N . ALA A 1 176 ? 19.611 -6.045 -3.626 1.00 60.38 176 ALA A N 1
ATOM 1477 C CA . ALA A 1 176 ? 19.800 -4.957 -2.671 1.00 60.38 176 ALA A CA 1
ATOM 1478 C C . ALA A 1 176 ? 20.577 -3.830 -3.351 1.00 60.38 176 ALA A C 1
ATOM 1480 O O . ALA A 1 176 ? 21.621 -4.086 -3.952 1.00 60.38 176 ALA A O 1
ATOM 1481 N N . ASN A 1 177 ? 20.075 -2.594 -3.264 1.00 62.69 177 ASN A N 1
ATOM 1482 C CA . ASN A 1 177 ? 20.664 -1.419 -3.926 1.00 62.69 177 ASN A CA 1
ATOM 1483 C C . ASN A 1 177 ? 20.824 -1.560 -5.461 1.00 62.69 177 ASN A C 1
ATOM 1485 O O . ASN A 1 177 ? 21.702 -0.938 -6.065 1.00 62.69 177 ASN A O 1
ATOM 1489 N N . CYS A 1 178 ? 19.986 -2.378 -6.108 1.00 65.50 178 CYS A N 1
ATOM 1490 C CA . CYS A 1 178 ? 19.991 -2.563 -7.560 1.00 65.50 178 CYS A CA 1
ATOM 1491 C C . CYS A 1 178 ? 19.228 -1.438 -8.278 1.00 65.50 178 CYS A C 1
ATOM 1493 O O . CYS A 1 178 ? 18.270 -0.873 -7.744 1.00 65.50 178 CYS A O 1
ATOM 1495 N N . ILE A 1 179 ? 19.625 -1.150 -9.520 1.00 73.00 179 ILE A N 1
ATOM 1496 C CA . ILE A 1 179 ? 18.918 -0.220 -10.410 1.00 73.00 179 ILE A CA 1
ATOM 1497 C C . ILE A 1 179 ? 18.356 -1.002 -11.600 1.00 73.00 179 ILE A C 1
ATOM 1499 O O . ILE A 1 179 ? 19.118 -1.638 -12.328 1.00 73.00 179 ILE A O 1
ATOM 1503 N N . PHE A 1 180 ? 17.042 -0.912 -11.810 1.00 69.62 180 PHE A N 1
ATOM 1504 C CA . PHE A 1 180 ? 16.317 -1.541 -12.916 1.00 69.62 180 PHE A CA 1
ATOM 1505 C C . PHE A 1 180 ? 15.788 -0.468 -13.874 1.00 69.62 180 PHE A C 1
ATOM 1507 O O . PHE A 1 180 ? 15.052 0.424 -13.448 1.00 69.62 180 PHE A O 1
ATOM 1514 N N . ASN A 1 181 ? 16.141 -0.541 -15.160 1.00 72.12 181 ASN A N 1
ATOM 1515 C CA . ASN A 1 181 ? 15.639 0.401 -16.170 1.00 72.12 181 ASN A CA 1
ATOM 1516 C C . ASN A 1 181 ? 14.209 0.056 -16.608 1.00 72.12 181 ASN A C 1
ATOM 1518 O O . ASN A 1 181 ? 13.354 0.929 -16.588 1.00 72.12 181 ASN A O 1
ATOM 1522 N N . ASN A 1 182 ? 13.924 -1.213 -16.891 1.00 70.94 182 ASN A N 1
ATOM 1523 C CA . ASN A 1 182 ? 12.581 -1.800 -16.875 1.00 70.94 182 ASN A CA 1
ATOM 1524 C C . ASN A 1 182 ? 12.690 -3.198 -16.249 1.00 70.94 182 ASN A C 1
ATOM 1526 O O . ASN A 1 182 ? 13.768 -3.796 -16.272 1.00 70.94 182 ASN A O 1
ATOM 1530 N N . LEU A 1 183 ? 11.601 -3.730 -15.694 1.00 75.25 183 LEU A N 1
ATOM 1531 C CA . LEU A 1 183 ? 11.587 -5.068 -15.099 1.00 75.25 183 LEU A CA 1
ATOM 1532 C C . LEU A 1 183 ? 10.270 -5.784 -15.396 1.00 75.25 183 LEU A C 1
ATOM 1534 O O . LEU A 1 183 ? 9.211 -5.315 -14.996 1.00 75.25 183 LEU A O 1
ATOM 1538 N N . ASN A 1 184 ? 10.331 -6.945 -16.046 1.00 75.50 184 ASN A N 1
ATOM 1539 C CA . ASN A 1 184 ? 9.173 -7.819 -16.214 1.00 75.50 184 ASN A CA 1
ATOM 1540 C C . ASN A 1 184 ? 9.406 -9.137 -15.468 1.00 75.50 184 ASN A C 1
ATOM 1542 O O . ASN A 1 184 ? 10.313 -9.899 -15.792 1.00 75.50 184 ASN A O 1
ATOM 1546 N N . LEU A 1 185 ? 8.580 -9.367 -14.452 1.00 76.12 185 LEU A N 1
ATOM 1547 C CA . LEU A 1 185 ? 8.473 -10.574 -13.636 1.00 76.12 185 LEU A CA 1
ATOM 1548 C C . LEU A 1 185 ? 7.007 -11.049 -13.567 1.00 76.12 185 LEU A C 1
ATOM 1550 O O . LEU A 1 185 ? 6.602 -11.714 -12.612 1.00 76.12 185 LEU A O 1
ATOM 1554 N N . SER A 1 186 ? 6.197 -10.710 -14.575 1.00 79.50 186 SER A N 1
ATOM 1555 C CA . SER A 1 186 ? 4.821 -11.193 -14.693 1.00 79.50 186 SER A CA 1
ATOM 1556 C C . SER A 1 186 ? 4.773 -12.718 -14.852 1.00 79.50 186 SER A C 1
ATOM 1558 O O . SER A 1 186 ? 5.652 -13.333 -15.454 1.00 79.50 186 SER A O 1
ATOM 1560 N N . ASN A 1 187 ? 3.730 -13.347 -14.306 1.00 77.38 187 ASN A N 1
ATOM 1561 C CA . ASN A 1 187 ? 3.474 -14.795 -14.328 1.00 77.38 187 ASN A CA 1
ATOM 1562 C C . ASN A 1 187 ? 4.550 -15.662 -13.619 1.00 77.38 187 ASN A C 1
ATOM 1564 O O . ASN A 1 187 ? 4.490 -16.896 -13.646 1.00 77.38 187 ASN A O 1
ATOM 1568 N N . MET A 1 188 ? 5.532 -15.042 -12.953 1.00 77.31 188 MET A N 1
ATOM 1569 C CA . MET A 1 188 ? 6.613 -15.735 -12.243 1.00 77.31 188 MET A CA 1
ATOM 1570 C C . MET A 1 188 ? 6.142 -16.385 -10.938 1.00 77.31 188 MET A C 1
ATOM 1572 O O . MET A 1 188 ? 5.256 -15.877 -10.260 1.00 77.31 188 MET A O 1
ATOM 1576 N N . HIS A 1 189 ? 6.770 -17.498 -10.557 1.00 77.50 189 HIS A N 1
ATOM 1577 C CA . HIS A 1 189 ? 6.465 -18.233 -9.327 1.00 77.50 189 HIS A CA 1
ATOM 1578 C C . HIS A 1 189 ? 7.723 -18.366 -8.458 1.00 77.50 189 HIS A C 1
ATOM 1580 O O . HIS A 1 189 ? 8.628 -19.141 -8.772 1.00 77.50 189 HIS A O 1
ATOM 1586 N N . PHE A 1 190 ? 7.775 -17.628 -7.351 1.00 75.38 190 PHE A N 1
ATOM 1587 C CA . PHE A 1 190 ? 8.915 -17.580 -6.437 1.00 75.38 190 PHE A CA 1
ATOM 1588 C C . PHE A 1 190 ? 8.677 -18.489 -5.222 1.00 75.38 190 PHE A C 1
ATOM 1590 O O . PHE A 1 190 ? 7.767 -18.253 -4.426 1.00 75.38 190 PHE A O 1
ATOM 1597 N N . ASN A 1 191 ? 9.488 -19.546 -5.082 1.00 75.31 191 ASN A N 1
ATOM 1598 C CA . ASN A 1 191 ? 9.364 -20.539 -3.999 1.00 75.31 191 ASN A CA 1
ATOM 1599 C C . ASN A 1 191 ? 10.184 -20.197 -2.730 1.00 75.31 191 ASN A C 1
ATOM 1601 O O . ASN A 1 191 ? 9.976 -20.831 -1.696 1.00 75.31 191 ASN A O 1
ATOM 1605 N N . SER A 1 192 ? 11.089 -19.215 -2.801 1.00 73.19 192 SER A N 1
ATOM 1606 C CA . SER A 1 192 ? 11.935 -18.696 -1.709 1.00 73.19 192 SER A CA 1
ATOM 1607 C C . SER A 1 192 ? 11.623 -17.224 -1.400 1.00 73.19 192 SER A C 1
ATOM 1609 O O . SER A 1 192 ? 10.781 -16.624 -2.075 1.00 73.19 192 SER A O 1
ATOM 1611 N N . ASN A 1 193 ? 12.237 -16.635 -0.360 1.00 78.06 193 ASN A N 1
ATOM 1612 C CA . ASN A 1 193 ? 12.024 -15.215 -0.057 1.00 78.06 193 ASN A CA 1
ATOM 1613 C C . ASN A 1 193 ? 12.638 -14.345 -1.159 1.00 78.06 193 ASN A C 1
ATOM 1615 O O . ASN A 1 193 ? 13.675 -14.692 -1.727 1.00 78.06 193 ASN A O 1
ATOM 1619 N N . VAL A 1 194 ? 12.020 -13.194 -1.434 1.00 81.06 194 VAL A N 1
ATOM 1620 C CA . VAL A 1 194 ? 12.491 -12.252 -2.457 1.00 81.06 194 VAL A CA 1
ATOM 1621 C C . VAL A 1 194 ? 12.668 -10.862 -1.857 1.00 81.06 194 VAL A C 1
ATOM 1623 O O . VAL A 1 194 ? 11.720 -10.241 -1.384 1.00 81.06 194 VAL A O 1
ATOM 1626 N N . SER A 1 195 ? 13.889 -10.346 -1.885 1.00 81.38 195 SER A N 1
ATOM 1627 C CA . SER A 1 195 ? 14.210 -8.986 -1.467 1.00 81.38 195 SER A CA 1
ATOM 1628 C C . SER A 1 195 ? 14.556 -8.136 -2.682 1.00 81.38 195 SER A C 1
ATOM 1630 O O . SER A 1 195 ? 15.400 -8.514 -3.485 1.00 81.38 195 SER A O 1
ATOM 1632 N N . PHE A 1 196 ? 13.921 -6.976 -2.763 1.00 82.69 196 PHE A N 1
ATOM 1633 C CA . PHE A 1 196 ? 14.239 -5.834 -3.614 1.00 82.69 196 PHE A CA 1
ATOM 1634 C C . PHE A 1 196 ? 14.582 -4.605 -2.755 1.00 82.69 196 PHE A C 1
ATOM 1636 O O . PHE A 1 196 ? 14.407 -3.471 -3.191 1.00 82.69 196 PHE A O 1
ATOM 1643 N N . LYS A 1 197 ? 14.998 -4.802 -1.497 1.00 81.38 197 LYS A N 1
ATOM 1644 C CA . LYS A 1 197 ? 15.204 -3.716 -0.530 1.00 81.38 197 LYS A CA 1
ATOM 1645 C C . LYS A 1 197 ? 16.148 -2.633 -1.079 1.00 81.38 197 LYS A C 1
ATOM 1647 O O . LYS A 1 197 ? 17.201 -2.938 -1.637 1.00 81.38 197 LYS A O 1
ATOM 1652 N N . GLU A 1 198 ? 15.775 -1.371 -0.862 1.00 81.81 198 GLU A N 1
ATOM 1653 C CA . GLU A 1 198 ? 16.561 -0.184 -1.237 1.00 81.81 198 GLU A CA 1
ATOM 1654 C C . GLU A 1 198 ? 16.891 -0.125 -2.755 1.00 81.81 198 GLU A C 1
ATOM 1656 O O . GLU A 1 198 ? 17.840 0.533 -3.174 1.00 81.81 198 GLU A O 1
ATOM 1661 N N . CYS A 1 199 ? 16.092 -0.785 -3.610 1.00 80.25 199 CYS A N 1
ATOM 1662 C CA . CYS A 1 199 ? 16.254 -0.746 -5.069 1.00 80.25 199 CYS A CA 1
ATOM 1663 C C . CYS A 1 199 ? 15.600 0.485 -5.724 1.00 80.25 199 CYS A C 1
ATOM 1665 O O . CYS A 1 199 ? 14.675 1.104 -5.190 1.00 80.25 199 CYS A O 1
ATOM 1667 N N . LEU A 1 200 ? 16.062 0.814 -6.933 1.00 81.62 200 LEU A N 1
ATOM 1668 C CA . LEU A 1 200 ? 15.522 1.875 -7.783 1.00 81.62 200 LEU A CA 1
ATOM 1669 C C . LEU A 1 200 ? 14.993 1.293 -9.100 1.00 81.62 200 LEU A C 1
ATOM 1671 O O . LEU A 1 200 ? 15.766 0.884 -9.965 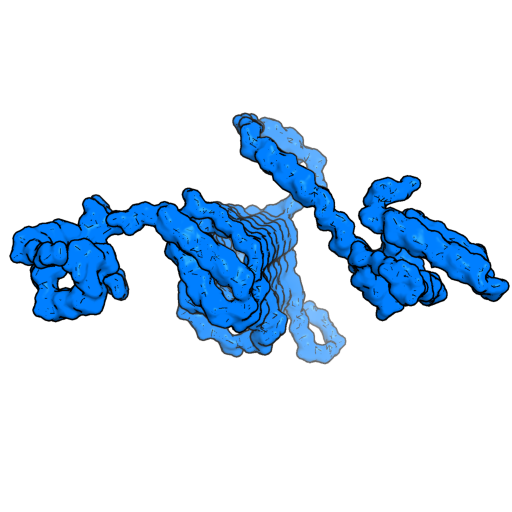1.00 81.62 200 LEU A O 1
ATOM 1675 N N . PHE A 1 201 ? 13.680 1.334 -9.283 1.00 83.31 201 PHE A N 1
ATOM 1676 C CA . PHE A 1 201 ? 13.000 0.977 -10.524 1.00 83.31 201 PHE A CA 1
ATOM 1677 C C . PHE A 1 201 ? 12.775 2.260 -11.335 1.00 83.31 201 PHE A C 1
ATOM 1679 O O . PHE A 1 201 ? 11.856 3.028 -11.053 1.00 83.31 201 PHE A O 1
ATOM 1686 N N . LYS A 1 202 ? 13.663 2.554 -12.291 1.00 79.44 202 LYS A N 1
ATOM 1687 C CA . LYS A 1 202 ? 13.639 3.808 -13.067 1.00 79.44 202 LYS A CA 1
ATOM 1688 C C . LYS A 1 202 ? 12.466 3.880 -14.043 1.00 79.44 202 LYS A C 1
ATOM 1690 O O . LYS A 1 202 ? 11.873 4.944 -14.175 1.00 79.44 202 LYS A O 1
ATOM 1695 N N . GLY A 1 203 ? 12.165 2.775 -14.717 1.00 76.38 203 GLY A N 1
ATOM 1696 C CA . GLY A 1 203 ? 11.066 2.640 -15.671 1.00 76.38 203 GLY A CA 1
ATOM 1697 C C . GLY A 1 203 ? 10.078 1.554 -15.260 1.00 76.38 203 GLY A C 1
ATOM 1698 O O . GLY A 1 203 ? 9.929 1.237 -14.076 1.00 76.38 203 GLY A O 1
ATOM 1699 N N . ASN A 1 204 ? 9.323 1.051 -16.232 1.00 82.19 204 ASN A N 1
ATOM 1700 C CA . ASN A 1 204 ? 8.126 0.263 -15.966 1.00 82.19 204 ASN A CA 1
ATOM 1701 C C . ASN A 1 204 ? 8.475 -1.093 -15.341 1.00 82.19 204 ASN A C 1
ATOM 1703 O O . ASN A 1 204 ? 9.443 -1.751 -15.729 1.00 82.19 204 ASN A O 1
ATOM 1707 N N . THR A 1 205 ? 7.675 -1.491 -14.356 1.00 84.81 205 THR A N 1
ATOM 1708 C CA . THR A 1 205 ? 7.889 -2.693 -13.550 1.00 84.81 205 THR A CA 1
ATOM 1709 C C . THR A 1 205 ? 6.608 -3.520 -13.494 1.00 84.81 205 THR A C 1
ATOM 1711 O O . THR A 1 205 ? 5.548 -3.007 -13.150 1.00 84.81 205 THR A O 1
ATOM 1714 N N . ASP A 1 206 ? 6.690 -4.799 -13.842 1.00 81.06 206 ASP A N 1
ATOM 1715 C CA . ASP A 1 206 ? 5.531 -5.670 -14.032 1.00 81.06 206 ASP A CA 1
ATOM 1716 C C . ASP A 1 206 ? 5.667 -6.967 -13.230 1.00 81.06 206 ASP A C 1
ATOM 1718 O O . ASP A 1 206 ? 6.567 -7.765 -13.474 1.00 81.06 206 ASP A O 1
ATOM 1722 N N . PHE A 1 207 ? 4.760 -7.179 -12.279 1.00 87.06 207 PHE A N 1
ATOM 1723 C CA . PHE A 1 207 ? 4.633 -8.378 -11.452 1.00 87.06 207 PHE A CA 1
ATOM 1724 C C . PHE A 1 207 ? 3.288 -9.094 -11.678 1.00 87.06 207 PHE A C 1
ATOM 1726 O O . PHE A 1 207 ? 2.898 -9.942 -10.865 1.00 87.06 207 PHE A O 1
ATOM 1733 N N . ARG A 1 208 ? 2.540 -8.768 -12.743 1.00 85.62 208 ARG A N 1
ATOM 1734 C CA . ARG A 1 208 ? 1.155 -9.240 -12.918 1.00 85.62 208 ARG A CA 1
ATOM 1735 C C . ARG A 1 208 ? 1.044 -10.757 -12.958 1.00 85.62 208 ARG A C 1
ATOM 1737 O O . ARG A 1 208 ? 1.874 -11.419 -13.573 1.00 85.62 208 ARG A O 1
ATOM 1744 N N . ASN A 1 209 ? 0.022 -11.315 -12.313 1.00 82.06 209 ASN A N 1
ATOM 1745 C CA . ASN A 1 209 ? -0.169 -12.767 -12.149 1.00 82.06 209 ASN A CA 1
ATOM 1746 C C . ASN A 1 209 ? 1.019 -13.524 -11.498 1.00 82.06 209 ASN A C 1
ATOM 1748 O O . ASN A 1 209 ? 1.097 -14.746 -11.628 1.00 82.06 209 ASN A O 1
ATOM 1752 N N . SER A 1 210 ? 1.990 -12.849 -10.865 1.00 84.75 210 SER A N 1
ATOM 1753 C CA . SER A 1 210 ? 3.099 -13.542 -10.186 1.00 84.75 210 SER A CA 1
ATOM 1754 C C . SER A 1 210 ? 2.711 -14.026 -8.784 1.00 84.75 210 SER A C 1
ATOM 1756 O O . SER A 1 210 ? 1.823 -13.470 -8.138 1.00 84.75 210 SER A O 1
ATOM 1758 N N . VAL A 1 211 ? 3.380 -15.078 -8.309 1.00 84.88 211 VAL A N 1
ATOM 1759 C CA . VAL A 1 211 ? 3.116 -15.726 -7.018 1.00 84.88 211 VAL A CA 1
ATOM 1760 C C . VAL A 1 211 ? 4.390 -15.741 -6.178 1.00 84.88 211 VAL A C 1
ATOM 1762 O O . VAL A 1 211 ? 5.373 -16.390 -6.534 1.00 84.88 211 VAL A O 1
ATOM 1765 N N . PHE A 1 212 ? 4.359 -15.074 -5.027 1.00 87.06 212 PHE A N 1
ATOM 1766 C CA . PHE A 1 212 ? 5.421 -15.093 -4.022 1.00 87.06 212 PHE A CA 1
ATOM 1767 C C . PHE A 1 212 ? 5.006 -16.015 -2.873 1.00 87.06 212 PHE A C 1
ATOM 1769 O O . PHE A 1 212 ? 4.171 -15.645 -2.046 1.00 87.06 212 PHE A O 1
ATOM 1776 N N . LYS A 1 213 ? 5.570 -17.230 -2.823 1.00 84.19 213 LYS A N 1
ATOM 1777 C CA . LYS A 1 213 ? 5.206 -18.240 -1.811 1.00 84.19 213 LYS A CA 1
ATOM 1778 C C . LYS A 1 213 ? 5.856 -18.033 -0.445 1.00 84.19 213 LYS A C 1
ATOM 1780 O O . LYS A 1 213 ? 5.425 -18.633 0.536 1.00 84.19 213 LYS A O 1
ATOM 1785 N N . GLN A 1 214 ? 6.902 -17.217 -0.381 1.00 85.75 214 GLN A N 1
ATOM 1786 C CA . GLN A 1 214 ? 7.537 -16.791 0.865 1.00 85.75 214 GLN A CA 1
ATOM 1787 C C . GLN A 1 214 ? 7.479 -15.263 0.976 1.00 85.75 214 GLN A C 1
ATOM 1789 O O . GLN A 1 214 ? 6.734 -14.610 0.246 1.00 85.75 214 GLN A O 1
ATOM 1794 N N . ASN A 1 215 ? 8.226 -14.683 1.914 1.00 90.25 215 ASN A N 1
ATOM 1795 C CA . ASN A 1 215 ? 8.173 -13.247 2.154 1.00 90.25 215 ASN A CA 1
ATOM 1796 C C . ASN A 1 215 ? 8.748 -12.466 0.966 1.00 90.25 215 ASN A C 1
ATOM 1798 O O . ASN A 1 215 ? 9.777 -12.851 0.405 1.00 90.25 215 ASN A O 1
ATOM 1802 N N . VAL A 1 216 ? 8.130 -11.330 0.645 1.00 93.75 216 VAL A N 1
ATOM 1803 C CA . VAL A 1 216 ? 8.672 -10.351 -0.300 1.00 93.75 216 VAL A CA 1
ATOM 1804 C C . VAL A 1 216 ? 8.943 -9.018 0.396 1.00 93.75 216 VAL A C 1
ATOM 1806 O O . VAL A 1 216 ? 8.181 -8.582 1.263 1.00 93.75 216 VAL A O 1
ATOM 1809 N N . SER A 1 217 ? 10.033 -8.352 0.023 1.00 94.38 217 SER A N 1
ATOM 1810 C CA . SER A 1 217 ? 10.389 -7.035 0.552 1.00 94.38 217 SER A CA 1
ATOM 1811 C C . SER A 1 217 ? 10.769 -6.063 -0.553 1.00 94.38 217 SER A C 1
ATOM 1813 O O . SER A 1 217 ? 11.738 -6.276 -1.266 1.00 94.38 217 SER A O 1
ATOM 1815 N N . PHE A 1 218 ? 10.046 -4.953 -0.624 1.00 96.31 218 PHE A N 1
ATOM 1816 C CA . PHE A 1 218 ? 10.354 -3.755 -1.401 1.00 96.31 218 PHE A CA 1
ATOM 1817 C C . PHE A 1 218 ? 10.753 -2.587 -0.484 1.00 96.31 218 PHE A C 1
ATOM 1819 O O . PHE A 1 218 ? 10.765 -1.438 -0.922 1.00 96.31 218 PHE A O 1
ATOM 1826 N N . ASN A 1 219 ? 11.068 -2.854 0.789 1.00 95.69 219 ASN A N 1
ATOM 1827 C CA . ASN A 1 219 ? 11.367 -1.847 1.809 1.00 95.69 219 ASN A CA 1
ATOM 1828 C C . ASN A 1 219 ? 12.309 -0.743 1.290 1.00 95.69 219 ASN A C 1
ATOM 1830 O O . ASN A 1 219 ? 13.371 -1.049 0.746 1.00 95.69 219 ASN A O 1
ATOM 1834 N N . ARG A 1 220 ? 11.922 0.528 1.471 1.00 92.81 220 ARG A N 1
ATOM 1835 C CA . ARG A 1 220 ? 12.687 1.727 1.059 1.00 92.81 220 ARG A CA 1
ATOM 1836 C C . ARG A 1 220 ? 13.026 1.818 -0.441 1.00 92.81 220 ARG A C 1
ATOM 1838 O O . ARG A 1 220 ? 13.952 2.536 -0.812 1.00 92.81 220 ARG A O 1
ATOM 1845 N N . SER A 1 221 ? 12.302 1.107 -1.305 1.00 92.75 221 SER A N 1
ATOM 1846 C CA . SER A 1 221 ? 12.527 1.162 -2.758 1.00 92.75 221 SER A CA 1
ATOM 1847 C C . SER A 1 221 ? 11.841 2.357 -3.415 1.00 92.75 221 SER A C 1
ATOM 1849 O O . SER A 1 221 ? 10.784 2.809 -2.970 1.00 92.75 221 SER A O 1
ATOM 1851 N N . ASN A 1 222 ? 12.414 2.825 -4.522 1.00 95.94 222 ASN A N 1
ATOM 1852 C CA . ASN A 1 222 ? 11.874 3.919 -5.324 1.00 95.94 222 ASN A CA 1
ATOM 1853 C C . ASN A 1 222 ? 11.353 3.391 -6.669 1.00 95.94 222 ASN A C 1
ATOM 1855 O O . ASN A 1 222 ? 12.107 2.777 -7.423 1.00 95.94 222 ASN A O 1
ATOM 1859 N N . PHE A 1 223 ? 10.085 3.657 -6.981 1.00 95.88 223 PHE A N 1
ATOM 1860 C CA . PHE A 1 223 ? 9.408 3.264 -8.219 1.00 95.88 223 PHE A CA 1
ATOM 1861 C C . PHE A 1 223 ? 9.089 4.500 -9.069 1.00 95.88 223 PHE A C 1
ATOM 1863 O O . PHE A 1 223 ? 8.102 5.200 -8.834 1.00 95.88 223 PHE A O 1
ATOM 1870 N N . ASN A 1 224 ? 9.935 4.783 -10.055 1.00 91.31 224 ASN A N 1
ATOM 1871 C CA . ASN A 1 224 ? 9.832 5.966 -10.913 1.00 91.31 224 ASN A CA 1
ATOM 1872 C C . ASN A 1 224 ? 9.109 5.695 -12.242 1.00 91.31 224 ASN A C 1
ATOM 1874 O O . ASN A 1 224 ? 8.675 6.640 -12.894 1.00 91.31 224 ASN A O 1
ATOM 1878 N N . GLY A 1 225 ? 8.932 4.428 -12.625 1.00 80.06 225 GLY A N 1
ATOM 1879 C CA . GLY A 1 225 ? 8.040 4.033 -13.714 1.00 80.06 225 GLY A CA 1
ATOM 1880 C C . GLY A 1 225 ? 6.684 3.524 -13.230 1.00 80.06 225 GLY A C 1
ATOM 1881 O O . GLY A 1 225 ? 6.406 3.444 -12.031 1.00 80.06 225 GLY A O 1
ATOM 1882 N N . THR A 1 226 ? 5.825 3.168 -14.183 1.00 85.62 226 THR A N 1
ATOM 1883 C CA . THR A 1 226 ? 4.528 2.545 -13.889 1.00 85.62 226 THR A CA 1
ATOM 1884 C C . THR A 1 226 ? 4.762 1.152 -13.322 1.00 85.62 226 THR A C 1
ATOM 1886 O O . THR A 1 226 ? 5.532 0.382 -13.895 1.00 85.62 226 THR A O 1
ATOM 1889 N N . THR A 1 227 ? 4.129 0.831 -12.194 1.00 90.12 227 THR A N 1
ATOM 1890 C CA . THR A 1 227 ? 4.313 -0.458 -11.519 1.00 90.12 227 THR A CA 1
ATOM 1891 C C . THR A 1 227 ? 3.002 -1.221 -11.410 1.00 90.12 227 THR A C 1
ATOM 1893 O O . THR A 1 227 ? 1.994 -0.689 -10.939 1.00 90.12 227 THR A O 1
ATOM 1896 N N . HIS A 1 228 ? 3.051 -2.480 -11.824 1.00 87.19 228 HIS A N 1
ATOM 1897 C CA . HIS A 1 228 ? 1.904 -3.359 -11.968 1.00 87.19 228 HIS A CA 1
ATOM 1898 C C . HIS A 1 228 ? 2.011 -4.563 -11.020 1.00 87.19 228 HIS A C 1
ATOM 1900 O O . HIS A 1 228 ? 2.910 -5.389 -11.164 1.00 87.19 228 HIS A O 1
ATOM 1906 N N . PHE A 1 229 ? 1.096 -4.658 -10.056 1.00 92.00 229 PHE A N 1
ATOM 1907 C CA . PHE A 1 229 ? 0.896 -5.775 -9.120 1.00 92.00 229 PHE A CA 1
ATOM 1908 C C . PHE A 1 229 ? -0.520 -6.383 -9.252 1.00 92.00 229 PHE A C 1
ATOM 1910 O O . PHE A 1 229 ? -1.068 -6.961 -8.299 1.00 92.00 229 PHE A O 1
ATOM 1917 N N . GLU A 1 230 ? -1.159 -6.205 -10.412 1.00 86.81 230 GLU A N 1
ATOM 1918 C CA . GLU A 1 230 ? -2.483 -6.755 -10.685 1.00 86.81 230 GLU A CA 1
ATOM 1919 C C . GLU A 1 230 ? -2.447 -8.289 -10.721 1.00 86.81 230 GLU A C 1
ATOM 1921 O O . GLU A 1 230 ? -1.577 -8.897 -11.343 1.00 86.81 230 GLU A O 1
ATOM 1926 N N . ASP A 1 231 ? -3.385 -8.924 -10.020 1.00 86.19 231 ASP A N 1
ATOM 1927 C CA . ASP A 1 231 ? -3.430 -10.377 -9.816 1.00 86.19 231 ASP A CA 1
ATOM 1928 C C . ASP A 1 231 ? -2.131 -10.989 -9.222 1.00 86.19 231 ASP A C 1
ATOM 1930 O O . ASP A 1 231 ? -1.916 -12.197 -9.294 1.00 86.19 231 ASP A O 1
ATOM 1934 N N . THR A 1 232 ? -1.250 -10.182 -8.606 1.00 90.25 232 THR A N 1
ATOM 1935 C CA . THR A 1 232 ? -0.066 -10.676 -7.878 1.00 90.25 232 THR A CA 1
ATOM 1936 C C . THR A 1 232 ? -0.447 -11.246 -6.513 1.00 90.25 232 THR A C 1
ATOM 1938 O O . THR A 1 232 ? -0.923 -10.511 -5.642 1.00 90.25 232 THR A O 1
ATOM 1941 N N . ASN A 1 233 ? -0.121 -12.515 -6.275 1.00 88.00 233 ASN A N 1
ATOM 1942 C CA . ASN A 1 233 ? -0.377 -13.212 -5.018 1.00 88.00 233 ASN A CA 1
ATOM 1943 C C . ASN A 1 233 ? 0.858 -13.199 -4.101 1.00 88.00 233 ASN A C 1
ATOM 1945 O O . ASN A 1 233 ? 1.876 -13.824 -4.403 1.00 88.00 233 ASN A O 1
ATOM 1949 N N . PHE A 1 234 ? 0.755 -12.542 -2.942 1.00 90.12 234 PHE A N 1
ATOM 1950 C CA . PHE A 1 234 ? 1.748 -12.635 -1.865 1.00 90.12 234 PHE A CA 1
ATOM 1951 C C . PHE A 1 234 ? 1.211 -13.571 -0.777 1.00 90.12 234 PHE A C 1
ATOM 1953 O O . PHE A 1 234 ? 0.344 -13.170 -0.001 1.00 90.12 234 PHE A O 1
ATOM 1960 N N . LEU A 1 235 ? 1.705 -14.812 -0.728 1.00 87.00 235 LEU A N 1
ATOM 1961 C CA . LEU A 1 235 ? 1.177 -15.841 0.182 1.00 87.00 235 LEU A CA 1
ATOM 1962 C C . LEU A 1 235 ? 1.674 -15.663 1.630 1.00 87.00 235 LEU A C 1
ATOM 1964 O O . LEU A 1 235 ? 1.109 -16.252 2.546 1.00 87.00 235 LEU A O 1
ATOM 1968 N N . LYS A 1 236 ? 2.732 -14.861 1.844 1.00 89.50 236 LYS A N 1
ATOM 1969 C CA . LYS A 1 236 ? 3.282 -14.513 3.170 1.00 89.50 236 LYS A CA 1
ATOM 1970 C C . LYS A 1 236 ? 3.454 -12.997 3.334 1.00 89.50 236 LYS A C 1
ATOM 1972 O O . LYS A 1 236 ? 2.682 -12.219 2.774 1.00 89.50 236 LYS A O 1
ATOM 1977 N N . ASN A 1 237 ? 4.422 -12.552 4.144 1.00 92.44 237 ASN A N 1
ATOM 1978 C CA . ASN A 1 237 ? 4.610 -11.127 4.423 1.00 92.44 237 ASN A CA 1
ATOM 1979 C C . ASN A 1 237 ? 5.007 -10.359 3.152 1.00 92.44 237 ASN A C 1
ATOM 1981 O O . ASN A 1 237 ? 5.872 -10.814 2.400 1.00 92.44 237 ASN A O 1
ATOM 1985 N N . ALA A 1 238 ? 4.436 -9.169 2.965 1.00 95.50 238 ALA A N 1
ATOM 1986 C CA . ALA A 1 238 ? 4.790 -8.258 1.879 1.00 95.50 238 ALA A CA 1
ATOM 1987 C C . ALA A 1 238 ? 5.144 -6.881 2.457 1.00 95.50 238 ALA A C 1
ATOM 1989 O O . ALA A 1 238 ? 4.291 -6.161 2.983 1.00 95.50 238 ALA A O 1
ATOM 1990 N N . ASN A 1 239 ? 6.429 -6.529 2.408 1.00 97.88 239 ASN A N 1
ATOM 1991 C CA . ASN A 1 239 ? 6.944 -5.291 2.987 1.00 97.88 239 ASN A CA 1
ATOM 1992 C C . ASN A 1 239 ? 7.099 -4.210 1.907 1.00 97.88 239 ASN A C 1
ATOM 1994 O O . ASN A 1 239 ? 8.045 -4.240 1.126 1.00 97.88 239 ASN A O 1
ATOM 1998 N N . PHE A 1 240 ? 6.194 -3.237 1.911 1.00 98.25 240 PHE A N 1
ATOM 1999 C CA . PHE A 1 240 ? 6.224 -2.002 1.125 1.00 98.25 240 PHE A CA 1
ATOM 2000 C C . PHE A 1 240 ? 6.498 -0.780 2.022 1.00 98.25 240 PHE A C 1
ATOM 2002 O O . PHE A 1 240 ? 6.095 0.339 1.707 1.00 98.25 240 PHE A O 1
ATOM 2009 N N . GLU A 1 241 ? 7.156 -0.960 3.171 1.00 98.44 241 GLU A N 1
ATOM 2010 C CA . GLU A 1 241 ? 7.408 0.151 4.087 1.00 98.44 241 GLU A CA 1
ATOM 2011 C C . GLU A 1 241 ? 8.404 1.146 3.492 1.00 98.44 241 GLU A C 1
ATOM 2013 O O . GLU A 1 241 ? 9.437 0.762 2.933 1.00 98.44 241 GLU A O 1
ATOM 2018 N N . TYR A 1 242 ? 8.115 2.434 3.671 1.00 97.81 242 TYR A N 1
ATOM 2019 C CA . TYR A 1 242 ? 8.943 3.553 3.216 1.00 97.81 242 TYR A CA 1
ATOM 2020 C C . TYR A 1 242 ? 9.254 3.561 1.708 1.00 97.81 242 TYR A C 1
ATOM 2022 O O . TYR A 1 242 ? 10.227 4.197 1.299 1.00 97.81 242 TYR A O 1
ATOM 2030 N N . ILE A 1 243 ? 8.454 2.878 0.875 1.00 98.38 243 ILE A N 1
ATOM 2031 C CA . ILE A 1 243 ? 8.570 3.019 -0.582 1.00 98.38 243 ILE A CA 1
ATOM 2032 C C . ILE A 1 243 ? 8.236 4.445 -1.015 1.00 98.38 243 ILE A C 1
ATOM 2034 O O . ILE A 1 243 ? 7.453 5.142 -0.362 1.00 98.38 243 ILE A O 1
ATOM 2038 N N . LYS A 1 244 ? 8.772 4.855 -2.164 1.00 98.44 244 LYS A N 1
ATOM 2039 C CA . LYS A 1 244 ? 8.323 6.061 -2.863 1.00 98.44 244 LYS A CA 1
ATOM 2040 C C . LYS A 1 244 ? 7.928 5.725 -4.284 1.00 98.44 244 LYS A C 1
ATOM 2042 O O . LYS A 1 244 ? 8.684 5.061 -4.986 1.00 98.44 244 LYS A O 1
ATOM 2047 N N . THR A 1 245 ? 6.778 6.213 -4.727 1.00 96.25 245 THR A N 1
ATOM 2048 C CA . THR A 1 245 ? 6.363 6.099 -6.132 1.00 96.25 245 THR A CA 1
ATOM 2049 C C . THR A 1 245 ? 6.400 7.469 -6.795 1.00 96.25 245 THR A C 1
ATOM 2051 O O . THR A 1 245 ? 6.090 8.467 -6.150 1.00 96.25 245 THR A O 1
ATOM 2054 N N . SER A 1 246 ? 6.798 7.547 -8.063 1.00 91.31 246 SER A N 1
ATOM 2055 C CA . SER A 1 246 ? 6.777 8.785 -8.863 1.00 91.31 246 SER A CA 1
ATOM 2056 C C . SER A 1 246 ? 6.440 8.582 -10.346 1.00 91.31 246 SER A C 1
ATOM 2058 O O . SER A 1 246 ? 6.304 9.565 -11.070 1.00 91.31 246 SER A O 1
ATOM 2060 N N . GLY A 1 247 ? 6.253 7.333 -10.789 1.00 80.31 247 GLY A N 1
ATOM 2061 C CA . GLY A 1 247 ? 5.737 7.026 -12.125 1.00 80.31 247 GLY A CA 1
ATOM 2062 C C . GLY A 1 247 ? 4.244 7.325 -12.289 1.00 80.31 247 GLY A C 1
ATOM 2063 O O . GLY A 1 247 ? 3.594 7.859 -11.393 1.00 80.31 247 GLY A O 1
ATOM 2064 N N . TYR A 1 248 ? 3.671 6.948 -13.435 1.00 77.50 248 TYR A N 1
ATOM 2065 C CA . TYR A 1 248 ? 2.271 7.260 -13.750 1.00 77.50 248 TYR A CA 1
ATOM 2066 C C . TYR A 1 248 ? 1.271 6.574 -12.803 1.00 77.50 248 TYR A C 1
ATOM 2068 O O . TYR A 1 248 ? 0.359 7.228 -12.293 1.00 77.50 248 TYR A O 1
ATOM 2076 N N . ALA A 1 249 ? 1.443 5.275 -12.535 1.00 80.50 249 ALA A N 1
ATOM 2077 C CA . ALA A 1 249 ? 0.556 4.511 -11.658 1.00 80.50 249 ALA A CA 1
ATOM 2078 C C . ALA A 1 249 ? 1.270 3.381 -10.892 1.00 80.50 249 ALA A C 1
ATOM 2080 O O . ALA A 1 249 ? 2.317 2.890 -11.314 1.00 80.50 249 ALA A O 1
ATOM 2081 N N . PHE A 1 250 ? 0.667 2.971 -9.775 1.00 90.00 250 PHE A N 1
ATOM 2082 C CA . PHE A 1 250 ? 1.082 1.871 -8.904 1.00 90.00 250 PHE A CA 1
ATOM 2083 C C . PHE A 1 250 ? -0.172 1.048 -8.554 1.00 90.00 250 PHE A C 1
ATOM 2085 O O . PHE A 1 250 ? -1.031 1.501 -7.794 1.00 90.00 250 PHE A O 1
ATOM 2092 N N . LEU A 1 251 ? -0.348 -0.103 -9.205 1.00 86.19 251 LEU A N 1
ATOM 2093 C CA . LEU A 1 251 ? -1.648 -0.779 -9.329 1.00 86.19 251 LEU A CA 1
ATOM 2094 C C . LEU A 1 251 ? -1.642 -2.158 -8.657 1.00 86.19 251 LEU A C 1
ATOM 2096 O O . LEU A 1 251 ? -0.767 -2.963 -8.932 1.00 86.19 251 LEU A O 1
ATOM 2100 N N . PHE A 1 252 ? -2.640 -2.456 -7.822 1.00 88.75 252 PHE A N 1
ATOM 2101 C CA . PHE A 1 252 ? -2.789 -3.721 -7.077 1.00 88.75 252 PHE A CA 1
ATOM 2102 C C . PHE A 1 252 ? -4.110 -4.449 -7.382 1.00 88.75 252 PHE A C 1
ATOM 2104 O O . PHE A 1 252 ? -4.601 -5.230 -6.564 1.00 88.75 252 PHE A O 1
ATOM 2111 N N . ASN A 1 253 ? -4.738 -4.168 -8.522 1.00 81.38 253 ASN A N 1
ATOM 2112 C CA . ASN A 1 253 ? -6.089 -4.643 -8.831 1.00 81.38 253 ASN A CA 1
ATOM 2113 C C . ASN A 1 253 ? -6.178 -6.180 -8.870 1.00 81.38 253 ASN A C 1
ATOM 2115 O O . ASN A 1 253 ? -5.300 -6.834 -9.420 1.00 81.38 253 ASN A O 1
ATOM 2119 N N . GLN A 1 254 ? -7.247 -6.763 -8.331 1.00 79.50 254 GLN A N 1
ATOM 2120 C CA . GLN A 1 254 ? -7.505 -8.202 -8.407 1.00 79.50 254 GLN A CA 1
ATOM 2121 C C . GLN A 1 254 ? -8.710 -8.464 -9.319 1.00 79.50 254 GLN A C 1
ATOM 2123 O O . GLN A 1 254 ? -9.849 -8.127 -8.993 1.00 79.50 254 GLN A O 1
ATOM 2128 N N . HIS A 1 255 ? -8.474 -9.076 -10.472 1.00 74.50 255 HIS A N 1
ATOM 2129 C CA . HIS A 1 255 ? -9.512 -9.495 -11.411 1.00 74.50 255 HIS A CA 1
ATOM 2130 C C . HIS A 1 255 ? -9.810 -10.994 -11.295 1.00 74.50 255 HIS A C 1
ATOM 2132 O O . HIS A 1 255 ? -10.953 -11.402 -11.512 1.00 74.50 255 HIS A O 1
ATOM 2138 N N . LYS A 1 256 ? -8.816 -11.802 -10.906 1.00 70.62 256 LYS A N 1
ATOM 2139 C CA . LYS A 1 256 ? -8.927 -13.248 -10.689 1.00 70.62 256 LYS A CA 1
ATOM 2140 C C . LYS A 1 256 ? -8.567 -13.576 -9.243 1.00 70.62 256 LYS A C 1
ATOM 2142 O O . LYS A 1 256 ? -7.443 -13.352 -8.803 1.00 70.62 256 LYS A O 1
ATOM 2147 N N . LEU A 1 257 ? -9.525 -14.117 -8.492 1.00 56.91 257 LEU A N 1
ATOM 2148 C CA . LEU A 1 257 ? -9.279 -14.563 -7.124 1.00 56.91 257 LEU A CA 1
ATOM 2149 C C . LEU A 1 257 ? -8.827 -16.028 -7.122 1.00 56.91 257 LEU A C 1
ATOM 2151 O O . LEU A 1 257 ? -9.665 -16.926 -7.086 1.00 56.91 257 LEU A O 1
ATOM 2155 N N . ASP A 1 258 ? -7.515 -16.261 -7.128 1.00 60.78 258 ASP A N 1
ATOM 2156 C CA . ASP A 1 258 ? -6.941 -17.573 -6.823 1.00 60.78 258 ASP A CA 1
ATOM 2157 C C . ASP A 1 258 ? -6.253 -17.536 -5.455 1.00 60.78 258 ASP A C 1
ATOM 2159 O O . ASP A 1 258 ? -5.102 -17.127 -5.325 1.00 60.78 258 ASP A O 1
ATOM 2163 N N . ASN A 1 259 ? -6.989 -17.971 -4.434 1.00 57.50 259 ASN A N 1
ATOM 2164 C CA . ASN A 1 259 ? -6.490 -18.154 -3.072 1.00 57.50 259 ASN A CA 1
ATOM 2165 C C . ASN A 1 259 ? -6.150 -19.629 -2.770 1.00 57.50 259 ASN A C 1
ATOM 2167 O O . ASN A 1 259 ? -5.931 -19.964 -1.608 1.00 57.50 259 ASN A O 1
ATOM 2171 N N . SER A 1 260 ? -6.112 -20.520 -3.773 1.00 60.38 260 SER A N 1
ATOM 2172 C CA . SER A 1 260 ? -5.947 -21.975 -3.571 1.00 60.38 260 SER A CA 1
ATOM 2173 C C . SER A 1 260 ? -4.632 -22.373 -2.890 1.00 60.38 260 SER A C 1
ATOM 2175 O O . SER A 1 260 ? -4.531 -23.468 -2.344 1.00 60.38 260 SER A O 1
ATOM 2177 N N . GLN A 1 261 ? -3.634 -21.486 -2.920 1.00 59.97 261 GLN A N 1
ATOM 2178 C CA . GLN A 1 261 ? -2.297 -21.689 -2.359 1.00 59.97 261 GLN A CA 1
ATOM 2179 C C . GLN A 1 261 ? -2.071 -20.950 -1.022 1.00 59.97 261 GLN A C 1
ATOM 2181 O O . GLN A 1 261 ? -0.959 -20.988 -0.497 1.00 59.97 261 GLN A O 1
ATOM 2186 N N . ASN A 1 262 ? -3.072 -20.244 -0.478 1.00 61.97 262 ASN A N 1
ATOM 2187 C CA . ASN A 1 262 ? -2.921 -19.488 0.772 1.00 61.97 262 ASN A CA 1
ATOM 2188 C C . ASN A 1 262 ? -2.927 -20.423 1.992 1.00 61.97 262 ASN A C 1
ATOM 2190 O O . ASN A 1 262 ? -3.983 -20.758 2.525 1.00 61.97 262 ASN A O 1
ATOM 2194 N N . ASP A 1 263 ? -1.735 -20.795 2.447 1.00 57.09 263 ASP A N 1
ATOM 2195 C CA . ASP A 1 263 ? -1.498 -21.508 3.704 1.00 57.09 263 ASP A CA 1
ATOM 2196 C C . ASP A 1 263 ? -1.625 -20.543 4.904 1.00 57.09 263 ASP A C 1
ATOM 2198 O O . ASP A 1 263 ? -0.932 -19.528 4.943 1.00 57.09 263 ASP A O 1
ATOM 2202 N N . ASP A 1 264 ? -2.532 -20.823 5.847 1.00 54.28 264 ASP A N 1
ATOM 2203 C CA . ASP A 1 264 ? -2.820 -20.072 7.089 1.00 54.28 264 ASP A CA 1
ATOM 2204 C C . ASP A 1 264 ? -2.672 -18.527 7.024 1.00 54.28 264 ASP A C 1
ATOM 2206 O O . ASP A 1 264 ? -1.728 -17.911 7.537 1.00 54.28 264 ASP A O 1
ATOM 2210 N N . CYS A 1 265 ? -3.695 -17.861 6.479 1.00 52.78 265 CYS A N 1
ATOM 2211 C CA . CYS A 1 265 ? -3.786 -16.399 6.318 1.00 52.78 265 CYS A CA 1
ATOM 2212 C C . CYS A 1 265 ? -3.691 -15.555 7.614 1.00 52.78 265 CYS A C 1
ATOM 2214 O O . CYS A 1 265 ? -3.564 -14.331 7.539 1.00 52.78 265 CYS A O 1
ATOM 2216 N N . PHE A 1 266 ? -3.716 -16.178 8.796 1.00 49.34 266 PHE A N 1
ATOM 2217 C CA . PHE A 1 266 ? -3.809 -15.521 10.106 1.00 49.34 266 PHE A CA 1
ATOM 2218 C C . PHE A 1 266 ? -2.509 -14.895 10.640 1.00 49.34 266 PHE A C 1
ATOM 2220 O O . PHE A 1 266 ? -2.541 -14.192 11.652 1.00 49.34 266 PHE A O 1
ATOM 2227 N N . ARG A 1 267 ? -1.346 -15.145 10.018 1.00 67.50 267 ARG A N 1
ATOM 2228 C CA . ARG A 1 267 ? -0.039 -14.730 10.581 1.00 67.50 267 ARG A CA 1
ATOM 2229 C C . ARG A 1 267 ? 0.636 -13.565 9.860 1.00 67.50 267 ARG A C 1
ATOM 2231 O O . ARG A 1 267 ? 1.431 -12.856 10.485 1.00 67.50 267 ARG A O 1
ATOM 2238 N N . TYR A 1 268 ? 0.350 -13.371 8.576 1.00 83.19 268 TYR A N 1
ATOM 2239 C CA . TYR A 1 268 ? 1.184 -12.553 7.694 1.00 83.19 268 TYR A CA 1
ATOM 2240 C C . TYR A 1 268 ? 0.771 -11.085 7.636 1.00 83.19 268 TYR A C 1
ATOM 2242 O O . TYR A 1 268 ? -0.410 -10.746 7.621 1.00 83.19 268 TYR A O 1
ATOM 2250 N N . LEU A 1 269 ? 1.782 -10.220 7.581 1.00 90.00 269 LEU A N 1
ATOM 2251 C CA . LEU A 1 269 ? 1.676 -8.771 7.546 1.00 90.00 269 LEU A CA 1
ATOM 2252 C C . LEU A 1 269 ? 1.951 -8.238 6.137 1.00 90.00 269 LEU A C 1
ATOM 2254 O O . LEU A 1 269 ? 3.030 -8.459 5.579 1.00 90.00 269 LEU A O 1
ATOM 2258 N N . TRP A 1 270 ? 1.014 -7.461 5.598 1.00 94.62 270 TRP A N 1
ATOM 2259 C CA . TRP A 1 270 ? 1.305 -6.520 4.514 1.00 94.62 270 TRP A CA 1
ATOM 2260 C C . TRP A 1 270 ? 1.466 -5.121 5.105 1.00 94.62 270 TRP A C 1
ATOM 2262 O O . TRP A 1 270 ? 0.544 -4.589 5.723 1.00 94.62 270 TRP A O 1
ATOM 2272 N N . SER A 1 271 ? 2.643 -4.524 4.941 1.00 97.56 271 SER A N 1
ATOM 2273 C CA . SER A 1 271 ? 2.950 -3.217 5.528 1.00 97.56 271 SER A CA 1
ATOM 2274 C C . SER A 1 271 ? 3.300 -2.207 4.448 1.00 97.56 271 SER A C 1
ATOM 2276 O O . SER A 1 271 ? 4.277 -2.383 3.728 1.00 97.56 271 SER A O 1
ATOM 2278 N N . PHE A 1 272 ? 2.516 -1.136 4.376 1.00 98.25 272 PHE A N 1
ATOM 2279 C CA . PHE A 1 272 ? 2.755 0.068 3.579 1.00 98.25 272 PHE A CA 1
ATOM 2280 C C . PHE A 1 272 ? 3.232 1.230 4.462 1.00 98.25 272 PHE A C 1
ATOM 2282 O O . PHE A 1 272 ? 3.233 2.379 4.033 1.00 98.25 272 PHE A O 1
ATOM 2289 N N . LYS A 1 273 ? 3.613 0.958 5.717 1.00 98.06 273 LYS A N 1
ATOM 2290 C CA . LYS A 1 273 ? 3.949 1.977 6.715 1.00 98.06 273 LYS A CA 1
ATOM 2291 C C . LYS A 1 273 ? 4.961 2.993 6.171 1.00 98.06 273 LYS A C 1
ATOM 2293 O O . LYS A 1 273 ? 6.050 2.626 5.732 1.00 98.06 273 LYS A O 1
ATOM 2298 N N . GLY A 1 274 ? 4.617 4.278 6.231 1.00 97.62 274 GLY A N 1
ATOM 2299 C CA . GLY A 1 274 ? 5.488 5.358 5.756 1.00 97.62 274 GLY A CA 1
ATOM 2300 C C . GLY A 1 274 ? 5.679 5.440 4.235 1.00 97.62 274 GLY A C 1
ATOM 2301 O O . GLY A 1 274 ? 6.590 6.145 3.803 1.00 97.62 274 GLY A O 1
ATOM 2302 N N . ALA A 1 275 ? 4.891 4.720 3.427 1.00 98.50 275 ALA A N 1
ATOM 2303 C CA . ALA A 1 275 ? 4.937 4.822 1.968 1.00 98.50 275 ALA A CA 1
ATOM 2304 C C . ALA A 1 275 ? 4.498 6.217 1.486 1.00 98.50 275 ALA A C 1
ATOM 2306 O O . ALA A 1 275 ? 3.494 6.757 1.955 1.00 98.50 275 ALA A O 1
ATOM 2307 N N . GLU A 1 276 ? 5.232 6.784 0.526 1.00 98.38 276 GLU A N 1
ATOM 2308 C CA . GLU A 1 276 ? 4.918 8.065 -0.115 1.00 98.38 276 GLU A CA 1
ATOM 2309 C C . GLU A 1 276 ? 4.537 7.849 -1.586 1.00 98.38 276 GLU A C 1
ATOM 2311 O O . GLU A 1 276 ? 5.386 7.651 -2.461 1.00 98.38 276 GLU A O 1
ATOM 2316 N N . PHE A 1 277 ? 3.236 7.901 -1.856 1.00 97.38 277 PHE A N 1
ATOM 2317 C CA . PHE A 1 277 ? 2.662 7.701 -3.176 1.00 97.38 277 PHE A CA 1
ATOM 2318 C C . PHE A 1 277 ? 2.545 9.031 -3.934 1.00 97.38 277 PHE A C 1
ATOM 2320 O O . PHE A 1 277 ? 1.639 9.819 -3.666 1.00 97.38 277 PHE A O 1
ATOM 2327 N N . ASN A 1 278 ? 3.453 9.294 -4.883 1.00 94.12 278 ASN A N 1
ATOM 2328 C CA . ASN A 1 278 ? 3.335 10.430 -5.819 1.00 94.12 278 ASN A CA 1
ATOM 2329 C C . ASN A 1 278 ? 2.790 10.006 -7.196 1.00 94.12 278 ASN A C 1
ATOM 2331 O O . ASN A 1 278 ? 2.363 10.853 -7.980 1.00 94.12 278 ASN A O 1
ATOM 2335 N N . SER A 1 279 ? 2.770 8.702 -7.484 1.00 88.31 279 SER A N 1
ATOM 2336 C CA . SER A 1 279 ? 2.015 8.127 -8.603 1.00 88.31 279 SER A CA 1
ATOM 2337 C C . SER A 1 279 ? 0.522 8.067 -8.291 1.00 88.31 279 SER A C 1
ATOM 2339 O O . SER A 1 279 ? 0.135 8.061 -7.121 1.00 88.31 279 SER A O 1
ATOM 2341 N N . ASN A 1 280 ? -0.313 7.872 -9.314 1.00 84.19 280 ASN A N 1
ATOM 2342 C CA . ASN A 1 280 ? -1.662 7.357 -9.080 1.00 84.19 280 ASN A CA 1
ATOM 2343 C C . ASN A 1 280 ? -1.585 5.976 -8.397 1.00 84.19 280 ASN A C 1
ATOM 2345 O O . ASN A 1 280 ? -0.644 5.214 -8.648 1.00 84.19 280 ASN A O 1
ATOM 2349 N N . VAL A 1 281 ? -2.559 5.632 -7.556 1.00 89.44 281 VAL A N 1
ATOM 2350 C CA . VAL A 1 281 ? -2.622 4.340 -6.851 1.00 89.44 281 VAL A CA 1
ATOM 2351 C C . VAL A 1 281 ? -4.011 3.735 -6.983 1.00 89.44 281 VAL A C 1
ATOM 2353 O O . VAL A 1 281 ? -5.012 4.418 -6.778 1.00 89.44 281 VAL A O 1
ATOM 2356 N N . ALA A 1 282 ? -4.098 2.440 -7.276 1.00 87.25 282 ALA A N 1
ATOM 2357 C CA . ALA A 1 282 ? -5.380 1.744 -7.257 1.00 87.25 282 ALA A CA 1
ATOM 2358 C C . ALA A 1 282 ? -5.277 0.385 -6.574 1.00 87.25 282 ALA A C 1
ATOM 2360 O O . ALA A 1 282 ? -4.464 -0.463 -6.941 1.00 87.25 282 ALA A O 1
ATOM 2361 N N . PHE A 1 283 ? -6.173 0.178 -5.619 1.00 85.94 283 PHE A N 1
ATOM 2362 C CA . PHE A 1 283 ? -6.559 -1.116 -5.099 1.00 85.94 283 PHE A CA 1
ATOM 2363 C C . PHE A 1 283 ? -8.011 -1.338 -5.544 1.00 85.94 283 PHE A C 1
ATOM 2365 O O . PHE A 1 283 ? -8.943 -0.725 -5.021 1.00 85.94 283 PHE A O 1
ATOM 2372 N N . PHE A 1 284 ? -8.214 -2.177 -6.559 1.00 81.31 284 PHE A N 1
ATOM 2373 C CA . PHE A 1 284 ? -9.540 -2.628 -6.986 1.00 81.31 284 PHE A CA 1
ATOM 2374 C C . PHE A 1 284 ? -9.729 -4.097 -6.622 1.00 81.31 284 PHE A C 1
ATOM 2376 O O . PHE A 1 284 ? -8.881 -4.914 -6.973 1.00 81.31 284 PHE A O 1
ATOM 2383 N N . LYS A 1 285 ? -10.816 -4.444 -5.922 1.00 81.00 285 LYS A N 1
ATOM 2384 C CA . LYS A 1 285 ? -11.158 -5.824 -5.510 1.00 81.00 285 LYS A CA 1
ATOM 2385 C C . LYS A 1 285 ? -10.079 -6.560 -4.702 1.00 81.00 285 LYS A C 1
ATOM 2387 O O . LYS A 1 285 ? -10.170 -7.771 -4.498 1.00 81.00 285 LYS A O 1
ATOM 2392 N N . ARG A 1 286 ? -9.058 -5.843 -4.222 1.00 85.31 286 ARG A N 1
ATOM 2393 C CA . ARG A 1 286 ? -7.912 -6.430 -3.529 1.00 85.31 286 ARG A CA 1
ATOM 2394 C C . ARG A 1 286 ? -8.352 -6.966 -2.171 1.00 85.31 286 ARG A C 1
ATOM 2396 O O . ARG A 1 286 ? -8.943 -6.237 -1.375 1.00 85.31 286 ARG A O 1
ATOM 2403 N N . ILE A 1 287 ? -8.050 -8.235 -1.915 1.00 87.44 287 ILE A N 1
ATOM 2404 C CA . ILE A 1 287 ? -8.176 -8.834 -0.587 1.00 87.44 287 ILE A CA 1
ATOM 2405 C C . ILE A 1 287 ? -6.819 -8.704 0.101 1.00 87.44 287 ILE A C 1
ATOM 2407 O O . ILE A 1 287 ? -5.796 -9.102 -0.458 1.00 87.44 287 ILE A O 1
ATOM 2411 N N . PHE A 1 288 ? -6.815 -8.107 1.287 1.00 89.06 288 PHE A N 1
ATOM 2412 C CA . PHE A 1 288 ? -5.644 -8.001 2.150 1.00 89.06 288 PHE A CA 1
ATOM 2413 C C . PHE A 1 288 ? -5.632 -9.154 3.177 1.00 89.06 288 PHE A C 1
ATOM 2415 O O . PHE A 1 288 ? -6.699 -9.677 3.503 1.00 89.06 288 PHE A O 1
ATOM 2422 N N . PRO A 1 289 ? -4.459 -9.568 3.695 1.00 87.31 289 PRO A N 1
ATOM 2423 C CA . PRO A 1 289 ? -4.367 -10.581 4.752 1.00 87.31 289 PRO A CA 1
ATOM 2424 C C . PRO A 1 289 ? -4.856 -10.043 6.105 1.00 87.31 289 PRO A C 1
ATOM 2426 O O . PRO A 1 289 ? -5.075 -8.843 6.260 1.00 87.31 289 PRO A O 1
ATOM 2429 N N . GLU A 1 290 ? -4.937 -10.916 7.115 1.00 83.00 290 GLU A N 1
ATOM 2430 C CA . GLU A 1 290 ? -5.424 -10.591 8.471 1.00 83.00 290 GLU A CA 1
ATOM 2431 C C . GLU A 1 290 ? -4.636 -9.494 9.207 1.00 83.00 290 GLU A C 1
ATOM 2433 O O . GLU A 1 290 ? -5.130 -8.921 10.178 1.00 83.00 290 GLU A O 1
ATOM 2438 N N . ARG A 1 291 ? -3.415 -9.161 8.766 1.00 88.75 291 ARG A N 1
ATOM 2439 C CA . ARG A 1 291 ? -2.624 -8.064 9.339 1.00 88.75 291 ARG A CA 1
ATOM 2440 C C . ARG A 1 291 ? -2.183 -7.093 8.253 1.00 88.75 291 ARG A C 1
ATOM 2442 O O . ARG A 1 291 ? -1.434 -7.446 7.343 1.00 88.75 291 ARG A O 1
ATOM 2449 N N . VAL A 1 292 ? -2.597 -5.836 8.396 1.00 93.56 292 VAL A N 1
ATOM 2450 C CA . VAL A 1 292 ? -2.275 -4.761 7.450 1.00 93.56 292 VAL A CA 1
ATOM 2451 C C . VAL A 1 292 ? -1.825 -3.513 8.199 1.00 93.56 292 VAL A C 1
ATOM 2453 O O . VAL A 1 292 ? -2.436 -3.152 9.207 1.00 93.56 292 VAL A O 1
ATOM 2456 N N . ASN A 1 293 ? -0.792 -2.835 7.694 1.00 96.44 293 ASN A N 1
ATOM 2457 C CA . ASN A 1 293 ? -0.322 -1.559 8.231 1.00 96.44 293 ASN A CA 1
ATOM 2458 C C . ASN A 1 293 ? -0.304 -0.461 7.156 1.00 96.44 293 ASN A C 1
ATOM 2460 O O . ASN A 1 293 ? 0.462 -0.538 6.198 1.00 96.44 293 ASN A O 1
ATOM 2464 N N . PHE A 1 294 ? -1.130 0.567 7.346 1.00 96.56 294 PHE A N 1
ATOM 2465 C CA . PHE A 1 294 ? -1.211 1.796 6.547 1.00 96.56 294 PHE A CA 1
ATOM 2466 C C . PHE A 1 294 ? -0.835 3.046 7.377 1.00 96.56 294 PHE A C 1
ATOM 2468 O O . PHE A 1 294 ? -1.169 4.171 7.015 1.00 96.56 294 PHE A O 1
ATOM 2475 N N . SER A 1 295 ? -0.131 2.878 8.503 1.00 95.06 295 SER A N 1
ATOM 2476 C CA . SER A 1 295 ? 0.301 4.003 9.346 1.00 95.06 295 SER A CA 1
ATOM 2477 C C . SER A 1 295 ? 1.288 4.925 8.618 1.00 95.06 295 SER A C 1
ATOM 2479 O O . SER A 1 295 ? 2.254 4.448 8.020 1.00 95.06 295 SER A O 1
ATOM 2481 N N . TYR A 1 296 ? 1.125 6.244 8.751 1.00 95.88 296 TYR A N 1
ATOM 2482 C CA . TYR A 1 296 ? 2.017 7.256 8.155 1.00 95.88 296 TYR A CA 1
ATOM 2483 C C . TYR A 1 296 ? 2.089 7.220 6.617 1.00 95.88 296 TYR A C 1
ATOM 2485 O O . TYR A 1 296 ? 3.084 7.658 6.038 1.00 95.88 296 TYR A O 1
ATOM 2493 N N . VAL A 1 297 ? 1.076 6.659 5.950 1.00 97.62 297 VAL A N 1
ATOM 2494 C CA . VAL A 1 297 ? 1.001 6.635 4.484 1.00 97.62 297 VAL A CA 1
ATOM 2495 C C . VAL A 1 297 ? 0.627 8.013 3.956 1.00 97.62 297 VAL A C 1
ATOM 2497 O O . VAL A 1 297 ? -0.286 8.659 4.472 1.00 97.62 297 VAL A O 1
ATOM 2500 N N . LYS A 1 298 ? 1.324 8.432 2.899 1.00 97.75 298 LYS A N 1
ATOM 2501 C CA . LYS A 1 298 ? 1.149 9.726 2.250 1.00 97.75 298 LYS A CA 1
ATOM 2502 C C . LYS A 1 298 ? 0.685 9.563 0.808 1.00 97.75 298 LYS A C 1
ATOM 2504 O O . LYS A 1 298 ? 1.388 8.944 0.012 1.00 97.75 298 LYS A O 1
ATOM 2509 N N . PHE A 1 299 ? -0.453 10.158 0.459 1.00 95.81 299 PHE A N 1
ATOM 2510 C CA . PHE A 1 299 ? -0.964 10.207 -0.912 1.00 95.81 299 PHE A CA 1
ATOM 2511 C C . PHE A 1 299 ? -0.838 11.627 -1.469 1.00 95.81 299 PHE A C 1
ATOM 2513 O O . PHE A 1 299 ? -1.487 12.563 -1.001 1.00 95.81 299 PHE A O 1
ATOM 2520 N N . ASN A 1 300 ? -0.002 11.791 -2.492 1.00 92.00 300 ASN A N 1
ATOM 2521 C CA . ASN A 1 300 ? 0.244 13.074 -3.156 1.00 92.00 300 ASN A CA 1
ATOM 2522 C C . ASN A 1 300 ? -0.397 13.161 -4.552 1.00 92.00 300 ASN A C 1
ATOM 2524 O O . ASN A 1 300 ? -0.153 14.132 -5.261 1.00 92.00 300 ASN A O 1
ATOM 2528 N N . ASN A 1 301 ? -1.163 12.142 -4.949 1.00 87.19 301 ASN A N 1
ATOM 2529 C CA . ASN A 1 301 ? -1.830 12.002 -6.243 1.00 87.19 301 ASN A CA 1
ATOM 2530 C C . ASN A 1 301 ? -3.047 11.059 -6.089 1.00 87.19 301 ASN A C 1
ATOM 2532 O O . ASN A 1 301 ? -3.286 10.536 -4.996 1.00 87.19 301 ASN A O 1
ATOM 2536 N N . THR A 1 302 ? -3.835 10.869 -7.148 1.00 82.94 302 THR A N 1
ATOM 2537 C CA . THR A 1 302 ? -5.114 10.135 -7.117 1.00 82.94 302 THR A CA 1
ATOM 2538 C C . THR A 1 302 ? -4.972 8.720 -6.570 1.00 82.94 302 THR A C 1
ATOM 2540 O O . THR A 1 302 ? -4.122 7.951 -7.019 1.00 82.94 302 THR A O 1
ATOM 2543 N N . PHE A 1 303 ? -5.842 8.354 -5.629 1.00 86.81 303 PHE A N 1
ATOM 2544 C CA . PHE A 1 303 ? -5.856 7.032 -5.013 1.00 86.81 303 PHE A CA 1
ATOM 2545 C C . PHE A 1 303 ? -7.274 6.462 -4.942 1.00 86.81 303 PHE A C 1
ATOM 2547 O O . PHE A 1 303 ? -8.225 7.172 -4.618 1.00 86.81 303 PHE A O 1
ATOM 2554 N N . TYR A 1 304 ? -7.415 5.161 -5.201 1.00 87.00 304 TYR A N 1
ATOM 2555 C CA . TYR A 1 304 ? -8.701 4.467 -5.118 1.00 87.00 304 TYR A CA 1
ATOM 2556 C C . TYR A 1 304 ? -8.603 3.147 -4.354 1.00 87.00 304 TYR A C 1
ATOM 2558 O O . TYR A 1 304 ? -7.728 2.328 -4.626 1.00 87.00 304 TYR A O 1
ATOM 2566 N N . PHE A 1 305 ? -9.559 2.928 -3.450 1.00 86.62 305 PHE A N 1
ATOM 2567 C CA . PHE A 1 305 ? -9.785 1.675 -2.724 1.00 86.62 305 PHE A CA 1
ATOM 2568 C C . PHE A 1 305 ? -11.214 1.191 -2.999 1.00 86.62 305 PHE A C 1
ATOM 2570 O O . PHE A 1 305 ? -12.138 1.435 -2.228 1.00 86.62 305 PHE A O 1
ATOM 2577 N N . THR A 1 306 ? -11.421 0.545 -4.144 1.00 81.12 306 THR A N 1
ATOM 2578 C CA . THR A 1 306 ? -12.757 0.164 -4.635 1.00 81.12 306 THR A CA 1
ATOM 2579 C C . THR A 1 306 ? -12.939 -1.347 -4.523 1.00 81.12 306 THR A C 1
ATOM 2581 O O . THR A 1 306 ? -12.057 -2.101 -4.927 1.00 81.12 306 THR A O 1
ATOM 2584 N N . ASP A 1 307 ? -14.064 -1.805 -3.970 1.00 79.00 307 ASP A N 1
ATOM 2585 C CA . ASP A 1 307 ? -14.388 -3.225 -3.730 1.00 79.00 307 ASP A CA 1
ATOM 2586 C C . ASP A 1 307 ? -13.327 -4.011 -2.919 1.00 79.00 307 ASP A C 1
ATOM 2588 O O . ASP A 1 307 ? -13.297 -5.243 -2.942 1.00 79.00 307 ASP A O 1
ATOM 2592 N N . CYS A 1 308 ? -12.430 -3.317 -2.212 1.00 82.56 308 CYS A N 1
ATOM 2593 C CA . CYS A 1 308 ? -11.376 -3.937 -1.409 1.00 82.56 308 CYS A CA 1
ATOM 2594 C C . CYS A 1 308 ? -11.935 -4.633 -0.166 1.00 82.56 308 CYS A C 1
ATOM 2596 O O . CYS A 1 308 ? -12.925 -4.193 0.414 1.00 82.56 308 CYS A O 1
ATOM 2598 N N . LYS A 1 309 ? -11.244 -5.684 0.281 1.00 86.44 309 LYS A N 1
ATOM 2599 C CA . LYS A 1 309 ? -11.517 -6.366 1.550 1.00 86.44 309 LYS A CA 1
ATOM 2600 C C . LYS A 1 309 ? -10.311 -6.235 2.468 1.00 86.44 309 LYS A C 1
ATOM 2602 O O . LYS A 1 309 ? -9.290 -6.885 2.246 1.00 86.44 309 LYS A O 1
ATOM 2607 N N . PHE A 1 310 ? -10.446 -5.386 3.477 1.00 89.19 310 PHE A N 1
ATOM 2608 C CA . PHE A 1 310 ? -9.532 -5.302 4.612 1.00 89.19 310 PHE A CA 1
ATOM 2609 C C . PHE A 1 310 ? -9.984 -6.256 5.729 1.00 89.19 310 PHE A C 1
ATOM 2611 O O . PHE A 1 310 ? -11.176 -6.567 5.809 1.00 89.19 310 PHE A O 1
ATOM 2618 N N . PRO A 1 311 ? -9.073 -6.721 6.601 1.00 87.69 311 PRO A N 1
ATOM 2619 C CA . PRO A 1 311 ? -9.447 -7.511 7.769 1.00 87.69 311 PRO A CA 1
ATOM 2620 C C . PRO A 1 311 ? -10.082 -6.632 8.853 1.00 87.69 311 PRO A C 1
ATOM 2622 O O . PRO A 1 311 ? -9.983 -5.401 8.831 1.00 87.69 311 PRO A O 1
ATOM 2625 N N . LEU A 1 312 ? -10.682 -7.265 9.865 1.00 82.19 312 LEU A N 1
ATOM 2626 C CA . LEU A 1 312 ? -11.333 -6.548 10.966 1.00 82.19 312 LEU A CA 1
ATOM 2627 C C . LEU A 1 312 ? -10.366 -5.670 11.773 1.00 82.19 312 LEU A C 1
ATOM 2629 O O . LEU A 1 312 ? -10.784 -4.640 12.293 1.00 82.19 312 LEU A O 1
ATOM 2633 N N . LYS A 1 313 ? -9.081 -6.030 11.887 1.00 83.19 313 LYS A N 1
ATOM 2634 C CA . LYS A 1 313 ? -8.088 -5.258 12.648 1.00 83.19 313 LYS A CA 1
ATOM 2635 C C . LYS A 1 313 ? -6.923 -4.833 11.759 1.00 83.19 313 LYS A C 1
ATOM 2637 O O . LYS A 1 313 ? -6.186 -5.671 11.253 1.00 83.19 313 LYS A O 1
ATOM 2642 N N . ILE A 1 314 ? -6.712 -3.523 11.640 1.00 89.88 314 ILE A N 1
ATOM 2643 C CA . ILE A 1 314 ? -5.586 -2.937 10.901 1.00 89.88 314 ILE A CA 1
ATOM 2644 C C . ILE A 1 314 ? -4.837 -1.909 11.747 1.00 89.88 314 ILE A C 1
ATOM 2646 O O . ILE A 1 314 ? -5.407 -1.274 12.634 1.00 89.88 314 ILE A O 1
ATOM 2650 N N . GLU A 1 315 ? -3.561 -1.709 11.435 1.00 92.81 315 GLU A N 1
ATOM 2651 C CA . GLU A 1 315 ? -2.773 -0.586 11.935 1.00 92.81 315 GLU A CA 1
ATOM 2652 C C . GLU A 1 315 ? -2.892 0.585 10.950 1.00 92.81 315 GLU A C 1
ATOM 2654 O O . GLU A 1 315 ? -2.228 0.611 9.916 1.00 92.81 315 GLU A O 1
ATOM 2659 N N . ALA A 1 316 ? -3.747 1.561 11.252 1.00 90.31 316 ALA A N 1
ATOM 2660 C CA . ALA A 1 316 ? -3.913 2.773 10.451 1.00 90.31 316 ALA A CA 1
ATOM 2661 C C . ALA A 1 316 ? -3.981 4.001 11.368 1.00 90.31 316 ALA A C 1
ATOM 2663 O O . ALA A 1 316 ? -4.698 3.986 12.370 1.00 90.31 316 ALA A O 1
ATOM 2664 N N . LYS A 1 317 ? -3.197 5.033 11.041 1.00 88.00 317 LYS A N 1
ATOM 2665 C CA . LYS A 1 317 ? -3.106 6.320 11.751 1.00 88.00 317 LYS A CA 1
ATOM 2666 C C . LYS A 1 317 ? -2.242 7.301 10.961 1.00 88.00 317 LYS A C 1
ATOM 2668 O O . LYS A 1 317 ? -1.276 6.865 10.324 1.00 88.00 317 LYS A O 1
ATOM 2673 N N . CYS A 1 318 ? -2.506 8.596 11.117 1.00 90.31 318 CYS A N 1
ATOM 2674 C CA . CYS A 1 318 ? -1.673 9.668 10.575 1.00 90.31 318 CYS A CA 1
ATOM 2675 C C . CYS A 1 318 ? -1.564 9.564 9.048 1.00 90.31 318 CYS A C 1
ATOM 2677 O O . CYS A 1 318 ? -0.464 9.413 8.510 1.00 90.31 318 CYS A O 1
ATOM 2679 N N . PHE A 1 319 ? -2.708 9.576 8.368 1.00 91.81 319 PHE A N 1
ATOM 2680 C CA . PHE A 1 319 ? -2.734 9.653 6.913 1.00 91.81 319 PHE A CA 1
ATOM 2681 C C . PHE A 1 319 ? -2.383 11.075 6.471 1.00 91.81 319 PHE A C 1
ATOM 2683 O O . PHE A 1 319 ? -2.965 12.050 6.945 1.00 91.81 319 PHE A O 1
ATOM 2690 N N . ASP A 1 320 ? -1.443 11.188 5.538 1.00 92.00 320 ASP A N 1
ATOM 2691 C CA . ASP A 1 320 ? -1.056 12.461 4.933 1.00 92.00 320 ASP A CA 1
ATOM 2692 C C . ASP A 1 320 ? -1.599 12.526 3.498 1.00 92.00 320 ASP A C 1
ATOM 2694 O O . ASP A 1 320 ? -1.516 11.563 2.730 1.00 92.00 320 ASP A O 1
ATOM 2698 N N . PHE A 1 321 ? -2.175 13.663 3.129 1.00 90.88 321 PHE A N 1
ATOM 2699 C CA . PHE A 1 321 ? -2.794 13.880 1.829 1.00 90.88 321 PHE A CA 1
ATOM 2700 C C . PHE A 1 321 ? -2.351 15.232 1.275 1.00 90.88 321 PHE A C 1
ATOM 2702 O O . PHE A 1 321 ? -2.276 16.216 2.008 1.00 90.88 321 PHE A O 1
ATOM 2709 N N . SER A 1 322 ? -2.151 15.313 -0.042 1.00 88.75 322 SER A N 1
ATOM 2710 C CA . SER A 1 322 ? -1.977 16.593 -0.749 1.00 88.75 322 SER A CA 1
ATOM 2711 C C . SER A 1 322 ? -3.196 16.906 -1.635 1.00 88.75 322 SER A C 1
ATOM 2713 O O . SER A 1 322 ? -3.091 16.738 -2.849 1.00 88.75 322 SER A O 1
ATOM 2715 N N . PRO A 1 323 ? -4.348 17.370 -1.094 1.00 79.38 323 PRO A N 1
ATOM 2716 C CA . PRO A 1 323 ? -5.588 17.553 -1.863 1.00 79.38 323 PRO A CA 1
ATOM 2717 C C . PRO A 1 323 ? -5.435 18.388 -3.138 1.00 79.38 323 PRO A C 1
ATOM 2719 O O . PRO A 1 323 ? -6.054 18.079 -4.148 1.00 79.38 323 PRO A O 1
ATOM 2722 N N . ALA A 1 324 ? -4.574 19.412 -3.113 1.00 76.81 324 ALA A N 1
ATOM 2723 C CA . ALA A 1 324 ? -4.302 20.282 -4.261 1.00 76.81 324 ALA A CA 1
ATOM 2724 C C . ALA A 1 324 ? -3.740 19.540 -5.492 1.00 76.81 324 ALA A C 1
ATOM 2726 O O . ALA A 1 324 ? -3.894 20.015 -6.612 1.00 76.81 324 ALA A O 1
ATOM 2727 N N . ASN A 1 325 ? -3.124 18.372 -5.287 1.00 76.62 325 ASN A N 1
ATOM 2728 C CA . ASN A 1 325 ? -2.561 17.528 -6.340 1.00 76.62 325 ASN A CA 1
ATOM 2729 C C . ASN A 1 325 ? -3.470 16.333 -6.688 1.00 76.62 325 ASN A C 1
ATOM 2731 O O . ASN A 1 325 ? -3.063 15.463 -7.455 1.00 76.62 325 ASN A O 1
ATOM 2735 N N . ILE A 1 326 ? -4.665 16.244 -6.091 1.00 76.00 326 ILE A N 1
ATOM 2736 C CA . ILE A 1 326 ? -5.558 15.090 -6.214 1.00 76.00 326 ILE A CA 1
ATOM 2737 C C . ILE A 1 326 ? -6.878 15.532 -6.860 1.00 76.00 326 ILE A C 1
ATOM 2739 O O . ILE A 1 326 ? -7.778 16.013 -6.162 1.00 76.00 326 ILE A O 1
ATOM 2743 N N . PRO A 1 327 ? -7.031 15.343 -8.185 1.00 72.00 327 PRO A N 1
ATOM 2744 C CA . PRO A 1 327 ? -8.324 15.435 -8.848 1.00 72.00 327 PRO A CA 1
ATOM 2745 C C . PRO A 1 327 ? -9.374 14.603 -8.105 1.00 72.00 327 PRO A C 1
ATOM 2747 O O . PRO A 1 327 ? -9.125 13.459 -7.727 1.00 72.00 327 PRO A O 1
ATOM 2750 N N . ASP A 1 328 ? -10.552 15.186 -7.874 1.00 71.94 328 ASP A N 1
ATOM 2751 C CA . ASP A 1 328 ? -11.653 14.517 -7.172 1.00 71.94 328 ASP A CA 1
ATOM 2752 C C . ASP A 1 328 ? -11.264 13.925 -5.792 1.00 71.94 328 ASP A C 1
ATOM 2754 O O . ASP A 1 328 ? -11.693 12.830 -5.417 1.00 71.94 328 ASP A O 1
ATOM 2758 N N . PHE A 1 329 ? -10.477 14.660 -4.993 1.00 81.00 329 PHE A N 1
ATOM 2759 C CA . PHE A 1 329 ? -10.027 14.238 -3.655 1.00 81.00 329 PHE A CA 1
ATOM 2760 C C . PHE A 1 329 ? -11.146 13.694 -2.742 1.00 81.00 329 PHE A C 1
ATOM 2762 O O . PHE A 1 329 ? -10.960 12.661 -2.101 1.00 81.00 329 PHE A O 1
ATOM 2769 N N . GLU A 1 330 ? -12.333 14.313 -2.748 1.00 79.31 330 GLU A N 1
ATOM 2770 C CA . GLU A 1 330 ? -13.539 13.818 -2.056 1.00 79.31 330 GLU A CA 1
ATOM 2771 C C . GLU A 1 330 ? -13.887 12.372 -2.464 1.00 79.31 330 GLU A C 1
ATOM 2773 O O . GLU A 1 330 ? -14.169 11.525 -1.618 1.00 79.31 330 GLU A O 1
ATOM 2778 N N . THR A 1 331 ? -13.833 12.055 -3.763 1.00 78.88 331 THR A N 1
ATOM 2779 C CA . THR A 1 331 ? -14.071 10.697 -4.269 1.00 78.88 331 THR A CA 1
ATOM 2780 C C . THR A 1 331 ? -12.993 9.744 -3.764 1.00 78.88 331 THR A C 1
ATOM 2782 O O . THR A 1 331 ? -13.337 8.664 -3.284 1.00 78.88 331 THR A O 1
ATOM 2785 N N . SER A 1 332 ? -11.722 10.149 -3.845 1.00 81.38 332 SER A N 1
ATOM 2786 C CA . SER A 1 332 ? -10.567 9.349 -3.417 1.00 81.38 332 SER A CA 1
ATOM 2787 C C . SER A 1 332 ? -10.672 8.974 -1.931 1.00 81.38 332 SER A C 1
ATOM 2789 O O . SER A 1 332 ? -10.734 7.784 -1.602 1.00 81.38 332 SER A O 1
ATOM 2791 N N . ILE A 1 333 ? -10.836 9.968 -1.044 1.00 85.19 333 ILE A N 1
ATOM 2792 C CA . ILE A 1 333 ? -11.044 9.771 0.403 1.00 85.19 333 ILE A CA 1
ATOM 2793 C C . ILE A 1 333 ? -12.244 8.869 0.675 1.00 85.19 333 ILE A C 1
ATOM 2795 O O . ILE A 1 333 ? -12.122 7.908 1.435 1.00 85.19 333 ILE A O 1
ATOM 2799 N N . ARG A 1 334 ? -13.381 9.114 0.014 1.00 83.44 334 ARG A N 1
ATOM 2800 C CA . ARG A 1 334 ? -14.593 8.317 0.219 1.00 83.44 334 ARG A CA 1
ATOM 2801 C C . ARG A 1 334 ? -14.395 6.844 -0.143 1.00 83.44 334 ARG A C 1
ATOM 2803 O O . ARG A 1 334 ? -14.993 5.994 0.512 1.00 83.44 334 ARG A O 1
ATOM 2810 N N . THR A 1 335 ? -13.564 6.512 -1.142 1.00 88.56 335 THR A N 1
ATOM 2811 C CA . THR A 1 335 ? -13.226 5.099 -1.416 1.00 88.56 335 THR A CA 1
ATOM 2812 C C . THR A 1 335 ? -12.444 4.469 -0.264 1.00 88.56 335 THR A C 1
ATOM 2814 O O . THR A 1 335 ? -12.823 3.398 0.204 1.00 88.56 335 THR A O 1
ATOM 2817 N N . LEU A 1 336 ? -11.433 5.162 0.272 1.00 90.81 336 LEU A N 1
ATOM 2818 C CA . LEU A 1 336 ? -10.658 4.686 1.421 1.00 90.81 336 LEU A CA 1
ATOM 2819 C C . LEU A 1 336 ? -11.527 4.559 2.683 1.00 90.81 336 LEU A C 1
ATOM 2821 O O . LEU A 1 336 ? -11.480 3.523 3.340 1.00 90.81 336 LEU A O 1
ATOM 2825 N N . ARG A 1 337 ? -12.378 5.548 2.997 1.00 89.94 337 ARG A N 1
ATOM 2826 C CA . ARG A 1 337 ? -13.278 5.483 4.163 1.00 89.94 337 ARG A CA 1
ATOM 2827 C C . ARG A 1 337 ? -14.234 4.290 4.079 1.00 89.94 337 ARG A C 1
ATOM 2829 O O . ARG A 1 337 ? -14.396 3.589 5.070 1.00 89.94 337 ARG A O 1
ATOM 2836 N N . VAL A 1 338 ? -14.837 4.043 2.911 1.00 84.38 338 VAL A N 1
ATOM 2837 C CA . VAL A 1 338 ? -15.734 2.891 2.692 1.00 84.38 338 VAL A CA 1
ATOM 2838 C C . VAL A 1 338 ? -14.971 1.568 2.796 1.00 84.38 338 VAL A C 1
ATOM 2840 O O . VAL A 1 338 ? -15.438 0.648 3.460 1.00 84.38 338 VAL A O 1
ATOM 2843 N N . ALA A 1 339 ? -13.770 1.471 2.220 1.00 86.25 339 ALA A N 1
ATOM 2844 C CA . ALA A 1 339 ? -12.953 0.261 2.322 1.00 86.25 339 ALA A CA 1
ATOM 2845 C C . ALA A 1 339 ? -12.526 -0.069 3.768 1.00 86.25 339 ALA A C 1
ATOM 2847 O O . ALA A 1 339 ? -12.283 -1.234 4.078 1.00 86.25 339 ALA A O 1
ATOM 2848 N N . LEU A 1 340 ? -12.463 0.936 4.650 1.00 88.81 340 LEU A N 1
ATOM 2849 C CA . LEU A 1 340 ? -12.137 0.790 6.073 1.00 88.81 340 LEU A CA 1
ATOM 2850 C C . LEU A 1 340 ? -13.359 0.772 7.008 1.00 88.81 340 LEU A C 1
ATOM 2852 O O . LEU A 1 340 ? -13.187 0.663 8.220 1.00 88.81 340 LEU A O 1
ATOM 2856 N N . GLU A 1 341 ? -14.588 0.872 6.495 1.00 85.25 341 GLU A N 1
ATOM 2857 C CA . GLU A 1 341 ? -15.804 1.066 7.303 1.00 85.25 341 GLU A CA 1
ATOM 2858 C C . GLU A 1 341 ? -15.982 -0.027 8.375 1.00 85.25 341 GLU A C 1
ATOM 2860 O O . GLU A 1 341 ? -16.204 0.271 9.557 1.00 85.25 341 GLU A O 1
ATOM 2865 N N . GLN A 1 342 ? -15.774 -1.285 7.970 1.00 80.19 342 GLN A N 1
ATOM 2866 C CA . GLN A 1 342 ? -15.880 -2.482 8.813 1.00 80.19 342 GLN A CA 1
ATOM 2867 C C . GLN A 1 342 ? -14.652 -2.725 9.715 1.00 80.19 342 GLN A C 1
ATOM 2869 O O . GLN A 1 342 ? -14.692 -3.601 10.575 1.00 80.19 342 GLN A O 1
ATOM 2874 N N . CYS A 1 343 ? -13.570 -1.956 9.563 1.00 84.81 343 CYS A N 1
ATOM 2875 C CA . CYS A 1 343 ? -12.339 -2.139 10.331 1.00 84.81 343 CYS A CA 1
ATOM 2876 C C . CYS A 1 343 ? -12.406 -1.467 11.715 1.00 84.81 343 CYS A C 1
ATOM 2878 O O . CYS A 1 343 ? -12.897 -0.344 11.879 1.00 84.81 343 CYS A O 1
ATOM 2880 N N . TYR A 1 344 ? -11.817 -2.112 12.721 1.00 84.56 344 TYR A N 1
ATOM 2881 C CA . TYR A 1 344 ? -11.612 -1.602 14.078 1.00 84.56 344 TYR A CA 1
ATOM 2882 C C . TYR A 1 344 ? -10.417 -0.636 14.149 1.00 84.56 344 TYR A C 1
ATOM 2884 O O . TYR A 1 344 ? -9.427 -0.875 14.839 1.00 84.56 344 TYR A O 1
ATOM 2892 N N . CYS A 1 345 ? -10.512 0.474 13.417 1.00 84.25 345 CYS A N 1
ATOM 2893 C CA . CYS A 1 345 ? -9.501 1.530 13.349 1.00 84.25 345 CYS A CA 1
ATOM 2894 C C . CYS A 1 345 ? -10.129 2.923 13.544 1.00 84.25 345 CYS A C 1
ATOM 2896 O O . CYS A 1 345 ? -9.937 3.817 12.724 1.00 84.25 345 CYS A O 1
ATOM 2898 N N . ASN A 1 346 ? -10.917 3.104 14.613 1.00 77.44 346 ASN A N 1
ATOM 2899 C CA . ASN A 1 346 ? -11.747 4.302 14.828 1.00 77.44 346 ASN A CA 1
ATOM 2900 C C . ASN A 1 346 ? -10.969 5.619 14.677 1.00 77.44 346 ASN A C 1
ATOM 2902 O O . ASN A 1 346 ? -11.386 6.444 13.880 1.00 77.44 346 ASN A O 1
ATOM 2906 N N . TYR A 1 347 ? -9.781 5.742 15.285 1.00 79.06 347 TYR A N 1
ATOM 2907 C CA . TYR A 1 347 ? -8.911 6.920 15.130 1.00 79.06 347 TYR A CA 1
ATOM 2908 C C . TYR A 1 347 ? -8.686 7.323 13.660 1.00 79.06 347 TYR A C 1
ATOM 2910 O O . TYR A 1 347 ? -8.825 8.488 13.304 1.00 79.06 347 TYR A O 1
ATOM 2918 N N . ALA A 1 348 ? -8.399 6.350 12.789 1.00 81.81 348 ALA A N 1
ATOM 2919 C CA . ALA A 1 348 ? -8.229 6.589 11.360 1.00 81.81 348 ALA A CA 1
ATOM 2920 C C . ALA A 1 348 ? -9.553 6.902 10.644 1.00 81.81 348 ALA A C 1
ATOM 2922 O O . ALA A 1 348 ? -9.561 7.679 9.696 1.00 81.81 348 ALA A O 1
ATOM 2923 N N . LYS A 1 349 ? -10.679 6.317 11.073 1.00 82.69 349 LYS A N 1
ATOM 2924 C CA . LYS A 1 349 ? -12.002 6.615 10.495 1.00 82.69 349 LYS A CA 1
ATOM 2925 C C . LYS A 1 349 ? -12.457 8.034 10.839 1.00 82.69 349 LYS A C 1
ATOM 2927 O O . LYS A 1 349 ? -12.978 8.717 9.963 1.00 82.69 349 LYS A O 1
ATOM 2932 N N . ASP A 1 350 ? -12.190 8.483 12.062 1.00 79.62 350 ASP A N 1
ATOM 2933 C CA . ASP A 1 350 ? -12.469 9.842 12.529 1.00 79.62 350 ASP A CA 1
ATOM 2934 C C . ASP A 1 350 ? -11.576 10.862 11.792 1.00 79.62 350 ASP A C 1
ATOM 2936 O O . ASP A 1 350 ? -12.072 11.857 11.262 1.00 79.62 350 ASP A O 1
ATOM 2940 N N . GLU A 1 351 ? -10.276 10.566 11.654 1.00 85.44 351 GLU A N 1
ATOM 2941 C CA . GLU A 1 351 ? -9.315 11.336 10.845 1.00 85.44 351 GLU A CA 1
ATOM 2942 C C . GLU A 1 351 ? -9.778 11.464 9.377 1.00 85.44 351 GLU A C 1
ATOM 2944 O O . GLU A 1 351 ? -9.852 12.569 8.836 1.00 85.44 351 GLU A O 1
ATOM 2949 N N . LEU A 1 352 ? -10.164 10.353 8.737 1.00 84.69 352 LEU A N 1
ATOM 2950 C CA . LEU A 1 352 ? -10.664 10.339 7.356 1.00 84.69 352 LEU A CA 1
ATOM 2951 C C . LEU A 1 352 ? -12.010 11.058 7.191 1.00 84.69 352 LEU A C 1
ATOM 2953 O O . LEU A 1 352 ? -12.247 11.658 6.144 1.00 84.69 352 LEU A O 1
ATOM 2957 N N . LEU A 1 353 ? -12.888 11.032 8.197 1.00 78.94 353 LEU A N 1
ATOM 2958 C CA . LEU A 1 353 ? -14.158 11.760 8.164 1.00 78.94 353 LEU A CA 1
ATOM 2959 C C . LEU A 1 353 ? -13.936 13.280 8.184 1.00 78.94 353 LEU A C 1
ATOM 2961 O O . LEU A 1 353 ? -14.612 13.999 7.449 1.00 78.94 353 LEU A O 1
ATOM 2965 N N . ILE A 1 354 ? -12.962 13.766 8.961 1.00 80.12 354 ILE A N 1
ATOM 2966 C CA . ILE A 1 354 ? -12.554 15.181 8.953 1.00 80.12 354 ILE A CA 1
ATOM 2967 C C . ILE A 1 354 ? -12.024 15.570 7.564 1.00 80.12 354 ILE A C 1
ATOM 2969 O O . ILE A 1 354 ? -12.442 16.593 7.014 1.00 80.12 354 ILE A O 1
ATOM 2973 N N . TRP A 1 355 ? -11.167 14.736 6.963 1.00 84.31 355 TRP A N 1
ATOM 2974 C CA . TRP A 1 355 ? -10.678 14.947 5.597 1.00 84.31 355 TRP A CA 1
ATOM 2975 C C . TRP A 1 355 ? -11.805 14.955 4.554 1.00 84.31 355 TRP A C 1
ATOM 2977 O O . TRP A 1 355 ? -11.800 15.827 3.687 1.00 84.31 355 TRP A O 1
ATOM 2987 N N . GLU A 1 356 ? -12.782 14.043 4.631 1.00 80.25 356 GLU A N 1
ATOM 2988 C CA . GLU A 1 356 ? -13.901 13.994 3.676 1.00 80.25 356 GLU A CA 1
ATOM 2989 C C . GLU A 1 356 ? -14.821 15.209 3.811 1.00 80.25 356 GLU A C 1
ATOM 2991 O O . GLU A 1 356 ? -15.166 15.825 2.806 1.00 80.25 356 GLU A O 1
ATOM 2996 N N . ASN A 1 357 ? -15.162 15.605 5.041 1.00 74.31 357 ASN A N 1
ATOM 2997 C CA . ASN A 1 357 ? -15.967 16.800 5.290 1.00 74.31 357 ASN A CA 1
ATOM 2998 C C . ASN A 1 357 ? -15.265 18.049 4.740 1.00 74.31 357 ASN A C 1
ATOM 3000 O O . ASN A 1 357 ? -15.891 18.854 4.050 1.00 74.31 357 ASN A O 1
ATOM 3004 N N . LYS A 1 358 ? -13.946 18.179 4.954 1.00 75.62 358 LYS A N 1
ATOM 3005 C CA . LYS A 1 358 ? -13.192 19.319 4.423 1.00 75.62 358 LYS A CA 1
ATOM 3006 C C . LYS A 1 358 ? -13.044 19.275 2.901 1.00 75.62 358 LYS A C 1
ATOM 3008 O O . LYS A 1 358 ? -13.104 20.318 2.254 1.00 75.62 358 LYS A O 1
ATOM 3013 N N . ALA A 1 359 ? -12.905 18.083 2.324 1.00 74.00 359 ALA A N 1
ATOM 3014 C CA . ALA A 1 359 ? -12.929 17.882 0.879 1.00 74.00 359 ALA A CA 1
ATOM 3015 C C . ALA A 1 359 ? -14.287 18.260 0.271 1.00 74.00 359 ALA A C 1
ATOM 3017 O O . ALA A 1 359 ? -14.310 18.816 -0.821 1.00 74.00 359 ALA A O 1
ATOM 3018 N N . HIS A 1 360 ? -15.393 17.995 0.975 1.00 69.44 360 HIS A N 1
ATOM 3019 C CA . HIS A 1 360 ? -16.750 18.349 0.561 1.00 69.44 360 HIS A CA 1
ATOM 3020 C C . HIS A 1 360 ? -16.998 19.865 0.630 1.00 69.44 360 HIS A C 1
ATOM 3022 O O . HIS A 1 360 ? -17.481 20.436 -0.341 1.00 69.44 360 HIS A O 1
ATOM 3028 N N . GLU A 1 361 ? -16.592 20.538 1.717 1.00 63.31 361 GLU A N 1
ATOM 3029 C CA . GLU A 1 361 ? -16.644 22.010 1.837 1.00 63.31 361 GLU A CA 1
ATOM 3030 C C . GLU A 1 361 ? -15.873 22.728 0.720 1.00 63.31 361 GLU A C 1
ATOM 3032 O O . GLU A 1 361 ? -16.314 23.758 0.214 1.00 63.31 361 GLU A O 1
ATOM 3037 N N . LEU A 1 362 ? -14.706 22.192 0.348 1.00 58.47 362 LEU A N 1
ATOM 3038 C CA . LEU A 1 362 ? -13.858 22.722 -0.721 1.00 58.47 362 LEU A CA 1
ATOM 3039 C C . LEU A 1 362 ? -14.264 22.209 -2.113 1.00 58.47 362 LEU A C 1
ATOM 3041 O O . LEU A 1 362 ? -13.683 22.630 -3.115 1.00 58.47 362 LEU A O 1
ATOM 3045 N N . SER A 1 363 ? -15.244 21.304 -2.202 1.00 52.94 363 SER A N 1
ATOM 3046 C CA . SER A 1 363 ? -15.696 20.746 -3.470 1.00 52.94 363 SER A CA 1
ATOM 3047 C C . SER A 1 363 ? -16.602 21.738 -4.188 1.00 52.94 363 SER A C 1
ATOM 3049 O O . SER A 1 363 ? -17.783 21.880 -3.876 1.00 52.94 363 SER A O 1
ATOM 3051 N N . THR A 1 364 ? -16.084 22.372 -5.235 1.00 45.97 364 THR A N 1
ATOM 3052 C CA . THR A 1 364 ? -16.845 23.246 -6.144 1.00 45.97 364 THR A CA 1
ATOM 3053 C C . THR A 1 364 ? -17.803 22.472 -7.072 1.00 45.97 364 THR A C 1
ATOM 3055 O O . THR A 1 364 ? -18.078 22.896 -8.192 1.00 45.97 364 THR A O 1
ATOM 3058 N N . LYS A 1 365 ? -18.363 21.341 -6.613 1.00 48.00 365 LYS A N 1
ATOM 3059 C CA . LYS A 1 365 ? -19.325 20.482 -7.333 1.00 48.00 365 LYS A CA 1
ATOM 3060 C C . LYS A 1 365 ? -20.737 21.080 -7.398 1.00 48.00 365 LYS A C 1
ATOM 3062 O O . LYS A 1 365 ? -21.733 20.421 -7.100 1.00 48.00 365 LYS A O 1
ATOM 3067 N N . THR A 1 366 ? -20.836 22.326 -7.851 1.00 41.03 366 THR A N 1
ATOM 3068 C CA . THR A 1 366 ? -22.087 22.936 -8.328 1.00 41.03 366 THR A CA 1
ATOM 3069 C C . THR A 1 366 ? -22.361 22.652 -9.808 1.00 41.03 366 THR A C 1
ATOM 3071 O O . THR A 1 366 ? -23.494 22.841 -10.248 1.00 41.03 366 THR A O 1
ATOM 3074 N N . ILE A 1 367 ? -21.377 22.164 -10.574 1.00 37.53 367 ILE A N 1
ATOM 3075 C CA . ILE A 1 367 ? -21.516 21.768 -11.986 1.00 37.53 367 ILE A CA 1
ATOM 3076 C C . ILE A 1 367 ? -20.754 20.451 -12.204 1.00 37.53 367 ILE A C 1
ATOM 3078 O O . ILE A 1 367 ? -19.687 20.256 -11.624 1.00 37.53 367 ILE A O 1
ATOM 3082 N N . ILE A 1 368 ? -21.310 19.531 -13.001 1.00 45.06 368 ILE A N 1
ATOM 3083 C CA . ILE A 1 368 ? -20.618 18.309 -13.432 1.00 45.06 368 ILE A CA 1
ATOM 3084 C C . ILE A 1 368 ? -20.135 18.512 -14.863 1.00 45.06 368 ILE A C 1
ATOM 3086 O O . ILE A 1 368 ? -20.914 18.882 -15.740 1.00 45.06 368 ILE A O 1
ATOM 3090 N N . ASP A 1 369 ? -18.852 18.241 -15.066 1.00 39.72 369 ASP A N 1
ATOM 3091 C CA . ASP A 1 369 ? -18.159 18.379 -16.339 1.00 39.72 369 ASP A CA 1
ATOM 3092 C C . ASP A 1 369 ? -18.580 17.250 -17.306 1.00 39.72 369 ASP A C 1
ATOM 3094 O O . ASP A 1 369 ? -18.145 16.097 -17.220 1.00 39.72 369 ASP A O 1
ATOM 3098 N N . ASP A 1 370 ? -19.501 17.568 -18.212 1.00 40.78 370 ASP A N 1
ATOM 3099 C CA . ASP A 1 370 ? -19.371 17.134 -19.599 1.00 40.78 370 ASP A CA 1
ATOM 3100 C C . ASP A 1 370 ? -18.967 18.345 -20.446 1.00 40.78 370 ASP A C 1
ATOM 3102 O O . ASP A 1 370 ? -19.052 19.470 -19.967 1.00 40.78 370 ASP A O 1
ATOM 3106 N N . GLU A 1 371 ? -18.536 18.142 -21.694 1.00 47.19 371 GLU A N 1
ATOM 3107 C CA . GLU A 1 371 ? -17.864 19.162 -22.529 1.00 47.19 371 GLU A CA 1
ATOM 3108 C C . GLU A 1 371 ? -18.718 20.414 -22.875 1.00 47.19 371 GLU A C 1
ATOM 3110 O O . GLU A 1 371 ? -18.316 21.240 -23.695 1.00 47.19 371 GLU A O 1
ATOM 3115 N N . LYS A 1 372 ? -19.905 20.566 -22.266 1.00 51.50 372 LYS A N 1
ATOM 3116 C CA . LYS A 1 372 ? -20.770 21.758 -22.304 1.00 51.50 372 LYS A CA 1
ATOM 3117 C C . LYS A 1 372 ? -21.302 22.209 -20.930 1.00 51.50 372 LYS A C 1
ATOM 3119 O O . LYS A 1 372 ? -22.002 23.217 -20.863 1.00 51.50 372 LYS A O 1
ATOM 3124 N N . GLY A 1 373 ? -21.003 21.495 -19.842 1.00 55.72 373 GLY A N 1
ATOM 3125 C CA . GLY A 1 373 ? -21.530 21.770 -18.499 1.00 55.72 373 GLY A CA 1
ATOM 3126 C C . GLY A 1 373 ? -23.046 21.565 -18.380 1.00 55.72 373 GLY A C 1
ATOM 3127 O O . GLY A 1 373 ? -23.705 22.241 -17.584 1.00 55.72 373 GLY A O 1
ATOM 3128 N N . GLU A 1 374 ? -23.622 20.674 -19.194 1.00 66.56 374 GLU A N 1
ATOM 3129 C CA . GLU A 1 374 ? -25.075 20.531 -19.349 1.00 66.56 374 GLU A CA 1
ATOM 3130 C C . GLU A 1 374 ? -25.691 19.418 -18.487 1.00 66.56 374 GLU A C 1
ATOM 3132 O O . GLU A 1 374 ? -26.913 19.277 -18.487 1.00 66.56 374 GLU A O 1
ATOM 3137 N N . LEU A 1 375 ? -24.915 18.638 -17.726 1.00 73.69 375 LEU A N 1
ATOM 3138 C CA . LEU A 1 375 ? -25.439 17.497 -16.961 1.00 73.69 375 LEU A CA 1
ATOM 3139 C C . LEU A 1 375 ? -25.519 17.727 -15.443 1.00 73.69 375 LEU A C 1
ATOM 3141 O O . LEU A 1 375 ? -24.565 18.118 -14.777 1.00 73.69 375 LEU A O 1
ATOM 3145 N N . LEU A 1 376 ? -26.677 17.387 -14.873 1.00 75.75 376 LEU A N 1
ATOM 3146 C CA . LEU A 1 376 ? -26.988 17.464 -13.446 1.00 75.75 376 LEU A CA 1
ATOM 3147 C C . LEU A 1 376 ? -27.103 16.064 -12.827 1.00 75.75 376 LEU A C 1
ATOM 3149 O O . LEU A 1 376 ? -27.639 15.132 -13.432 1.00 75.75 376 LEU A O 1
ATOM 3153 N N . SER A 1 377 ? -26.642 15.907 -11.584 1.00 80.19 377 SER A N 1
ATOM 3154 C CA . SER A 1 377 ? -26.847 14.670 -10.812 1.00 80.19 377 SER A CA 1
ATOM 3155 C C . SER A 1 377 ? -28.317 14.505 -10.387 1.00 80.19 377 SER A C 1
ATOM 3157 O O . SER A 1 377 ? -29.052 15.497 -10.346 1.00 80.19 377 SER A O 1
ATOM 3159 N N . PRO A 1 378 ? -28.773 13.294 -10.004 1.00 79.00 378 PRO A N 1
ATOM 3160 C CA . PRO A 1 378 ? -30.131 13.094 -9.497 1.00 79.00 378 PRO A CA 1
ATOM 3161 C C . PRO A 1 378 ? -30.421 13.947 -8.262 1.00 79.00 378 PRO A C 1
ATOM 3163 O O . PRO A 1 378 ? -31.486 14.547 -8.185 1.00 79.00 378 PRO A O 1
ATOM 3166 N N . ARG A 1 379 ? -29.442 14.082 -7.359 1.00 76.88 379 ARG A N 1
ATOM 3167 C CA . ARG A 1 379 ? -29.524 14.927 -6.162 1.00 76.88 379 ARG A CA 1
ATOM 3168 C C . ARG A 1 379 ? -29.654 16.415 -6.490 1.00 76.88 379 ARG A C 1
ATOM 3170 O O . ARG A 1 379 ? -30.538 17.073 -5.952 1.00 76.88 379 ARG A O 1
ATOM 3177 N N . ALA A 1 380 ? -28.817 16.939 -7.390 1.00 74.94 380 ALA A N 1
ATOM 3178 C CA . ALA A 1 380 ? -28.887 18.342 -7.813 1.00 74.94 380 ALA A CA 1
ATOM 3179 C C . ALA A 1 380 ? -30.216 18.642 -8.525 1.00 74.94 380 ALA A C 1
ATOM 3181 O O . ALA A 1 380 ? -30.883 19.626 -8.225 1.00 74.94 380 ALA A O 1
ATOM 3182 N N . THR A 1 381 ? -30.638 17.738 -9.409 1.00 78.88 381 THR A N 1
ATOM 3183 C CA . THR A 1 381 ? -31.909 17.826 -10.138 1.00 78.88 381 THR A CA 1
ATOM 3184 C C . THR A 1 381 ? -33.112 17.797 -9.193 1.00 78.88 381 THR A C 1
ATOM 3186 O O . THR A 1 381 ? -34.028 18.604 -9.325 1.00 78.88 381 THR A O 1
ATOM 3189 N N . ALA A 1 382 ? -33.101 16.894 -8.209 1.00 77.50 382 ALA A N 1
ATOM 3190 C CA . ALA A 1 382 ? -34.143 16.785 -7.196 1.00 77.50 382 ALA A CA 1
ATOM 3191 C C . ALA A 1 382 ? -34.234 18.065 -6.345 1.00 77.50 382 ALA A C 1
ATOM 3193 O O . ALA A 1 382 ? -35.332 18.577 -6.145 1.00 77.50 382 ALA A O 1
ATOM 3194 N N . ALA A 1 383 ? -33.092 18.629 -5.933 1.00 76.38 383 ALA A N 1
ATOM 3195 C CA . ALA A 1 383 ? -33.037 19.892 -5.198 1.00 76.38 383 ALA A CA 1
ATOM 3196 C C . ALA A 1 383 ? -33.580 21.080 -6.015 1.00 76.38 383 ALA A C 1
ATOM 3198 O O . ALA A 1 383 ? -34.408 21.831 -5.506 1.00 76.38 383 ALA A O 1
ATOM 3199 N N . ILE A 1 384 ? -33.174 21.215 -7.285 1.00 77.69 384 ILE A N 1
ATOM 3200 C CA . ILE A 1 384 ? -33.639 22.279 -8.195 1.00 77.69 384 ILE A CA 1
ATOM 3201 C C . ILE A 1 384 ? -35.158 22.210 -8.417 1.00 77.69 384 ILE A C 1
ATOM 3203 O O . ILE A 1 384 ? -35.832 23.236 -8.399 1.00 77.69 384 ILE A O 1
ATOM 3207 N N . LEU A 1 385 ? -35.709 21.006 -8.596 1.00 77.88 385 LEU A N 1
ATOM 3208 C CA . LEU A 1 385 ? -37.144 20.804 -8.818 1.00 77.88 385 LEU A CA 1
ATOM 3209 C C . LEU A 1 385 ? -37.983 20.743 -7.524 1.00 77.88 385 LEU A C 1
ATOM 3211 O O . LEU A 1 385 ? -39.207 20.653 -7.596 1.00 77.88 385 LEU A O 1
ATOM 3215 N N . GLY A 1 386 ? -37.357 20.756 -6.342 1.00 74.81 386 GLY A N 1
ATOM 3216 C CA . GLY A 1 386 ? -38.051 20.611 -5.056 1.00 74.81 386 GLY A CA 1
ATOM 3217 C C . GLY A 1 386 ? -38.648 19.217 -4.800 1.00 74.81 386 GLY A C 1
ATOM 3218 O O . GLY A 1 386 ? -39.597 19.088 -4.024 1.00 74.81 386 GLY A O 1
ATOM 3219 N N . TYR A 1 387 ? -38.113 18.173 -5.440 1.00 79.81 387 TYR A N 1
ATOM 3220 C CA . TYR A 1 387 ? -38.556 16.781 -5.303 1.00 79.81 387 TYR A CA 1
ATOM 3221 C C . TYR A 1 387 ? -37.569 15.928 -4.493 1.00 79.81 387 TYR A C 1
ATOM 3223 O O . TYR A 1 387 ? -36.433 16.317 -4.245 1.00 79.81 387 TYR A O 1
ATOM 3231 N N . SER A 1 388 ? -37.985 14.716 -4.108 1.00 75.12 388 SER A N 1
ATOM 3232 C CA . SER A 1 388 ? -37.049 13.693 -3.617 1.00 75.12 388 SER A CA 1
ATOM 3233 C C . SER A 1 388 ? -36.378 12.952 -4.782 1.00 75.12 388 SER A C 1
ATOM 3235 O O . SER A 1 388 ? -36.963 12.819 -5.860 1.00 75.12 388 SER A O 1
ATOM 3237 N N . GLU A 1 389 ? -35.184 12.389 -4.568 1.00 76.56 389 GLU A N 1
ATOM 3238 C CA . GLU A 1 389 ? -34.516 11.547 -5.578 1.00 76.56 389 GLU A CA 1
ATOM 3239 C C . GLU A 1 389 ? -35.352 10.309 -5.960 1.00 76.56 389 GLU A C 1
ATOM 3241 O O . GLU A 1 389 ? -35.328 9.871 -7.112 1.00 76.56 389 GLU A O 1
ATOM 3246 N N . ALA A 1 390 ? -36.151 9.777 -5.027 1.00 73.69 390 ALA A N 1
ATOM 3247 C CA . ALA A 1 390 ? -37.092 8.690 -5.291 1.00 73.69 390 ALA A CA 1
ATOM 3248 C C . ALA A 1 390 ? -38.254 9.146 -6.192 1.00 73.69 390 ALA A C 1
ATOM 3250 O O . ALA A 1 390 ? -38.574 8.468 -7.165 1.00 73.69 390 ALA A O 1
ATOM 3251 N N . SER A 1 391 ? -38.831 10.324 -5.931 1.00 75.31 391 SER A N 1
ATOM 3252 C CA . SER A 1 391 ? -39.857 10.939 -6.786 1.00 75.31 391 SER A CA 1
ATOM 3253 C C . SER A 1 391 ? -39.320 11.197 -8.196 1.00 75.31 391 SER A C 1
ATOM 3255 O O . SER A 1 391 ? -39.985 10.867 -9.174 1.00 75.31 391 SER A O 1
ATOM 3257 N N . LEU A 1 392 ? -38.091 11.713 -8.309 1.00 79.25 392 LEU A N 1
ATOM 3258 C CA . LEU A 1 392 ? -37.425 11.949 -9.590 1.00 79.25 392 LEU A CA 1
ATOM 3259 C C . LEU A 1 392 ? -37.160 10.635 -10.346 1.00 79.25 392 LEU A C 1
ATOM 3261 O O . LEU A 1 392 ? -37.424 10.545 -11.545 1.00 79.25 392 LEU A O 1
ATOM 3265 N N . ARG A 1 393 ? -36.714 9.579 -9.647 1.00 79.69 393 ARG A N 1
ATOM 3266 C CA . ARG A 1 393 ? -36.570 8.229 -10.217 1.00 79.69 393 ARG A CA 1
ATOM 3267 C C . ARG A 1 393 ? -37.904 7.696 -10.745 1.00 79.69 393 ARG A C 1
ATOM 3269 O O . ARG A 1 393 ? -37.910 7.132 -11.837 1.00 79.69 393 ARG A O 1
ATOM 3276 N N . THR A 1 394 ? -38.999 7.881 -10.007 1.00 75.81 394 THR A N 1
ATOM 3277 C CA . THR A 1 394 ? -40.350 7.463 -10.415 1.00 75.81 394 THR A CA 1
ATOM 3278 C C . THR A 1 394 ? -40.839 8.247 -11.629 1.00 75.81 394 THR A C 1
ATOM 3280 O O . THR A 1 394 ? -41.259 7.628 -12.605 1.00 75.81 394 THR A O 1
ATOM 3283 N N . MET A 1 395 ? -40.702 9.579 -11.632 1.00 71.94 395 MET A N 1
ATOM 3284 C CA . MET A 1 395 ? -41.055 10.413 -12.788 1.00 71.94 395 MET A CA 1
ATOM 3285 C C . MET A 1 395 ? -40.277 10.013 -14.040 1.00 71.94 395 MET A C 1
ATOM 3287 O O . MET A 1 395 ? -40.875 9.871 -15.097 1.00 71.94 395 MET A O 1
ATOM 3291 N N . ARG A 1 396 ? -38.973 9.743 -13.923 1.00 83.00 396 ARG A N 1
ATOM 3292 C CA . ARG A 1 396 ? -38.154 9.257 -15.042 1.00 83.00 396 ARG A CA 1
ATOM 3293 C C . ARG A 1 396 ? -38.618 7.893 -15.577 1.00 83.00 396 ARG A C 1
ATOM 3295 O O . ARG A 1 396 ? -38.488 7.635 -16.767 1.00 83.00 396 ARG A O 1
ATOM 3302 N N . CYS A 1 397 ? -39.126 7.007 -14.718 1.00 74.62 397 CYS A N 1
ATOM 3303 C CA . CYS A 1 397 ? -39.665 5.712 -15.148 1.00 74.62 397 CYS A CA 1
ATOM 3304 C C . CYS A 1 397 ? -41.053 5.827 -15.803 1.00 74.62 397 CYS A C 1
ATOM 3306 O O . CYS A 1 397 ? -41.350 5.045 -16.697 1.00 74.62 397 CYS A O 1
ATOM 3308 N N . GLN A 1 398 ? -41.894 6.763 -15.354 1.00 68.62 398 GLN A N 1
ATOM 3309 C CA . GLN A 1 398 ? -43.264 6.948 -15.858 1.00 68.62 398 GLN A CA 1
ATOM 3310 C C . GLN A 1 398 ? -43.348 7.893 -17.068 1.00 68.62 398 GLN A C 1
ATOM 3312 O O . GLN A 1 398 ? -44.222 7.730 -17.912 1.00 68.62 398 GLN A O 1
ATOM 3317 N N . TYR A 1 399 ? -42.451 8.877 -17.151 1.00 74.19 399 TYR A N 1
ATOM 3318 C CA . TYR A 1 399 ? -42.451 9.951 -18.148 1.00 74.19 399 TYR A CA 1
ATOM 3319 C C . TYR A 1 399 ? -41.019 10.233 -18.652 1.00 74.19 399 TYR A C 1
ATOM 3321 O O . TYR A 1 399 ? -40.502 11.336 -18.440 1.00 74.19 399 TYR A O 1
ATOM 3329 N N . PRO A 1 400 ? -40.344 9.254 -19.288 1.00 71.00 400 PRO A N 1
ATOM 3330 C CA . PRO A 1 400 ? -38.939 9.380 -19.689 1.00 71.00 400 PRO A CA 1
ATOM 3331 C C . PRO A 1 400 ? -38.673 10.567 -20.628 1.00 71.00 400 PRO A C 1
ATOM 3333 O O . PRO A 1 400 ? -37.596 11.154 -20.567 1.00 71.00 400 PRO A O 1
ATOM 3336 N N . ASP A 1 401 ? -39.660 10.961 -21.436 1.00 75.00 401 ASP A N 1
ATOM 3337 C CA . ASP A 1 401 ? -39.531 12.037 -22.426 1.00 75.00 401 ASP A CA 1
ATOM 3338 C C . ASP A 1 401 ? -39.711 13.448 -21.839 1.00 75.00 401 ASP A C 1
ATOM 3340 O O . ASP A 1 401 ? -39.317 14.428 -22.468 1.00 75.00 401 ASP A O 1
ATOM 3344 N N . LYS A 1 402 ? -40.283 13.578 -20.628 1.00 77.00 402 LYS A N 1
ATOM 3345 C CA . LYS A 1 402 ? -40.529 14.889 -19.990 1.00 77.00 402 LYS A CA 1
ATOM 3346 C C . LYS A 1 402 ? -39.276 15.529 -19.402 1.00 77.00 402 LYS A C 1
ATOM 3348 O O . LYS A 1 402 ? -39.222 16.747 -19.280 1.00 77.00 402 LYS A O 1
ATOM 3353 N N . ILE A 1 403 ? -38.301 14.719 -18.994 1.00 78.88 403 ILE A N 1
ATOM 3354 C CA . ILE A 1 403 ? -37.012 15.192 -18.488 1.00 78.88 403 ILE A CA 1
ATOM 3355 C C . ILE A 1 403 ? -35.928 14.322 -19.112 1.00 78.88 403 ILE A C 1
ATOM 3357 O O . ILE A 1 403 ? -35.713 13.186 -18.685 1.00 78.88 403 ILE A O 1
ATOM 3361 N N . LYS A 1 404 ? -35.220 14.868 -20.102 1.00 82.44 404 LYS A N 1
ATOM 3362 C CA . LYS A 1 404 ? -34.162 14.149 -20.815 1.00 82.44 404 LYS A CA 1
ATOM 3363 C C . LYS A 1 404 ? -33.031 13.789 -19.854 1.00 82.44 404 LYS A C 1
ATOM 3365 O O . LYS A 1 404 ? -32.543 14.623 -19.086 1.00 82.44 404 LYS A O 1
ATOM 3370 N N . PHE A 1 405 ? -32.581 12.542 -19.937 1.00 83.62 405 PHE A N 1
ATOM 3371 C CA . PHE A 1 405 ? -31.521 11.999 -19.097 1.00 83.62 405 PHE A CA 1
ATOM 3372 C C . PHE A 1 405 ? -30.583 11.097 -19.897 1.00 83.62 405 PHE A C 1
ATOM 3374 O O . PHE A 1 405 ? -30.978 10.479 -20.883 1.00 83.62 405 PHE A O 1
ATOM 3381 N N . VAL A 1 406 ? -29.350 10.960 -19.420 1.00 81.50 406 VAL A N 1
ATOM 3382 C CA . VAL A 1 406 ? -28.358 10.009 -19.925 1.00 81.50 406 VAL A CA 1
ATOM 3383 C C . VAL A 1 406 ? -27.969 9.030 -18.819 1.00 81.50 406 VAL A C 1
ATOM 3385 O O . VAL A 1 406 ? -27.867 9.391 -17.643 1.00 81.50 406 VAL A O 1
ATOM 3388 N N . LYS A 1 407 ? -27.761 7.761 -19.179 1.00 77.12 407 LYS A N 1
ATOM 3389 C CA . LYS A 1 407 ? -27.154 6.764 -18.287 1.00 77.12 407 LYS A CA 1
ATOM 3390 C C . LYS A 1 407 ? -25.664 6.670 -18.610 1.00 77.12 407 LYS A C 1
ATOM 3392 O O . LYS A 1 407 ? -25.311 6.405 -19.753 1.00 77.12 407 LYS A O 1
ATOM 3397 N N . ARG A 1 408 ? -24.795 6.856 -17.613 1.00 71.06 408 ARG A N 1
ATOM 3398 C CA . ARG A 1 408 ? -23.352 6.575 -17.716 1.00 71.06 408 ARG A CA 1
ATOM 3399 C C . ARG A 1 408 ? -23.024 5.488 -16.691 1.00 71.06 408 ARG A C 1
ATOM 3401 O O . ARG A 1 408 ? -23.004 5.739 -15.484 1.00 71.06 408 ARG A O 1
ATOM 3408 N N . GLY A 1 409 ? -22.870 4.253 -17.172 1.00 73.19 409 GLY A N 1
ATOM 3409 C CA . GLY A 1 409 ? -22.837 3.056 -16.325 1.00 73.19 409 GLY A CA 1
ATOM 3410 C C . GLY A 1 409 ? -24.104 2.931 -15.468 1.00 73.19 409 GLY A C 1
ATOM 3411 O O . GLY A 1 409 ? -25.216 3.154 -15.945 1.00 73.19 409 GLY A O 1
ATOM 3412 N N . ASN A 1 410 ? -23.931 2.644 -14.176 1.00 66.31 410 ASN A N 1
ATOM 3413 C CA . ASN A 1 410 ? -25.035 2.536 -13.212 1.00 66.31 410 ASN A CA 1
ATOM 3414 C C . ASN A 1 410 ? -25.594 3.896 -12.739 1.00 66.31 410 ASN A C 1
ATOM 3416 O O . ASN A 1 410 ? -26.525 3.925 -11.934 1.00 66.31 410 ASN A O 1
ATOM 3420 N N . ARG A 1 411 ? -25.038 5.026 -13.201 1.00 69.88 411 ARG A N 1
ATOM 3421 C CA . ARG A 1 411 ? -25.466 6.377 -12.808 1.00 69.88 411 ARG A CA 1
ATOM 3422 C C . ARG A 1 411 ? -26.331 7.033 -13.880 1.00 69.88 411 ARG A C 1
ATOM 3424 O O . ARG A 1 411 ? -26.234 6.732 -15.067 1.00 69.88 411 ARG A O 1
ATOM 3431 N N . VAL A 1 412 ? -27.186 7.944 -13.430 1.00 80.19 412 VAL A N 1
ATOM 3432 C CA . VAL A 1 412 ? -28.167 8.674 -14.240 1.00 80.19 412 VAL A CA 1
ATOM 3433 C C . VAL A 1 412 ? -27.894 10.159 -14.070 1.00 80.19 412 VAL A C 1
ATOM 3435 O O . VAL A 1 412 ? -27.707 10.602 -12.940 1.00 80.19 412 VAL A O 1
ATOM 3438 N N . TYR A 1 413 ? -27.896 10.907 -15.165 1.00 84.38 413 TYR A N 1
ATOM 3439 C CA . TYR A 1 413 ? -27.682 12.352 -15.185 1.00 84.38 413 TYR A CA 1
ATOM 3440 C C . TYR A 1 413 ? -28.761 13.010 -16.044 1.00 84.38 413 TYR A C 1
ATOM 3442 O O . TYR A 1 413 ? -29.221 12.395 -17.004 1.00 84.38 413 TYR A O 1
ATOM 3450 N N . TYR A 1 414 ? -29.174 14.227 -15.708 1.00 83.69 414 TYR A N 1
ATOM 3451 C CA . TYR A 1 414 ? -30.270 14.942 -16.369 1.00 83.69 414 TYR A CA 1
ATOM 3452 C C . TYR A 1 414 ? -29.740 16.172 -17.101 1.00 83.69 414 TYR A C 1
ATOM 3454 O O . TYR A 1 414 ? -28.859 16.852 -16.579 1.00 83.69 414 TYR A O 1
ATOM 3462 N N . TYR A 1 415 ? -30.267 16.469 -18.288 1.00 83.31 415 TYR A N 1
ATOM 3463 C CA . TYR A 1 415 ? -29.841 17.646 -19.048 1.00 83.31 415 TYR A CA 1
ATOM 3464 C C . TYR A 1 415 ? -30.421 18.922 -18.433 1.00 83.31 415 TYR A C 1
ATOM 3466 O O . TYR A 1 415 ? -31.639 19.068 -18.340 1.00 83.31 415 TYR A O 1
ATOM 3474 N N . LYS A 1 416 ? -29.556 19.865 -18.055 1.00 81.19 416 LYS A N 1
ATOM 3475 C CA . LYS A 1 416 ? -29.905 21.169 -17.481 1.00 81.19 416 LYS A CA 1
ATOM 3476 C C . LYS A 1 416 ? -30.873 21.939 -18.377 1.00 81.19 416 LYS A C 1
ATOM 3478 O O . LYS A 1 416 ? -31.896 22.401 -17.894 1.00 81.19 416 LYS A O 1
ATOM 3483 N N . SER A 1 417 ? -30.624 21.957 -19.686 1.00 80.69 417 SER A N 1
ATOM 3484 C CA . SER A 1 417 ? -31.523 22.533 -20.695 1.00 80.69 417 SER A CA 1
ATOM 3485 C C . SER A 1 417 ? -32.943 21.943 -20.638 1.00 80.69 417 SER A C 1
ATOM 3487 O O . SER A 1 417 ? -33.922 22.685 -20.684 1.00 80.69 417 SER A O 1
ATOM 3489 N N . SER A 1 418 ? -33.065 20.625 -20.445 1.00 82.81 418 SER A N 1
ATOM 3490 C CA . SER A 1 418 ? -34.356 19.943 -20.270 1.00 82.81 418 SER A CA 1
ATOM 3491 C C . SER A 1 418 ? -34.996 20.204 -18.902 1.00 82.81 418 SER A C 1
ATOM 3493 O O . SER A 1 418 ? -36.219 20.166 -18.798 1.00 82.81 418 SER A O 1
ATOM 3495 N N . ILE A 1 419 ? -34.204 20.471 -17.860 1.00 82.94 419 ILE A N 1
ATOM 3496 C CA . ILE A 1 419 ? -34.698 20.875 -16.535 1.00 82.94 419 ILE A CA 1
ATOM 3497 C C . ILE A 1 419 ? -35.229 22.308 -16.566 1.00 82.94 419 ILE A C 1
ATOM 3499 O O . ILE A 1 419 ? -36.331 22.552 -16.081 1.00 82.94 419 ILE A O 1
ATOM 3503 N N . ASP A 1 420 ? -34.511 23.230 -17.203 1.00 81.50 420 ASP A N 1
ATOM 3504 C CA . ASP A 1 420 ? -34.937 24.619 -17.377 1.00 81.50 420 ASP A CA 1
ATOM 3505 C C . ASP A 1 420 ? -36.224 24.708 -18.226 1.00 81.50 420 ASP A C 1
ATOM 3507 O O . ASP A 1 420 ? -37.114 25.509 -17.937 1.00 81.50 420 ASP A O 1
ATOM 3511 N N . GLU A 1 421 ? -36.368 23.853 -19.245 1.00 81.88 421 GLU A N 1
ATOM 3512 C CA . GLU A 1 421 ? -37.608 23.684 -20.019 1.00 81.88 421 GLU A CA 1
ATOM 3513 C C . GLU A 1 421 ? -38.752 23.107 -19.164 1.00 81.88 421 GLU A C 1
ATOM 3515 O O . GLU A 1 421 ? -39.854 23.660 -19.143 1.00 81.88 421 GLU A O 1
ATOM 3520 N N . PHE A 1 422 ? -38.487 22.053 -18.384 1.00 82.44 422 PHE A N 1
ATOM 3521 C CA . PHE A 1 422 ? -39.473 21.446 -17.487 1.00 82.44 422 PHE A CA 1
ATOM 3522 C C . PHE A 1 422 ? -39.972 22.422 -16.406 1.00 82.44 422 PHE A C 1
ATOM 3524 O O . PHE A 1 422 ? -41.163 22.426 -16.095 1.00 82.44 422 PHE A O 1
ATOM 3531 N N . ILE A 1 423 ? -39.102 23.288 -15.872 1.00 81.19 423 ILE A N 1
ATOM 3532 C CA . ILE A 1 423 ? -39.464 24.339 -14.904 1.00 81.19 423 ILE A CA 1
ATOM 3533 C C . ILE A 1 423 ? -40.348 25.413 -15.549 1.00 81.19 423 ILE A C 1
ATOM 3535 O O . ILE A 1 423 ? -41.289 25.882 -14.912 1.00 81.19 423 ILE A O 1
ATOM 3539 N N . LYS A 1 424 ? -40.101 25.791 -16.812 1.00 81.81 424 LYS A N 1
ATOM 3540 C CA . LYS A 1 424 ? -40.965 26.743 -17.540 1.00 81.81 424 LYS A CA 1
ATOM 3541 C C . LYS A 1 424 ? -42.370 26.183 -17.771 1.00 81.81 424 LYS A C 1
ATOM 3543 O O . LYS A 1 424 ? -43.343 26.917 -17.633 1.00 81.81 424 LYS A O 1
ATOM 3548 N N . LEU A 1 425 ? -42.472 24.897 -18.113 1.00 76.31 425 LEU A N 1
ATOM 3549 C CA . LEU A 1 425 ? -43.747 24.209 -18.362 1.00 76.31 425 LEU A CA 1
ATOM 3550 C C . LEU A 1 425 ? -44.485 23.823 -17.070 1.00 76.31 425 LEU A C 1
ATOM 3552 O O . LEU A 1 425 ? -45.711 23.729 -17.053 1.00 76.31 425 LEU A O 1
ATOM 3556 N N . THR A 1 426 ? -43.741 23.607 -15.987 1.00 71.12 426 THR A N 1
ATOM 3557 C CA . THR A 1 426 ? -44.249 23.158 -14.685 1.00 71.12 426 THR A CA 1
ATOM 3558 C C . THR A 1 426 ? -43.611 24.001 -13.575 1.00 71.12 426 THR A C 1
ATOM 3560 O O . THR A 1 426 ? -42.769 23.502 -12.823 1.00 71.12 426 THR A O 1
ATOM 3563 N N . PRO A 1 427 ? -43.970 25.298 -13.465 1.00 61.50 427 PRO A N 1
ATOM 3564 C CA . PRO A 1 427 ? -43.379 26.175 -12.464 1.00 61.50 427 PRO A CA 1
ATOM 3565 C C . PRO A 1 427 ? -43.640 25.611 -11.061 1.00 61.50 427 PRO A C 1
ATOM 3567 O O . PRO A 1 427 ? -44.782 25.239 -10.755 1.00 61.50 427 PRO A O 1
ATOM 3570 N N . PRO A 1 428 ? -42.613 25.523 -10.193 1.00 57.88 428 PRO A N 1
ATOM 3571 C CA . PRO A 1 428 ? -42.790 24.986 -8.855 1.00 57.88 428 PRO A CA 1
ATOM 3572 C C . PRO A 1 428 ? -43.829 25.825 -8.113 1.00 57.88 428 PRO A C 1
ATOM 3574 O O . PRO A 1 428 ? -43.755 27.057 -8.092 1.00 57.88 428 PRO A O 1
ATOM 3577 N N . LYS A 1 429 ? -44.814 25.157 -7.496 1.00 55.81 429 LYS A N 1
ATOM 3578 C CA . LYS A 1 429 ? -45.783 25.834 -6.629 1.00 55.81 429 LYS A CA 1
ATOM 3579 C C . LYS A 1 429 ? -44.999 26.583 -5.554 1.00 55.81 429 LYS A C 1
ATOM 3581 O O . LYS A 1 429 ? -44.279 25.944 -4.785 1.00 55.81 429 LYS A O 1
ATOM 3586 N N . LYS A 1 430 ? -45.135 27.915 -5.514 1.00 47.12 430 LYS A N 1
ATOM 3587 C CA . LYS A 1 430 ? -44.586 28.734 -4.428 1.00 47.12 430 LYS A CA 1
ATOM 3588 C C . LYS A 1 430 ? -45.064 28.139 -3.101 1.00 47.12 430 LYS A C 1
ATOM 3590 O O . LYS A 1 430 ? -46.270 27.953 -2.926 1.00 47.12 430 LYS A O 1
ATOM 3595 N N . LYS A 1 431 ? -44.110 27.787 -2.241 1.00 42.19 431 LYS A N 1
ATOM 3596 C CA . LYS A 1 431 ? -44.358 27.548 -0.818 1.00 42.19 431 LYS A CA 1
ATOM 3597 C C . LYS A 1 431 ? -44.477 28.886 -0.101 1.00 42.19 431 LYS A C 1
ATOM 3599 O O . LYS A 1 431 ? -43.806 29.833 -0.568 1.00 42.19 431 LYS A O 1
#